Protein AF-A0A1F5C5E4-F1 (afdb_monomer)

Solvent-accessible surface area (backbone atoms only — not comparable to full-atom values): 36199 Å² total; per-residue (Å²): 130,82,83,40,38,30,35,35,43,49,63,100,47,75,67,37,54,55,51,48,54,56,39,49,80,63,29,52,62,45,79,25,88,47,72,68,48,41,42,50,47,37,60,74,56,69,32,29,27,37,38,27,29,48,95,69,48,58,48,83,84,39,69,92,47,62,58,62,53,32,13,37,36,37,29,42,96,51,69,68,64,44,50,58,43,55,72,69,46,64,90,70,46,52,71,48,77,42,63,59,62,86,45,80,80,39,40,58,56,42,44,50,54,50,53,51,36,31,52,51,16,50,55,50,49,55,55,48,54,53,51,53,52,56,48,52,52,49,52,51,51,50,52,50,50,54,52,51,50,55,52,48,52,51,50,50,53,50,50,53,51,49,53,50,50,51,54,52,49,51,53,50,54,53,46,51,51,43,43,72,67,38,80,48,57,68,50,44,56,63,43,52,66,56,52,27,59,73,60,31,34,75,26,35,31,38,29,36,57,44,76,49,89,92,68,40,49,27,33,44,54,61,26,52,69,72,37,78,61,44,78,91,53,43,82,67,59,47,35,42,46,90,46,89,39,71,69,20,44,18,60,74,69,69,41,65,46,76,41,34,66,55,62,89,86,57,87,61,49,62,44,53,70,74,67,44,98,58,81,72,40,17,42,40,34,32,51,17,42,55,93,92,43,70,50,23,35,45,34,37,32,34,21,50,48,106,87,47,78,40,83,70,24,72,50,73,66,46,52,52,52,51,45,57,49,25,49,54,47,30,54,38,39,57,74,60,32,54,80,41,23,35,76,80,48,71,36,24,24,53,67,50,40,48,54,50,51,50,50,51,54,52,54,43,52,76,66,71,46,82,79,60,31,35,30,34,35,26,33,35,50,57,63,49,67,61,52,26,77,73,62,37,50,71,50,43,54,53,48,48,32,54,47,42,52,53,55,60,71,56,51,56,92,83,36,48,58,21,45,63,57,85,62,30,34,36,34,42,42,63,83,28,88,42,70,65,54,43,49,54,54,48,49,52,37,41,49,57,47,50,72,44,91,56,90,78,20,66,78,36,101,76,50,45,50,40,36,21,23,3,30,24,65,52,79,90,42,73,69,56,66,77,66,59,46,66,67,60,53,49,54,49,46,49,44,2,42,58,12,21,40,46,17,54,59,50,85,79,80,94,76,82,72,86,88,70,75,88,73,74,73,68,50,62,32,54,13,33,34,44,85,69,88,62,73,95,84,69,94,68,80,48,72,43,73,64,73,62,87,87,54,74,67,91,60,95,46,72,77,40,82,43,77,40,48,33,37,36,62,55,98,92,40,83,44,80,38,45,30,58,26,39,35,90,52,27,40,30,31,60,34,76,58,78,57,61,60,74,38,77,40,55,33,30,41,43,57,90,96,40,78,43,80,48,51,24,29,27,70,40,48,43,81,66,57,88,75,75,57,31,15,45,30,35,31,34,52,46,98,70,54,73,68,60,48,54,53,52,53,51,47,54,54,53,52,55,54,51,65,76,74,107

Structure (mmCIF, N/CA/C/O backbone):
data_AF-A0A1F5C5E4-F1
#
_entry.id   AF-A0A1F5C5E4-F1
#
loop_
_atom_site.group_PDB
_atom_site.id
_atom_site.type_symbol
_atom_site.label_atom_id
_atom_site.label_alt_id
_atom_site.label_comp_id
_atom_site.label_asym_id
_atom_site.label_entity_id
_atom_site.label_seq_id
_atom_site.pdbx_PDB_ins_code
_atom_site.Cartn_x
_atom_site.Cartn_y
_atom_site.Cartn_z
_atom_site.occupancy
_atom_site.B_iso_or_equiv
_atom_site.auth_seq_id
_atom_site.auth_comp_id
_atom_site.auth_asym_id
_atom_site.auth_atom_id
_atom_site.pdbx_PDB_model_num
ATOM 1 N N . MET A 1 1 ? 44.308 20.467 -83.098 1.00 47.53 1 MET A N 1
ATOM 2 C CA . MET A 1 1 ? 45.095 19.261 -82.760 1.00 47.53 1 MET A CA 1
ATOM 3 C C . MET A 1 1 ? 46.227 19.713 -81.862 1.00 47.53 1 MET A C 1
ATOM 5 O O . MET A 1 1 ? 46.789 20.761 -82.148 1.00 47.53 1 MET A O 1
ATOM 9 N N . GLY A 1 2 ? 46.461 19.023 -80.744 1.00 59.56 2 GLY A N 1
ATOM 10 C CA . GLY A 1 2 ? 47.575 19.361 -79.854 1.00 59.56 2 GLY A CA 1
ATOM 11 C C . GLY A 1 2 ? 48.908 19.193 -80.579 1.00 59.56 2 GLY A C 1
ATOM 12 O O . GLY A 1 2 ? 49.010 18.390 -81.505 1.00 59.56 2 GLY A O 1
ATOM 13 N N . GLU A 1 3 ? 49.900 19.977 -80.185 1.00 78.50 3 GLU A N 1
ATOM 14 C CA . GLU A 1 3 ? 51.246 19.924 -80.746 1.00 78.50 3 GLU A CA 1
ATOM 15 C C . GLU A 1 3 ? 51.889 18.557 -80.436 1.00 78.50 3 GLU A C 1
ATOM 17 O O . GLU A 1 3 ? 51.955 18.141 -79.274 1.00 78.50 3 GLU A O 1
ATOM 22 N N . ILE A 1 4 ? 52.302 17.811 -81.470 1.00 83.19 4 ILE A N 1
ATOM 23 C CA . ILE A 1 4 ? 52.900 16.479 -81.299 1.00 83.19 4 ILE A CA 1
ATOM 24 C C . ILE A 1 4 ? 54.329 16.655 -80.786 1.00 83.19 4 ILE A C 1
ATOM 26 O O . ILE A 1 4 ? 55.224 17.016 -81.538 1.00 83.19 4 ILE A O 1
ATOM 30 N N . LYS A 1 5 ? 54.547 16.379 -79.502 1.00 86.44 5 LYS A N 1
ATOM 31 C CA . LYS A 1 5 ? 55.891 16.356 -78.902 1.00 86.44 5 LYS A CA 1
ATOM 32 C C . LYS A 1 5 ? 56.659 15.115 -79.337 1.00 86.44 5 LYS A C 1
ATOM 34 O O . LYS A 1 5 ? 56.206 13.996 -79.069 1.00 86.44 5 LYS A O 1
ATOM 39 N N . ILE A 1 6 ? 57.806 15.321 -79.969 1.00 88.31 6 ILE A N 1
ATOM 40 C CA . ILE A 1 6 ? 58.656 14.258 -80.502 1.00 88.31 6 ILE A CA 1
ATOM 41 C C . ILE A 1 6 ? 60.017 14.374 -79.825 1.00 88.31 6 ILE A C 1
ATOM 43 O O . ILE A 1 6 ? 60.600 15.451 -79.811 1.00 88.31 6 ILE A O 1
ATOM 47 N N . LEU A 1 7 ? 60.541 13.284 -79.277 1.00 87.69 7 LEU A N 1
ATOM 48 C CA . LEU A 1 7 ? 61.919 13.229 -78.794 1.00 87.69 7 LEU A CA 1
ATOM 49 C C . LEU A 1 7 ? 62.734 12.387 -79.770 1.00 87.69 7 LEU A C 1
ATOM 51 O O . LEU A 1 7 ? 62.340 11.269 -80.087 1.00 87.69 7 LEU A O 1
ATOM 55 N N . ILE A 1 8 ? 63.845 12.919 -80.265 1.00 86.31 8 ILE A N 1
ATOM 56 C CA . ILE A 1 8 ? 64.720 12.240 -81.222 1.00 86.31 8 ILE A CA 1
ATOM 57 C C . ILE A 1 8 ? 66.031 11.895 -80.531 1.00 86.31 8 ILE A C 1
ATOM 59 O O . ILE A 1 8 ? 66.710 12.781 -80.011 1.00 86.31 8 ILE A O 1
ATOM 63 N N . PHE A 1 9 ? 66.410 10.623 -80.589 1.00 85.81 9 PHE A N 1
ATOM 64 C CA . PHE A 1 9 ? 67.696 10.129 -80.125 1.00 85.81 9 PHE A CA 1
ATOM 65 C C . PHE A 1 9 ? 68.470 9.487 -81.285 1.00 85.81 9 PHE A C 1
ATOM 67 O O . PHE A 1 9 ? 68.290 8.313 -81.609 1.00 85.81 9 PHE A O 1
ATOM 74 N N . ALA A 1 10 ? 69.316 10.292 -81.934 1.00 78.38 10 ALA A N 1
ATOM 75 C CA . ALA A 1 10 ? 70.115 9.923 -83.105 1.00 78.38 10 ALA A CA 1
ATOM 76 C C . ALA A 1 10 ? 71.494 10.612 -83.063 1.00 78.38 10 ALA A C 1
ATOM 78 O O . ALA A 1 10 ? 71.641 11.653 -82.423 1.00 78.38 10 ALA A O 1
ATOM 79 N N . ASP A 1 11 ? 72.500 10.039 -83.732 1.00 69.25 11 ASP A N 1
ATOM 80 C CA . ASP A 1 11 ? 73.878 10.564 -83.772 1.00 69.25 11 ASP A CA 1
ATOM 81 C C . ASP A 1 11 ? 73.991 11.949 -84.424 1.00 69.25 11 ASP A C 1
ATOM 83 O O . ASP A 1 11 ? 73.134 12.337 -85.220 1.00 69.25 11 ASP A O 1
ATOM 87 N N . ASP A 1 12 ? 75.069 12.688 -84.116 1.00 61.47 12 ASP A N 1
ATOM 88 C CA . ASP A 1 12 ? 75.359 14.026 -84.666 1.00 61.47 12 ASP A CA 1
ATOM 89 C C . ASP A 1 12 ? 75.918 14.011 -86.100 1.00 61.47 12 ASP A C 1
ATOM 91 O O . ASP A 1 12 ? 76.863 14.711 -86.452 1.00 61.47 12 ASP A O 1
ATOM 95 N N . SER A 1 13 ? 75.329 13.161 -86.938 1.00 68.00 13 SER A N 1
ATOM 96 C CA . SER A 1 13 ? 75.614 13.059 -88.365 1.00 68.00 13 SER A CA 1
ATOM 97 C C . SER A 1 13 ? 74.614 13.879 -89.190 1.00 68.00 13 SER A C 1
ATOM 99 O O . SER A 1 13 ? 73.570 14.314 -88.693 1.00 68.00 13 SER A O 1
ATOM 101 N N . LYS A 1 14 ? 74.913 14.058 -90.485 1.00 67.00 14 LYS A N 1
ATOM 102 C CA . LYS A 1 14 ? 73.990 14.645 -91.475 1.00 67.00 14 LYS A CA 1
ATOM 103 C C . LYS A 1 14 ? 72.603 13.978 -91.424 1.00 67.00 14 LYS A C 1
ATOM 105 O O . LYS A 1 14 ? 71.589 14.665 -91.460 1.00 67.00 14 LYS A O 1
ATOM 110 N N . ASP A 1 15 ? 72.578 12.669 -91.192 1.00 67.50 15 ASP A N 1
ATOM 111 C CA . ASP A 1 15 ? 71.365 11.856 -91.077 1.00 67.50 15 ASP A CA 1
ATOM 112 C C . ASP A 1 15 ? 70.463 12.271 -89.900 1.00 67.50 15 ASP A C 1
ATOM 114 O O . ASP A 1 15 ? 69.236 12.206 -89.988 1.00 67.50 15 ASP A O 1
ATOM 118 N N . GLY A 1 16 ? 71.050 12.719 -88.785 1.00 71.31 16 GLY A N 1
ATOM 119 C CA . GLY A 1 16 ? 70.298 13.214 -87.630 1.00 71.31 16 GLY A CA 1
ATOM 120 C C . GLY A 1 16 ? 69.630 14.569 -87.888 1.00 71.31 16 GLY A C 1
ATOM 121 O O . GLY A 1 16 ? 68.566 14.844 -87.329 1.00 71.31 16 GLY A O 1
ATOM 122 N N . ALA A 1 17 ? 70.216 15.398 -88.760 1.00 72.12 17 ALA A N 1
ATOM 123 C CA . ALA A 1 17 ? 69.620 16.662 -89.191 1.00 72.12 17 ALA A CA 1
ATOM 124 C C . ALA A 1 17 ? 68.429 16.434 -90.137 1.00 72.12 17 ALA A C 1
ATOM 126 O O . ALA A 1 17 ? 67.400 17.092 -89.982 1.00 72.12 17 ALA A O 1
ATOM 127 N N . ASP A 1 18 ? 68.528 15.456 -91.041 1.00 74.88 18 ASP A N 1
ATOM 128 C CA . ASP A 1 18 ? 67.441 15.084 -91.957 1.00 74.88 18 ASP A CA 1
ATOM 129 C C . ASP A 1 18 ? 66.237 14.485 -91.198 1.00 74.88 18 ASP A C 1
ATOM 131 O O . ASP A 1 18 ? 65.081 14.808 -91.483 1.00 74.88 18 ASP A O 1
ATOM 135 N N . LEU A 1 19 ? 66.491 13.679 -90.157 1.00 78.81 19 LEU A N 1
ATOM 136 C CA . LEU A 1 19 ? 65.447 13.175 -89.252 1.00 78.81 19 LEU A CA 1
ATOM 137 C C . LEU A 1 19 ? 64.759 14.295 -88.462 1.00 78.81 19 LEU A C 1
ATOM 139 O O . LEU A 1 19 ? 63.537 14.272 -88.296 1.00 78.81 19 LEU A O 1
ATOM 143 N N . LEU A 1 20 ? 65.527 15.276 -87.977 1.00 82.06 20 LEU A N 1
ATOM 144 C CA . LEU A 1 20 ? 64.985 16.446 -87.285 1.00 82.06 20 LEU A CA 1
ATOM 145 C C . LEU A 1 20 ? 64.049 17.238 -88.209 1.00 82.06 20 LEU A C 1
ATOM 147 O O . LEU A 1 20 ? 62.960 17.620 -87.783 1.00 82.06 20 LEU A O 1
ATOM 151 N N . ASP A 1 21 ? 64.451 17.452 -89.463 1.00 80.81 21 ASP A N 1
ATOM 152 C CA . ASP A 1 21 ? 63.656 18.168 -90.463 1.00 80.81 21 ASP A CA 1
ATOM 153 C C . ASP A 1 21 ? 62.352 17.426 -90.799 1.00 80.81 21 ASP A C 1
ATOM 155 O O . ASP A 1 21 ? 61.270 18.012 -90.745 1.00 80.81 21 ASP A O 1
ATOM 159 N N . ALA A 1 22 ? 62.420 16.109 -91.014 1.00 80.94 22 ALA A N 1
ATOM 160 C CA . ALA A 1 22 ? 61.233 15.284 -91.242 1.00 80.94 22 ALA A CA 1
ATOM 161 C C . ALA A 1 22 ? 60.273 15.274 -90.034 1.00 80.94 22 ALA A C 1
ATOM 163 O O . ALA A 1 22 ? 59.052 15.282 -90.201 1.00 80.94 22 ALA A O 1
ATOM 164 N N . CYS A 1 23 ? 60.795 15.292 -88.803 1.00 84.31 23 CYS A N 1
ATOM 165 C CA . CYS A 1 23 ? 59.963 15.341 -87.598 1.00 84.31 23 CYS A CA 1
ATOM 166 C C . CYS A 1 23 ? 59.309 16.716 -87.375 1.00 84.31 23 CYS A C 1
ATOM 168 O O . CYS A 1 23 ? 58.206 16.765 -86.828 1.00 84.31 23 CYS A O 1
ATOM 170 N N . ARG A 1 24 ? 59.931 17.822 -87.818 1.00 83.94 24 ARG A N 1
ATOM 171 C CA . ARG A 1 24 ? 59.346 19.180 -87.736 1.00 83.94 24 ARG A CA 1
ATOM 172 C C . ARG A 1 24 ? 58.053 19.317 -88.536 1.00 83.94 24 ARG A C 1
ATOM 174 O O . ARG A 1 24 ? 57.176 20.080 -88.149 1.00 83.94 24 ARG A O 1
ATOM 181 N N . GLU A 1 25 ? 57.898 18.558 -89.617 1.00 81.00 25 GLU A N 1
ATOM 182 C CA . GLU A 1 25 ? 56.644 18.524 -90.385 1.00 81.00 25 GLU A CA 1
ATOM 183 C C . GLU A 1 25 ? 55.486 17.851 -89.639 1.00 81.00 25 GLU A C 1
ATOM 185 O O . GLU A 1 25 ? 54.311 18.040 -89.973 1.00 81.00 25 GLU A O 1
ATOM 190 N N . ALA A 1 26 ? 55.804 17.021 -88.648 1.00 79.31 26 ALA A N 1
ATOM 191 C CA . ALA A 1 26 ? 54.822 16.265 -87.892 1.00 79.31 26 ALA A CA 1
ATOM 192 C C . ALA A 1 26 ? 54.553 16.860 -86.504 1.00 79.31 26 ALA A C 1
ATOM 194 O O . ALA A 1 26 ? 53.454 16.671 -85.985 1.00 79.31 26 ALA A O 1
ATOM 195 N N . GLY A 1 27 ? 55.500 17.590 -85.912 1.00 83.25 27 GLY A N 1
ATOM 196 C CA . GLY A 1 27 ? 55.355 18.135 -84.567 1.00 83.25 27 GLY A CA 1
ATOM 197 C C . GLY A 1 27 ? 56.537 18.983 -84.105 1.00 83.25 27 GLY A C 1
ATOM 198 O O . GLY A 1 27 ? 57.271 19.541 -84.915 1.00 83.25 27 GLY A O 1
ATOM 199 N N . THR A 1 28 ? 56.724 19.070 -82.790 1.00 85.44 28 THR A N 1
ATOM 200 C CA . THR A 1 28 ? 57.854 19.748 -82.147 1.00 85.44 28 THR A CA 1
ATOM 201 C C . THR A 1 28 ? 58.917 18.734 -81.736 1.00 85.44 28 THR A C 1
ATOM 203 O O . THR A 1 28 ? 58.795 18.108 -80.678 1.00 85.44 28 THR A O 1
ATOM 206 N N . PRO A 1 29 ? 59.960 18.524 -82.564 1.00 86.56 29 PRO A N 1
ATOM 207 C CA . PRO A 1 29 ? 61.057 17.655 -82.193 1.00 86.56 29 PRO A CA 1
ATOM 208 C C . PRO A 1 29 ? 62.006 18.344 -81.217 1.00 86.56 29 PRO A C 1
ATOM 210 O O . PRO A 1 29 ? 62.511 19.437 -81.476 1.00 86.56 29 PRO A O 1
ATOM 213 N N . LEU A 1 30 ? 62.303 17.645 -80.132 1.00 86.12 30 LEU A N 1
ATOM 214 C CA . LEU A 1 30 ? 63.439 17.887 -79.262 1.00 86.12 30 LEU A CA 1
ATOM 215 C C . LEU A 1 30 ? 64.487 16.816 -79.564 1.00 86.12 30 LEU A C 1
ATOM 217 O O . LEU A 1 30 ? 64.157 15.635 -79.654 1.00 86.12 30 LEU A O 1
ATOM 221 N N . ARG A 1 31 ? 65.742 17.210 -79.760 1.00 83.12 31 ARG A N 1
ATOM 222 C CA . ARG A 1 31 ? 66.837 16.273 -80.030 1.00 83.12 31 ARG A CA 1
ATOM 223 C C . ARG A 1 31 ? 67.666 16.105 -78.769 1.00 83.12 31 ARG A C 1
ATOM 225 O O . ARG A 1 31 ? 68.092 17.105 -78.208 1.00 83.12 31 ARG A O 1
ATOM 232 N N . ALA A 1 32 ? 67.919 14.862 -78.385 1.00 83.56 32 ALA A N 1
ATOM 233 C CA . ALA A 1 32 ? 68.856 14.518 -77.327 1.00 83.56 32 ALA A CA 1
ATOM 234 C C . ALA A 1 32 ? 70.161 13.986 -77.930 1.00 83.56 32 ALA A C 1
ATOM 236 O O . ALA A 1 32 ? 70.139 13.169 -78.855 1.00 83.56 32 ALA A O 1
ATOM 237 N N . GLN A 1 33 ? 71.294 14.448 -77.407 1.00 76.69 33 GLN A N 1
ATOM 238 C CA . GLN A 1 33 ? 72.638 14.077 -77.848 1.00 76.69 33 GLN A CA 1
ATOM 239 C C . GLN A 1 33 ? 73.218 12.915 -77.027 1.00 76.69 33 GLN A C 1
ATOM 241 O O . GLN A 1 33 ? 74.047 12.162 -77.539 1.00 76.69 33 GLN A O 1
ATOM 246 N N . SER A 1 34 ? 72.746 12.707 -75.791 1.00 79.94 34 SER A N 1
ATOM 247 C CA . SER A 1 34 ? 73.115 11.558 -74.950 1.00 79.94 34 SER A CA 1
ATOM 248 C C . SER A 1 34 ? 71.898 10.783 -74.428 1.00 79.94 34 SER A C 1
ATOM 250 O O . SER A 1 34 ? 70.765 11.267 -74.469 1.00 79.94 34 SER A O 1
ATOM 252 N N . VAL A 1 35 ? 72.129 9.556 -73.940 1.00 78.44 35 VAL A N 1
ATOM 253 C CA . VAL A 1 35 ? 71.074 8.733 -73.316 1.00 78.44 35 VAL A CA 1
ATOM 254 C C . VAL A 1 35 ? 70.532 9.438 -72.073 1.00 78.44 35 VAL A C 1
ATOM 256 O O . VAL A 1 35 ? 69.325 9.456 -71.850 1.00 78.44 35 VAL A O 1
ATOM 259 N N . GLU A 1 36 ? 71.414 10.050 -71.279 1.00 80.25 36 GLU A N 1
ATOM 260 C CA . GLU A 1 36 ? 71.053 10.789 -70.069 1.00 80.25 36 GLU A CA 1
ATOM 261 C C . GLU A 1 36 ? 70.162 11.990 -70.395 1.00 80.25 36 GLU A C 1
ATOM 263 O O . GLU A 1 36 ? 69.177 12.220 -69.696 1.00 80.25 36 GLU A O 1
ATOM 268 N N . GLU A 1 37 ? 70.462 12.716 -71.475 1.00 82.19 37 GLU A N 1
ATOM 269 C CA . GLU A 1 37 ? 69.646 13.836 -71.950 1.00 82.19 37 GLU A CA 1
ATOM 270 C C . GLU A 1 37 ? 68.278 13.359 -72.456 1.00 82.19 37 GLU A C 1
ATOM 272 O O . GLU A 1 37 ? 67.250 13.914 -72.069 1.00 82.19 37 GLU A O 1
ATOM 277 N N . ALA A 1 38 ? 68.237 12.273 -73.238 1.00 80.00 38 ALA A N 1
ATOM 278 C CA . ALA A 1 38 ? 66.984 11.688 -73.717 1.00 80.00 38 ALA A CA 1
ATOM 279 C C . ALA A 1 38 ? 66.091 11.237 -72.549 1.00 80.00 38 ALA A C 1
ATOM 281 O O . ALA A 1 38 ? 64.883 11.466 -72.540 1.00 80.00 38 ALA A O 1
ATOM 282 N N . VAL A 1 39 ? 66.692 10.625 -71.530 1.00 81.75 39 VAL A N 1
ATOM 283 C CA . VAL A 1 39 ? 66.008 10.195 -70.308 1.00 81.75 39 VAL A CA 1
ATOM 284 C C . VAL A 1 39 ? 65.505 11.383 -69.489 1.00 81.75 39 VAL A C 1
ATOM 286 O O . VAL A 1 39 ? 64.372 11.350 -68.999 1.00 81.75 39 VAL A O 1
ATOM 289 N N . LEU A 1 40 ? 66.329 12.418 -69.318 1.00 82.38 40 LEU A N 1
ATOM 290 C CA . LEU A 1 40 ? 65.975 13.602 -68.540 1.00 82.38 40 LEU A CA 1
ATOM 291 C C . LEU A 1 40 ? 64.798 14.343 -69.177 1.00 82.38 40 LEU A C 1
ATOM 293 O O . LEU A 1 40 ? 63.823 14.655 -68.489 1.00 82.38 40 LEU A O 1
ATOM 297 N N . GLU A 1 41 ? 64.856 14.563 -70.488 1.00 81.75 41 GLU A N 1
ATOM 298 C CA . GLU A 1 41 ? 63.805 15.262 -71.223 1.00 81.75 41 GLU A CA 1
ATOM 299 C C . GLU A 1 41 ? 62.513 14.437 -71.288 1.00 81.75 41 GLU A C 1
ATOM 301 O O . GLU A 1 41 ? 61.434 14.975 -71.038 1.00 81.75 41 GLU A O 1
ATOM 306 N N . ALA A 1 42 ? 62.604 13.113 -71.470 1.00 79.50 42 ALA A N 1
ATOM 307 C CA . ALA A 1 42 ? 61.433 12.234 -71.422 1.00 79.50 42 ALA A CA 1
ATOM 308 C C . ALA A 1 42 ? 60.717 12.228 -70.058 1.00 79.50 42 ALA A C 1
ATOM 310 O O . ALA A 1 42 ? 59.506 12.012 -69.997 1.00 79.50 42 ALA A O 1
ATOM 311 N N . ARG A 1 43 ? 61.441 12.470 -68.957 1.00 80.38 43 ARG A N 1
ATOM 312 C CA . ARG A 1 43 ? 60.853 12.609 -67.613 1.00 80.38 43 ARG A CA 1
ATOM 313 C C . ARG A 1 43 ? 60.278 13.998 -67.366 1.00 80.38 43 ARG A C 1
ATOM 315 O O . ARG A 1 43 ? 59.259 14.117 -66.689 1.00 80.38 43 ARG A O 1
ATOM 322 N N . ARG A 1 44 ? 60.952 15.037 -67.863 1.00 81.50 44 ARG A N 1
ATOM 323 C CA . ARG A 1 44 ? 60.553 16.434 -67.676 1.00 81.50 44 ARG A CA 1
ATOM 324 C C . ARG A 1 44 ? 59.254 16.742 -68.410 1.00 81.50 44 ARG A C 1
ATOM 326 O O . ARG A 1 44 ? 58.364 17.360 -67.830 1.00 81.50 44 ARG A O 1
ATOM 333 N N . ASP A 1 45 ? 59.158 16.314 -69.663 1.00 78.75 45 ASP A N 1
ATOM 334 C CA . ASP A 1 45 ? 57.980 16.499 -70.499 1.00 78.75 45 ASP A CA 1
ATOM 335 C C . ASP A 1 45 ? 57.789 15.274 -71.412 1.00 78.75 45 ASP A C 1
ATOM 337 O O . ASP A 1 45 ? 58.424 15.183 -72.464 1.00 78.75 45 ASP A O 1
ATOM 341 N N . PRO A 1 46 ? 56.948 14.300 -71.010 1.00 80.75 46 PRO A N 1
ATOM 342 C CA . PRO A 1 46 ? 56.827 13.026 -71.708 1.00 80.75 46 PRO A CA 1
ATOM 343 C C . PRO A 1 46 ? 56.465 13.205 -73.190 1.00 80.75 46 PRO A C 1
ATOM 345 O O . PRO A 1 46 ? 55.393 13.743 -73.497 1.00 80.75 46 PRO A O 1
ATOM 348 N N . PRO A 1 47 ? 57.311 12.740 -74.128 1.00 85.00 47 PRO A N 1
ATOM 349 C CA . PRO A 1 47 ? 57.018 12.852 -75.545 1.00 85.00 47 PRO A CA 1
ATOM 350 C C . PRO A 1 47 ? 55.885 11.898 -75.928 1.00 85.00 47 PRO A C 1
ATOM 352 O O . PRO A 1 47 ? 55.720 10.819 -75.347 1.00 85.00 47 PRO A O 1
ATOM 355 N N . HIS A 1 48 ? 55.127 12.276 -76.957 1.00 87.94 48 HIS A N 1
ATOM 356 C CA . HIS A 1 48 ? 54.136 11.384 -77.560 1.00 87.94 48 HIS A CA 1
ATOM 357 C C . HIS A 1 48 ? 54.840 10.279 -78.349 1.00 87.94 48 HIS A C 1
ATOM 359 O O . HIS A 1 48 ? 54.421 9.122 -78.311 1.00 87.94 48 HIS A O 1
ATOM 365 N N . VAL A 1 49 ? 55.927 10.641 -79.039 1.00 89.12 49 VAL A N 1
ATOM 366 C CA . VAL A 1 49 ? 56.735 9.719 -79.837 1.00 89.12 49 VAL A CA 1
ATOM 367 C C . VAL A 1 49 ? 58.214 9.905 -79.520 1.00 89.12 49 VAL A C 1
ATOM 369 O O . VAL A 1 49 ? 58.724 11.023 -79.565 1.00 89.12 49 VAL A O 1
ATOM 372 N N . LEU A 1 50 ? 58.903 8.807 -79.232 1.00 89.38 50 LEU A N 1
ATOM 373 C CA . LEU A 1 50 ? 60.356 8.729 -79.149 1.00 89.38 50 LEU A CA 1
ATOM 374 C C . LEU A 1 50 ? 60.880 8.089 -80.443 1.00 89.38 50 LEU A C 1
ATOM 376 O O . LEU A 1 50 ? 60.623 6.915 -80.691 1.00 89.38 50 LEU A O 1
ATOM 380 N N . VAL A 1 51 ? 61.609 8.844 -81.259 1.00 88.12 51 VAL A N 1
ATOM 381 C CA . VAL A 1 51 ? 62.290 8.339 -82.458 1.00 88.12 51 VAL A CA 1
ATOM 382 C C . VAL A 1 51 ? 63.730 8.003 -82.081 1.00 88.12 51 VAL A C 1
ATOM 384 O O . VAL A 1 51 ? 64.479 8.895 -81.689 1.00 88.12 51 VAL A O 1
ATOM 387 N N . VAL A 1 52 ? 64.127 6.737 -82.186 1.00 88.19 52 VAL A N 1
ATOM 388 C CA . VAL A 1 52 ? 65.466 6.267 -81.795 1.00 88.19 52 VAL A CA 1
ATOM 389 C C . VAL A 1 52 ? 66.157 5.614 -82.977 1.00 88.19 52 VAL A C 1
ATOM 391 O O . VAL A 1 52 ? 65.559 4.804 -83.684 1.00 88.19 52 VAL A O 1
ATOM 394 N N . ASP A 1 53 ? 67.429 5.938 -83.186 1.00 84.19 53 ASP A N 1
ATOM 395 C CA . ASP A 1 53 ? 68.241 5.203 -84.150 1.00 84.19 53 ASP A CA 1
ATOM 396 C C . ASP A 1 53 ? 68.416 3.739 -83.710 1.00 84.19 53 ASP A C 1
ATOM 398 O O . ASP A 1 53 ? 68.645 3.456 -82.533 1.00 84.19 53 ASP A O 1
ATOM 402 N N . GLN A 1 54 ? 68.331 2.793 -84.647 1.00 83.25 54 GLN A N 1
ATOM 403 C CA . GLN A 1 54 ? 68.422 1.358 -84.365 1.00 83.25 54 GLN A CA 1
ATOM 404 C C . GLN A 1 54 ? 69.683 0.982 -83.565 1.00 83.25 54 GLN A C 1
ATOM 406 O O . GLN A 1 54 ? 69.626 0.087 -82.727 1.00 83.25 54 GLN A O 1
ATOM 411 N N . SER A 1 55 ? 70.802 1.693 -83.752 1.00 80.25 55 SER A N 1
ATOM 412 C CA . SER A 1 55 ? 72.049 1.463 -83.003 1.00 80.25 55 SER A CA 1
ATOM 413 C C . SER A 1 55 ? 71.919 1.711 -81.493 1.00 80.25 55 SER A C 1
ATOM 415 O O . SER A 1 55 ? 72.722 1.205 -80.710 1.00 80.25 55 SER A O 1
ATOM 417 N N . LYS A 1 56 ? 70.891 2.458 -81.076 1.00 79.56 56 LYS A N 1
ATOM 418 C CA . LYS A 1 56 ? 70.624 2.863 -79.690 1.00 79.56 56 LYS A CA 1
ATOM 419 C C . LYS A 1 56 ? 69.245 2.412 -79.189 1.00 79.56 56 LYS A C 1
ATOM 421 O O . LYS A 1 56 ? 68.778 2.886 -78.157 1.00 79.56 56 LYS A O 1
ATOM 426 N N . GLY A 1 57 ? 68.591 1.495 -79.904 1.00 79.12 57 GLY A N 1
ATOM 427 C CA . GLY A 1 57 ? 67.216 1.051 -79.644 1.00 79.12 57 GLY A CA 1
ATOM 428 C C . GLY A 1 57 ? 67.024 0.033 -78.508 1.00 79.12 57 GLY A C 1
ATOM 429 O O . GLY A 1 57 ? 65.926 -0.514 -78.384 1.00 79.12 57 GLY A O 1
ATOM 430 N N . ASP A 1 58 ? 68.049 -0.264 -77.696 1.00 82.94 58 ASP A N 1
ATOM 431 C CA . ASP A 1 58 ? 67.940 -1.224 -76.583 1.00 82.94 58 ASP A CA 1
ATOM 432 C C . ASP A 1 58 ? 67.077 -0.651 -75.443 1.00 82.94 58 ASP A C 1
ATOM 434 O O . ASP A 1 58 ? 67.405 0.370 -74.833 1.00 82.94 58 ASP A O 1
ATOM 438 N N . TYR A 1 59 ? 65.990 -1.355 -75.107 1.00 82.38 59 TYR A N 1
ATOM 439 C CA . TYR A 1 59 ? 65.081 -1.006 -74.014 1.00 82.38 59 TYR A CA 1
ATOM 440 C C . TYR A 1 59 ? 65.793 -0.812 -72.665 1.00 82.38 59 TYR A C 1
ATOM 442 O O . TYR A 1 59 ? 65.350 -0.005 -71.844 1.00 82.38 59 TYR A O 1
ATOM 450 N N . ARG A 1 60 ? 66.907 -1.515 -72.410 1.00 82.19 60 ARG A N 1
ATOM 451 C CA . ARG A 1 60 ? 67.659 -1.405 -71.145 1.00 82.19 60 ARG A CA 1
ATOM 452 C C . ARG A 1 60 ? 68.121 0.020 -70.852 1.00 82.19 60 ARG A C 1
ATOM 454 O O . ARG A 1 60 ? 68.209 0.378 -69.682 1.00 82.19 60 ARG A O 1
ATOM 461 N N . LEU A 1 61 ? 68.346 0.830 -71.887 1.00 80.31 61 LEU A N 1
ATOM 462 C CA . LEU A 1 61 ? 68.721 2.240 -71.763 1.00 80.31 61 LEU A CA 1
ATOM 463 C C . LEU A 1 61 ? 67.567 3.120 -71.244 1.00 80.31 61 LEU A C 1
ATOM 465 O O . LEU A 1 61 ? 67.807 4.184 -70.681 1.00 80.31 61 LEU A O 1
ATOM 469 N N . PHE A 1 62 ? 66.318 2.665 -71.389 1.00 78.56 62 PHE A N 1
ATOM 470 C CA . PHE A 1 62 ? 65.102 3.445 -71.123 1.00 78.56 62 PHE A CA 1
ATOM 471 C C . PHE A 1 62 ? 64.204 2.868 -70.015 1.00 78.56 62 PHE A C 1
ATOM 473 O O . PHE A 1 62 ? 63.208 3.497 -69.645 1.00 78.56 62 PHE A O 1
ATOM 480 N N . LYS A 1 63 ? 64.555 1.694 -69.471 1.00 76.00 63 LYS A N 1
ATOM 481 C CA . LYS A 1 63 ? 63.723 0.853 -68.591 1.00 76.00 63 LYS A CA 1
ATOM 482 C C . LYS A 1 63 ? 63.059 1.583 -67.417 1.00 76.00 63 LYS A C 1
ATOM 484 O O . LYS A 1 63 ? 61.910 1.286 -67.107 1.00 76.00 63 LYS A O 1
ATOM 489 N N . ASP A 1 64 ? 63.757 2.528 -66.790 1.00 71.56 64 ASP A N 1
ATOM 490 C CA . ASP A 1 64 ? 63.278 3.219 -65.583 1.00 71.56 64 ASP A CA 1
ATOM 491 C C . ASP A 1 64 ? 62.771 4.642 -65.857 1.00 71.56 64 ASP A C 1
ATOM 493 O O . ASP A 1 64 ? 62.495 5.400 -64.927 1.00 71.56 64 ASP A O 1
ATOM 497 N N . SER A 1 65 ? 62.684 5.048 -67.125 1.00 73.25 65 SER A N 1
ATOM 498 C CA . SER A 1 65 ? 62.504 6.458 -67.490 1.00 73.25 65 SER A CA 1
ATOM 499 C C . SER A 1 65 ? 61.443 6.704 -68.549 1.00 73.25 65 SER A C 1
ATOM 501 O O . SER A 1 65 ? 60.877 7.794 -68.571 1.00 73.25 65 SER A O 1
ATOM 503 N N . LEU A 1 66 ? 61.141 5.719 -69.398 1.00 78.06 66 LEU A N 1
ATOM 504 C CA . LEU A 1 66 ? 60.124 5.864 -70.431 1.00 78.06 66 LEU A CA 1
ATOM 505 C C . LEU A 1 66 ? 58.771 5.325 -69.958 1.00 78.06 66 LEU A C 1
ATOM 507 O O . LEU A 1 66 ? 58.654 4.196 -69.486 1.00 78.06 66 LEU A O 1
ATOM 511 N N . SER A 1 67 ? 57.727 6.136 -70.111 1.00 78.62 67 SER A N 1
ATOM 512 C CA . SER A 1 67 ? 56.359 5.721 -69.809 1.00 78.62 67 SER A CA 1
ATOM 513 C C . SER A 1 67 ? 55.827 4.789 -70.903 1.00 78.62 67 SER A C 1
ATOM 515 O O . SER A 1 67 ? 55.979 5.113 -72.081 1.00 78.62 67 SER A O 1
ATOM 517 N N . PRO A 1 68 ? 55.082 3.714 -70.569 1.00 76.56 68 PRO A N 1
ATOM 518 C CA . PRO A 1 68 ? 54.346 2.910 -71.551 1.00 76.56 68 PRO A CA 1
ATOM 519 C C . PRO A 1 68 ? 53.318 3.707 -72.371 1.00 76.56 68 PRO A C 1
ATOM 521 O O . PRO A 1 68 ? 52.710 3.162 -73.293 1.00 76.56 68 PRO A O 1
ATOM 524 N N . MET A 1 69 ? 53.060 4.967 -72.006 1.00 77.56 69 MET A N 1
ATOM 525 C CA . MET A 1 69 ? 52.212 5.894 -72.758 1.00 77.56 69 MET A CA 1
ATOM 526 C C . MET A 1 69 ? 52.924 6.527 -73.960 1.00 77.56 69 MET A C 1
ATOM 528 O O . MET A 1 69 ? 52.238 7.005 -74.857 1.00 77.56 69 MET A O 1
ATOM 532 N N . THR A 1 70 ? 54.257 6.512 -74.000 1.00 85.06 70 THR A N 1
ATOM 533 C CA . THR A 1 70 ? 55.048 7.000 -75.133 1.00 85.06 70 THR A CA 1
ATOM 534 C C . THR A 1 70 ? 55.158 5.911 -76.196 1.00 85.06 70 THR A C 1
ATOM 536 O O . THR A 1 70 ? 55.489 4.762 -75.896 1.00 85.06 70 THR A O 1
ATOM 539 N N . SER A 1 71 ? 54.889 6.276 -77.446 1.00 88.62 71 SER A N 1
ATOM 540 C CA . SER A 1 71 ? 55.131 5.413 -78.601 1.00 88.62 71 SER A CA 1
ATOM 541 C C . SER A 1 71 ? 56.595 5.512 -79.036 1.00 88.62 71 SER A C 1
ATOM 543 O O . SER A 1 71 ? 57.177 6.592 -78.990 1.00 88.62 71 SER A O 1
ATOM 545 N N . VAL A 1 72 ? 57.199 4.414 -79.476 1.00 88.69 72 VAL A N 1
ATOM 546 C CA . VAL A 1 72 ? 58.613 4.355 -79.868 1.00 88.69 72 VAL A CA 1
ATOM 547 C C . VAL A 1 72 ? 58.719 4.014 -81.350 1.00 88.69 72 VAL A C 1
ATOM 549 O O . VAL A 1 72 ? 58.068 3.091 -81.825 1.00 88.69 72 VAL A O 1
ATOM 552 N N . LEU A 1 73 ? 59.530 4.756 -82.092 1.00 89.00 73 LEU A N 1
ATOM 553 C CA . LEU A 1 73 ? 59.826 4.481 -83.493 1.00 89.00 73 LEU A CA 1
ATOM 554 C C . LEU A 1 73 ? 61.318 4.248 -83.660 1.00 89.00 73 LEU A C 1
ATOM 556 O O . LEU A 1 73 ? 62.120 5.149 -83.425 1.00 89.00 73 LEU A O 1
ATOM 560 N N . LEU A 1 74 ? 61.684 3.039 -84.074 1.00 87.69 74 LEU A N 1
ATOM 561 C CA . LEU A 1 74 ? 63.057 2.708 -84.428 1.00 87.69 74 LEU A CA 1
ATOM 562 C C . LEU A 1 74 ? 63.312 3.081 -85.887 1.00 87.69 74 LEU A C 1
ATOM 564 O O . LEU A 1 74 ? 62.544 2.695 -86.766 1.00 87.69 74 LEU A O 1
ATOM 568 N N . THR A 1 75 ? 64.401 3.799 -86.146 1.00 84.50 75 THR A N 1
ATOM 569 C CA . THR A 1 75 ? 64.818 4.188 -87.499 1.00 84.50 75 THR A CA 1
ATOM 570 C C . THR A 1 75 ? 66.242 3.746 -87.791 1.00 84.50 75 THR A C 1
ATOM 572 O O . THR A 1 75 ? 67.124 3.860 -86.948 1.00 84.50 75 THR A O 1
ATOM 575 N N . GLY A 1 76 ? 66.500 3.254 -88.998 1.00 82.81 76 GLY A N 1
ATOM 576 C CA . GLY A 1 76 ? 67.835 2.827 -89.410 1.00 82.81 76 GLY A CA 1
ATOM 577 C C . GLY A 1 76 ? 67.816 1.973 -90.677 1.00 82.81 76 GLY A C 1
ATOM 578 O O . GLY A 1 76 ? 66.738 1.703 -91.205 1.00 82.81 76 GLY A O 1
ATOM 579 N N . PRO A 1 77 ? 68.985 1.577 -91.200 1.00 76.94 77 PRO A N 1
ATOM 580 C CA . PRO A 1 77 ? 69.089 0.867 -92.476 1.00 76.94 77 PRO A CA 1
ATOM 581 C C . PRO A 1 77 ? 68.754 -0.636 -92.428 1.00 76.94 77 PRO A C 1
ATOM 583 O O . PRO A 1 77 ? 68.586 -1.232 -93.489 1.00 76.94 77 PRO A O 1
ATOM 586 N N . ASP A 1 78 ? 68.672 -1.270 -91.249 1.00 82.12 78 ASP A N 1
ATOM 587 C CA . ASP A 1 78 ? 68.517 -2.729 -91.120 1.00 82.12 78 ASP A CA 1
ATOM 588 C C . ASP A 1 78 ? 67.204 -3.108 -90.417 1.00 82.12 78 ASP A C 1
ATOM 590 O O . ASP A 1 78 ? 67.103 -3.155 -89.189 1.00 82.12 78 ASP A O 1
ATOM 594 N N . GLU A 1 79 ? 66.192 -3.438 -91.221 1.00 81.62 79 GLU A N 1
ATOM 595 C CA . GLU A 1 79 ? 64.883 -3.881 -90.736 1.00 81.62 79 GLU A CA 1
ATOM 596 C C . GLU A 1 79 ? 64.966 -5.161 -89.887 1.00 81.62 79 GLU A C 1
ATOM 598 O O . GLU A 1 79 ? 64.197 -5.326 -88.936 1.00 81.62 79 GLU A O 1
ATOM 603 N N . LYS A 1 80 ? 65.889 -6.080 -90.199 1.00 82.75 80 LYS A N 1
ATOM 604 C CA . LYS A 1 80 ? 66.002 -7.347 -89.470 1.00 82.75 80 LYS A CA 1
ATOM 605 C C . LYS A 1 80 ? 66.559 -7.104 -88.069 1.00 82.75 80 LYS A C 1
ATOM 607 O O . LYS A 1 80 ? 65.973 -7.586 -87.102 1.00 82.75 80 LYS A O 1
ATOM 612 N N . ALA A 1 81 ? 67.613 -6.295 -87.958 1.00 83.06 81 ALA A N 1
ATOM 613 C CA . ALA A 1 81 ? 68.165 -5.889 -86.667 1.00 83.06 81 ALA A CA 1
ATOM 614 C C . ALA A 1 81 ? 67.153 -5.085 -85.830 1.00 83.06 81 ALA A C 1
ATOM 616 O O . ALA A 1 81 ? 67.036 -5.298 -84.623 1.00 83.06 81 ALA A O 1
ATOM 617 N N . ALA A 1 82 ? 66.369 -4.205 -86.461 1.00 82.44 82 ALA A N 1
ATOM 618 C CA . ALA A 1 82 ? 65.319 -3.461 -85.770 1.00 82.44 82 ALA A CA 1
ATOM 619 C C . ALA A 1 82 ? 64.206 -4.374 -85.223 1.00 82.44 82 ALA A C 1
ATOM 621 O O . ALA A 1 82 ? 63.741 -4.168 -84.103 1.00 82.44 82 ALA A O 1
ATOM 622 N N . ARG A 1 83 ? 63.803 -5.416 -85.965 1.00 83.44 83 ARG A N 1
ATOM 623 C CA . ARG A 1 83 ? 62.814 -6.405 -85.494 1.00 83.44 83 ARG A CA 1
ATOM 624 C C . ARG A 1 83 ? 63.308 -7.209 -84.293 1.00 83.44 83 ARG A C 1
ATOM 626 O O . ARG A 1 83 ? 62.532 -7.436 -83.363 1.00 83.44 83 ARG A O 1
ATOM 633 N N . ASP A 1 84 ? 64.582 -7.594 -84.285 1.00 83.94 84 ASP A N 1
ATOM 634 C CA . ASP A 1 84 ? 65.189 -8.275 -83.138 1.00 83.94 84 ASP A CA 1
ATOM 635 C C . ASP A 1 84 ? 65.180 -7.366 -81.897 1.00 83.94 84 ASP A C 1
ATOM 637 O O . ASP A 1 84 ? 64.793 -7.807 -80.813 1.00 83.94 84 ASP A O 1
ATOM 641 N N . LEU A 1 85 ? 65.490 -6.073 -82.057 1.00 84.19 85 LEU A N 1
ATOM 642 C CA . LEU A 1 85 ? 65.396 -5.089 -80.973 1.00 84.19 85 LEU A CA 1
ATOM 643 C C . LEU A 1 85 ? 63.962 -4.914 -80.464 1.00 84.19 85 LEU A C 1
ATOM 645 O O . LEU A 1 85 ? 63.757 -4.934 -79.252 1.00 84.19 85 LEU A O 1
ATOM 649 N N . ILE A 1 86 ? 62.970 -4.814 -81.357 1.00 85.00 86 ILE A N 1
ATOM 650 C CA . ILE A 1 86 ? 61.542 -4.712 -81.002 1.00 85.00 86 ILE A CA 1
ATOM 651 C C . ILE A 1 86 ? 61.109 -5.869 -80.099 1.00 85.00 86 ILE A C 1
ATOM 653 O O . ILE A 1 86 ? 60.395 -5.646 -79.122 1.00 85.00 86 ILE A O 1
ATOM 657 N N . SER A 1 87 ? 61.573 -7.092 -80.377 1.00 82.62 87 SER A N 1
ATOM 658 C CA . SER A 1 87 ? 61.235 -8.270 -79.566 1.00 82.62 87 SER A CA 1
ATOM 659 C C . SER A 1 87 ? 61.710 -8.173 -78.107 1.00 82.62 87 SER A C 1
ATOM 661 O O . SER A 1 87 ? 61.139 -8.814 -77.225 1.00 82.62 87 SER A O 1
ATOM 663 N N . GLY A 1 88 ? 62.725 -7.342 -77.841 1.00 81.69 88 GLY A N 1
ATOM 664 C CA . GLY A 1 88 ? 63.255 -7.074 -76.505 1.00 81.69 88 GLY A CA 1
ATOM 665 C C . GLY A 1 88 ? 62.452 -6.055 -75.687 1.00 81.69 88 GLY A C 1
ATOM 666 O O . GLY A 1 88 ? 62.718 -5.903 -74.491 1.00 81.69 88 GLY A O 1
ATOM 667 N N . TRP A 1 89 ? 61.480 -5.360 -76.288 1.00 84.62 89 TRP A N 1
ATOM 668 C CA . TRP A 1 89 ? 60.652 -4.367 -75.599 1.00 84.62 89 TRP A CA 1
ATOM 669 C C . TRP A 1 89 ? 59.443 -5.008 -74.893 1.00 84.62 89 TRP A C 1
ATOM 671 O O . TRP A 1 89 ? 58.855 -5.966 -75.397 1.00 84.62 89 TRP A O 1
ATOM 681 N N . PRO A 1 90 ? 59.010 -4.490 -73.725 1.00 81.88 90 PRO A N 1
ATOM 682 C CA . PRO A 1 90 ? 57.833 -5.015 -73.038 1.00 81.88 90 PRO A CA 1
ATOM 683 C C . PRO A 1 90 ? 56.556 -4.842 -73.869 1.00 81.88 90 PRO A C 1
ATOM 685 O O . PRO A 1 90 ? 56.315 -3.772 -74.425 1.00 81.88 90 PRO A O 1
ATOM 688 N N . ALA A 1 91 ? 55.657 -5.832 -73.823 1.00 75.06 91 ALA A N 1
ATOM 689 C CA . ALA A 1 91 ? 54.380 -5.845 -74.558 1.00 75.06 91 ALA A CA 1
ATOM 690 C C . ALA A 1 91 ? 53.442 -4.647 -74.278 1.00 75.06 91 ALA A C 1
ATOM 692 O O . ALA A 1 91 ? 52.436 -4.459 -74.958 1.00 75.06 91 ALA A O 1
ATOM 693 N N . GLY A 1 92 ? 53.737 -3.844 -73.252 1.00 73.44 92 GLY A N 1
ATOM 694 C CA . GLY A 1 92 ? 52.997 -2.634 -72.912 1.00 73.44 92 GLY A CA 1
ATOM 695 C C . GLY A 1 92 ? 53.350 -1.402 -73.750 1.00 73.44 92 GLY A C 1
ATOM 696 O O . GLY A 1 92 ? 52.605 -0.428 -73.659 1.00 73.44 92 GLY A O 1
ATOM 697 N N . PHE A 1 93 ? 54.431 -1.408 -74.535 1.00 80.25 93 PHE A N 1
ATOM 698 C CA . PHE A 1 93 ? 54.839 -0.288 -75.392 1.00 80.25 93 PHE A CA 1
ATOM 699 C C . PHE A 1 93 ? 54.323 -0.463 -76.823 1.00 80.25 93 PHE A C 1
ATOM 701 O O . PHE A 1 93 ? 54.250 -1.576 -77.334 1.00 80.25 93 PHE A O 1
ATOM 708 N N . PHE A 1 94 ? 53.973 0.648 -77.474 1.00 82.38 94 PHE A N 1
ATOM 709 C CA . PHE A 1 94 ? 53.822 0.661 -78.926 1.00 82.38 94 PHE A CA 1
ATOM 710 C C . PHE A 1 94 ? 55.191 0.961 -79.514 1.00 82.38 94 PHE A C 1
ATOM 712 O O . PHE A 1 94 ? 55.718 2.046 -79.275 1.00 82.38 94 PHE A O 1
ATOM 719 N N . ILE A 1 95 ? 55.766 -0.001 -80.227 1.00 86.00 95 ILE A N 1
ATOM 720 C CA . ILE A 1 95 ? 57.047 0.154 -80.902 1.00 86.00 95 ILE A CA 1
ATOM 721 C C . ILE A 1 95 ? 56.920 -0.326 -82.343 1.00 86.00 95 ILE A C 1
ATOM 723 O O . ILE A 1 95 ? 56.330 -1.377 -82.592 1.00 86.00 95 ILE A O 1
ATOM 727 N N . ASP A 1 96 ? 57.447 0.454 -83.278 1.00 85.50 96 ASP A N 1
ATOM 728 C CA . ASP A 1 96 ? 57.440 0.111 -84.699 1.00 85.50 96 ASP A CA 1
ATOM 729 C C . ASP A 1 96 ? 58.765 0.514 -85.355 1.00 85.50 96 ASP A C 1
ATOM 731 O O . ASP A 1 96 ? 59.494 1.364 -84.835 1.00 85.50 96 ASP A O 1
ATOM 735 N N . TYR A 1 97 ? 59.088 -0.108 -86.485 1.00 86.12 97 TYR A N 1
ATOM 736 C CA . TYR A 1 97 ? 60.259 0.235 -87.284 1.00 86.12 97 TYR A CA 1
ATOM 737 C C . TYR A 1 97 ? 59.840 1.031 -88.513 1.00 86.12 97 TYR A C 1
ATOM 739 O O . TYR A 1 97 ? 58.908 0.669 -89.232 1.00 86.12 97 TYR A O 1
ATOM 747 N N . VAL A 1 98 ? 60.576 2.100 -88.789 1.00 84.12 98 VAL A N 1
ATOM 748 C CA . VAL A 1 98 ? 60.402 2.890 -89.997 1.00 84.12 98 VAL A CA 1
ATOM 749 C C . VAL A 1 98 ? 61.764 3.141 -90.640 1.00 84.12 98 VAL A C 1
ATOM 751 O O . VAL A 1 98 ? 62.685 3.595 -89.961 1.00 84.12 98 VAL A O 1
ATOM 754 N N . PRO A 1 99 ? 61.943 2.827 -91.935 1.00 79.19 99 PRO A N 1
ATOM 755 C CA . PRO A 1 99 ? 63.210 3.082 -92.598 1.00 79.19 99 PRO A CA 1
ATOM 756 C C . PRO A 1 99 ? 63.505 4.582 -92.608 1.00 79.19 99 PRO A C 1
ATOM 758 O O . PRO A 1 99 ? 62.599 5.421 -92.659 1.00 79.19 99 PRO A O 1
ATOM 761 N N . ARG A 1 100 ? 64.795 4.908 -92.557 1.00 77.19 100 ARG A N 1
ATOM 762 C CA . ARG A 1 100 ? 65.265 6.291 -92.549 1.00 77.19 100 ARG A CA 1
ATOM 763 C C . ARG A 1 100 ? 64.808 7.004 -93.837 1.00 77.19 100 ARG A C 1
ATOM 765 O O . ARG A 1 100 ? 64.919 6.417 -94.914 1.00 77.19 100 ARG A O 1
ATOM 772 N N . PRO A 1 101 ? 64.297 8.247 -93.766 1.00 75.38 101 PRO A N 1
ATOM 773 C CA . PRO A 1 101 ? 63.791 8.951 -94.941 1.00 75.38 101 PRO A CA 1
ATOM 774 C C . PRO A 1 101 ? 64.944 9.505 -95.799 1.00 75.38 101 PRO A C 1
ATOM 776 O O . PRO A 1 101 ? 65.243 10.692 -95.755 1.00 75.38 101 PRO A O 1
ATOM 779 N N . GLU A 1 102 ? 65.606 8.644 -96.579 1.00 70.00 102 GLU A N 1
ATOM 780 C CA . GLU A 1 102 ? 66.719 9.028 -97.471 1.00 70.00 102 GLU A CA 1
ATOM 781 C C . GLU A 1 102 ? 66.242 9.580 -98.828 1.00 70.00 102 GLU A C 1
ATOM 783 O O . GLU A 1 102 ? 66.969 10.308 -99.506 1.00 70.00 102 GLU A O 1
ATOM 788 N N . LYS A 1 103 ? 65.011 9.246 -99.239 1.00 70.25 103 LYS A N 1
ATOM 789 C CA . LYS A 1 103 ? 64.369 9.720 -100.474 1.00 70.25 103 LYS A CA 1
ATOM 790 C C . LYS A 1 103 ? 63.050 10.415 -100.159 1.00 70.25 103 LYS A C 1
ATOM 792 O O . LYS A 1 103 ? 62.359 10.075 -99.199 1.00 70.25 103 LYS A O 1
ATOM 797 N N . GLU A 1 104 ? 62.641 11.332 -101.031 1.00 65.06 104 GLU A N 1
ATOM 798 C CA . GLU A 1 104 ? 61.375 12.069 -100.900 1.00 65.06 104 GLU A CA 1
ATOM 799 C C . GLU A 1 104 ? 60.146 11.134 -100.881 1.00 65.06 104 GLU A C 1
ATOM 801 O O . GLU A 1 104 ? 59.171 11.398 -100.180 1.00 65.06 104 GLU A O 1
ATOM 806 N N . SER A 1 105 ? 60.233 9.972 -101.544 1.00 64.19 105 SER A N 1
ATOM 807 C CA . SER A 1 105 ? 59.207 8.918 -101.503 1.00 64.19 105 SER A CA 1
ATOM 808 C C . SER A 1 105 ? 59.039 8.261 -100.126 1.00 64.19 105 SER A C 1
ATOM 810 O O . SER A 1 105 ? 57.940 7.822 -99.789 1.00 64.19 105 SER A O 1
ATOM 812 N N . ASP A 1 106 ? 60.104 8.204 -99.321 1.00 69.38 106 ASP A N 1
ATOM 813 C CA . ASP A 1 106 ? 60.127 7.529 -98.016 1.00 69.38 106 ASP A CA 1
ATOM 814 C C . ASP A 1 106 ? 59.758 8.488 -96.872 1.00 69.38 106 ASP A C 1
ATOM 816 O O . ASP A 1 106 ? 59.189 8.072 -95.858 1.00 69.38 106 ASP A O 1
ATOM 820 N N . ARG A 1 107 ? 59.972 9.795 -97.079 1.00 77.94 107 ARG A N 1
ATOM 821 C CA . ARG A 1 107 ? 59.596 10.878 -96.153 1.00 77.94 107 ARG A CA 1
ATOM 822 C C . ARG A 1 107 ? 58.096 10.881 -95.841 1.00 77.94 107 ARG A C 1
ATOM 824 O O . ARG A 1 107 ? 57.707 10.977 -94.678 1.00 77.94 107 ARG A O 1
ATOM 831 N N . GLY A 1 108 ? 57.248 10.675 -96.853 1.00 77.00 108 GLY A N 1
ATOM 832 C CA . GLY A 1 108 ? 55.794 10.594 -96.670 1.00 77.00 108 GLY A CA 1
ATOM 833 C C . GLY A 1 108 ? 55.356 9.410 -95.797 1.00 77.00 108 GLY A C 1
ATOM 834 O O . GLY A 1 108 ? 54.493 9.562 -94.929 1.00 77.00 108 GLY A O 1
ATOM 835 N N . ARG A 1 109 ? 55.989 8.241 -95.974 1.00 79.00 109 ARG A N 1
ATOM 836 C CA . ARG A 1 109 ? 55.731 7.050 -95.148 1.00 79.00 109 ARG A CA 1
ATOM 837 C C . ARG A 1 109 ? 56.205 7.268 -93.709 1.00 79.00 109 ARG A C 1
ATOM 839 O O . ARG A 1 109 ? 55.456 6.955 -92.788 1.00 79.00 109 ARG A O 1
ATOM 846 N N . PHE A 1 110 ? 57.385 7.861 -93.520 1.00 83.25 110 PHE A N 1
ATOM 847 C CA . PHE A 1 110 ? 57.922 8.188 -92.197 1.00 83.25 110 PHE A CA 1
ATOM 848 C C . PHE A 1 110 ? 56.987 9.100 -91.395 1.00 83.25 110 PHE A C 1
ATOM 850 O O . PHE A 1 110 ? 56.600 8.773 -90.272 1.00 83.25 110 PHE A O 1
ATOM 857 N N . ILE A 1 111 ? 56.547 10.204 -92.004 1.00 82.50 111 ILE A N 1
ATOM 858 C CA . ILE A 1 111 ? 55.636 11.164 -91.367 1.00 82.50 111 ILE A CA 1
ATOM 859 C C . ILE A 1 111 ? 54.287 10.515 -91.033 1.00 82.50 111 ILE A C 1
ATOM 861 O O . ILE A 1 111 ? 53.717 10.788 -89.974 1.00 82.50 111 ILE A O 1
ATOM 865 N N . HIS A 1 112 ? 53.767 9.651 -91.909 1.00 82.94 112 HIS A N 1
ATOM 866 C CA . HIS A 1 112 ? 52.515 8.940 -91.656 1.00 82.94 112 HIS A CA 1
ATOM 867 C C . HIS A 1 112 ? 52.618 8.016 -90.434 1.00 82.94 112 HIS A C 1
ATOM 869 O O . HIS A 1 112 ? 51.784 8.106 -89.530 1.00 82.94 112 HIS A O 1
ATOM 875 N N . THR A 1 113 ? 53.663 7.186 -90.362 1.00 83.25 113 THR A N 1
ATOM 876 C CA . THR A 1 113 ? 53.904 6.290 -89.221 1.00 83.25 113 THR A CA 1
ATOM 877 C C . THR A 1 113 ? 54.119 7.075 -87.926 1.00 83.25 113 THR A C 1
ATOM 879 O O . THR A 1 113 ? 53.573 6.710 -86.885 1.00 83.25 113 THR A O 1
ATOM 882 N N . LEU A 1 114 ? 54.822 8.211 -87.988 1.00 84.62 114 LEU A N 1
ATOM 883 C CA . LEU A 1 114 ? 55.009 9.100 -86.842 1.00 84.62 114 LEU A CA 1
ATOM 884 C C . LEU A 1 114 ? 53.686 9.655 -86.311 1.00 84.62 114 LEU A C 1
ATOM 886 O O . LEU A 1 114 ? 53.428 9.597 -85.107 1.00 84.62 114 LEU A O 1
ATOM 890 N N . LYS A 1 115 ? 52.814 10.143 -87.197 1.00 83.44 115 LYS A N 1
ATOM 891 C CA . LYS A 1 115 ? 51.487 10.644 -86.810 1.00 83.44 115 LYS A CA 1
ATOM 892 C C . LYS A 1 115 ? 50.610 9.540 -86.215 1.00 83.44 115 LYS A C 1
ATOM 894 O O . LYS A 1 115 ? 49.925 9.785 -85.226 1.00 83.44 115 LYS A O 1
ATOM 899 N N . MET A 1 116 ? 50.675 8.324 -86.757 1.00 82.50 116 MET A N 1
ATOM 900 C CA . MET A 1 116 ? 49.968 7.163 -86.205 1.00 82.50 116 MET A CA 1
ATOM 901 C C . MET A 1 116 ? 50.459 6.797 -84.799 1.00 82.50 116 MET A C 1
ATOM 903 O O . MET A 1 116 ? 49.648 6.586 -83.895 1.00 82.50 116 MET A O 1
ATOM 907 N N . ALA A 1 117 ? 51.776 6.780 -84.588 1.00 84.19 117 ALA A N 1
ATOM 908 C CA . ALA A 1 117 ? 52.385 6.533 -83.285 1.00 84.19 117 ALA A CA 1
ATOM 909 C C . ALA A 1 117 ? 51.977 7.601 -82.252 1.00 84.19 117 ALA A C 1
ATOM 911 O O . ALA A 1 117 ? 51.658 7.271 -81.106 1.00 84.19 117 ALA A O 1
ATOM 912 N N . ALA A 1 118 ? 51.929 8.870 -82.666 1.00 83.75 118 ALA A N 1
ATOM 913 C CA . ALA A 1 118 ? 51.507 9.985 -81.824 1.00 83.75 118 ALA A CA 1
ATOM 914 C C . ALA A 1 118 ? 50.026 9.904 -81.428 1.00 83.75 118 ALA A C 1
ATOM 916 O O . ALA A 1 118 ? 49.688 10.075 -80.255 1.00 83.75 118 ALA A O 1
ATOM 917 N N . GLU A 1 119 ? 49.140 9.606 -82.382 1.00 81.56 119 GLU A N 1
ATOM 918 C CA . GLU A 1 119 ? 47.711 9.414 -82.110 1.00 81.56 119 GLU A CA 1
ATOM 919 C C . GLU A 1 119 ? 47.473 8.212 -81.184 1.00 81.56 119 GLU A C 1
ATOM 921 O O . GLU A 1 119 ? 46.684 8.302 -80.242 1.00 81.56 119 GLU A O 1
ATOM 926 N N . HIS A 1 120 ? 48.218 7.116 -81.357 1.00 83.62 120 HIS A N 1
ATOM 927 C CA . HIS A 1 120 ? 48.150 5.975 -80.442 1.00 83.62 120 HIS A CA 1
ATOM 928 C C . HIS A 1 120 ? 48.522 6.360 -78.996 1.00 83.62 120 HIS A C 1
ATOM 930 O O . HIS A 1 120 ? 47.787 6.031 -78.059 1.00 83.62 120 HIS A O 1
ATOM 936 N N . ALA A 1 121 ? 49.628 7.089 -78.803 1.00 82.25 121 ALA A N 1
ATOM 937 C CA . ALA A 1 121 ? 50.055 7.574 -77.488 1.00 82.25 121 ALA A CA 1
ATOM 938 C C . ALA A 1 121 ? 48.986 8.468 -76.836 1.00 82.25 121 ALA A C 1
ATOM 940 O O . ALA A 1 121 ? 48.629 8.293 -75.665 1.00 82.25 121 ALA A O 1
ATOM 941 N N . ARG A 1 122 ? 48.399 9.375 -77.623 1.00 80.06 122 ARG A N 1
ATOM 942 C CA . ARG A 1 122 ? 47.349 10.292 -77.175 1.00 80.06 122 ARG A CA 1
ATOM 943 C C . ARG A 1 122 ? 46.075 9.562 -76.740 1.00 80.06 122 ARG A C 1
ATOM 945 O O . ARG A 1 122 ? 45.572 9.813 -75.644 1.00 80.06 122 ARG A O 1
ATOM 952 N N . LEU A 1 123 ? 45.591 8.612 -77.541 1.00 78.62 123 LEU A N 1
ATOM 953 C CA . LEU A 1 123 ? 44.418 7.795 -77.209 1.00 78.62 123 LEU A CA 1
ATOM 954 C C . LEU A 1 123 ? 44.634 6.975 -75.929 1.00 78.62 123 LEU A C 1
ATOM 956 O O . LEU A 1 123 ? 43.723 6.817 -75.110 1.00 78.62 123 LEU A O 1
ATOM 960 N N . LYS A 1 124 ? 45.854 6.472 -75.717 1.00 77.38 124 LYS A N 1
ATOM 961 C CA . LYS A 1 124 ? 46.211 5.722 -74.508 1.00 77.38 124 LYS A CA 1
ATOM 962 C C . LYS A 1 124 ? 46.214 6.613 -73.261 1.00 77.38 124 LYS A C 1
ATOM 964 O O . LYS A 1 124 ? 45.716 6.192 -72.214 1.00 77.38 124 LYS A O 1
ATOM 969 N N . GLN A 1 125 ? 46.689 7.852 -73.387 1.00 73.44 125 GLN A N 1
ATOM 970 C CA . GLN A 1 125 ? 46.663 8.850 -72.317 1.00 73.44 125 GLN A CA 1
ATOM 971 C C . GLN A 1 125 ? 45.229 9.287 -71.962 1.00 73.44 125 GLN A C 1
ATOM 973 O O . GLN A 1 125 ? 44.890 9.374 -70.781 1.00 73.44 125 GLN A O 1
ATOM 978 N N . GLU A 1 126 ? 44.361 9.510 -72.954 1.00 74.69 126 GLU A N 1
ATOM 979 C CA . GLU A 1 126 ? 42.941 9.838 -72.736 1.00 74.69 126 GLU A CA 1
ATOM 980 C C . GLU A 1 126 ? 42.184 8.687 -72.050 1.00 74.69 126 GLU A C 1
ATOM 982 O O . GLU A 1 126 ? 41.410 8.908 -71.114 1.00 74.69 126 GLU A O 1
ATOM 987 N N . ARG A 1 127 ? 42.468 7.436 -72.435 1.00 71.56 127 ARG A N 1
ATOM 988 C CA . ARG A 1 127 ? 41.902 6.242 -71.788 1.00 71.56 127 ARG A CA 1
ATOM 989 C C . ARG A 1 127 ? 42.375 6.068 -70.339 1.00 71.56 127 ARG A C 1
ATOM 991 O O . ARG A 1 127 ? 41.599 5.584 -69.514 1.00 71.56 127 ARG A O 1
ATOM 998 N N . GLY A 1 128 ? 43.617 6.450 -70.030 1.00 68.62 128 GLY A N 1
ATOM 999 C CA . GLY A 1 128 ? 44.137 6.520 -68.660 1.00 68.62 128 GLY A CA 1
ATOM 1000 C C . GLY A 1 128 ? 43.342 7.509 -67.807 1.00 68.62 128 GLY A C 1
ATOM 1001 O O . GLY A 1 128 ? 42.732 7.106 -66.822 1.00 68.62 128 GLY A O 1
ATOM 1002 N N . LYS A 1 129 ? 43.214 8.758 -68.276 1.00 68.88 129 LYS A N 1
ATOM 1003 C CA . LYS A 1 129 ? 42.434 9.809 -67.593 1.00 68.88 129 LYS A CA 1
ATOM 1004 C C . LYS A 1 129 ? 40.980 9.398 -67.335 1.00 68.88 129 LYS A C 1
ATOM 1006 O O . LYS A 1 129 ? 40.448 9.644 -66.259 1.00 68.88 129 LYS A O 1
ATOM 1011 N N . MET A 1 130 ? 40.336 8.731 -68.295 1.00 66.00 130 MET A N 1
ATOM 1012 C CA . MET A 1 130 ? 38.965 8.231 -68.124 1.00 66.00 130 MET A CA 1
ATOM 1013 C C . MET A 1 130 ? 38.861 7.172 -67.013 1.00 66.00 130 MET A C 1
ATOM 1015 O O . MET A 1 130 ? 37.865 7.121 -66.292 1.00 66.00 130 MET A O 1
ATOM 1019 N N . ARG A 1 131 ? 39.877 6.311 -66.855 1.00 68.56 131 ARG A N 1
ATOM 1020 C CA . ARG A 1 131 ? 39.907 5.319 -65.770 1.00 68.56 131 ARG A CA 1
ATOM 1021 C C . ARG A 1 131 ? 40.052 5.976 -64.403 1.00 68.56 131 ARG A C 1
ATOM 1023 O O . ARG A 1 131 ? 39.335 5.554 -63.498 1.00 68.56 131 ARG A O 1
ATOM 1030 N N . ASP A 1 132 ? 40.891 7.001 -64.294 1.00 68.25 132 ASP A N 1
ATOM 1031 C CA . ASP A 1 132 ? 41.119 7.734 -63.044 1.00 68.25 132 ASP A CA 1
ATOM 1032 C C . ASP A 1 132 ? 39.838 8.453 -62.584 1.00 68.25 132 ASP A C 1
ATOM 1034 O O . ASP A 1 132 ? 39.398 8.292 -61.443 1.00 68.25 132 ASP A O 1
ATOM 1038 N N . VAL A 1 133 ? 39.134 9.111 -63.514 1.00 65.56 133 VAL A N 1
ATOM 1039 C CA . VAL A 1 133 ? 37.819 9.726 -63.248 1.00 65.56 133 VAL A CA 1
ATOM 1040 C C . VAL A 1 133 ? 36.789 8.681 -62.794 1.00 65.56 133 VAL A C 1
ATOM 1042 O O . VAL A 1 133 ? 36.019 8.911 -61.863 1.00 65.56 133 VAL A O 1
ATOM 1045 N N . LEU A 1 134 ? 36.770 7.491 -63.405 1.00 62.50 134 LEU A N 1
ATOM 1046 C CA . LEU A 1 134 ? 35.863 6.409 -62.999 1.00 62.50 134 LEU A CA 1
ATOM 1047 C C . LEU A 1 134 ? 36.218 5.780 -61.640 1.00 62.50 134 LEU A C 1
ATOM 1049 O O . LEU A 1 134 ? 35.333 5.186 -61.010 1.00 62.50 134 LEU A O 1
ATOM 1053 N N . SER A 1 135 ? 37.478 5.835 -61.195 1.00 66.19 135 SER A N 1
ATOM 1054 C CA . SER A 1 135 ? 37.842 5.475 -59.816 1.00 66.19 135 SER A CA 1
ATOM 1055 C C . SER A 1 135 ? 37.403 6.545 -58.825 1.00 66.19 135 SER A C 1
ATOM 1057 O O . SER A 1 135 ? 36.738 6.191 -57.854 1.00 66.19 135 SER A O 1
ATOM 1059 N N . GLU A 1 136 ? 37.642 7.827 -59.108 1.00 69.56 136 GLU A N 1
ATOM 1060 C CA . GLU A 1 136 ? 37.205 8.933 -58.244 1.00 69.56 136 GLU A CA 1
ATOM 1061 C C . GLU A 1 136 ? 35.680 8.940 -58.066 1.00 69.56 136 GLU A C 1
ATOM 1063 O O . GLU A 1 136 ? 35.176 9.004 -56.946 1.00 69.56 136 GLU A O 1
ATOM 1068 N N . ILE A 1 137 ? 34.913 8.759 -59.149 1.00 65.12 137 ILE A N 1
ATOM 1069 C CA . ILE A 1 137 ? 33.447 8.644 -59.078 1.00 65.12 137 ILE A CA 1
ATOM 1070 C C . ILE A 1 137 ? 33.024 7.463 -58.191 1.00 65.12 137 ILE A C 1
ATOM 1072 O O . ILE A 1 137 ? 32.043 7.565 -57.450 1.00 65.12 137 ILE A O 1
ATOM 1076 N N . ARG A 1 138 ? 33.739 6.331 -58.247 1.00 62.47 138 ARG A N 1
ATOM 1077 C CA . ARG A 1 138 ? 33.448 5.166 -57.396 1.00 62.47 138 ARG A CA 1
ATOM 1078 C C . ARG A 1 138 ? 33.761 5.434 -55.927 1.00 62.47 138 ARG A C 1
ATOM 1080 O O . ARG A 1 138 ? 32.955 5.041 -55.085 1.00 62.47 138 ARG A O 1
ATOM 1087 N N . GLU A 1 139 ? 34.859 6.114 -55.620 1.00 70.31 139 GLU A N 1
ATOM 1088 C CA . GLU A 1 139 ? 35.214 6.510 -54.252 1.00 70.31 139 GLU A CA 1
ATOM 1089 C C . GLU A 1 139 ? 34.215 7.518 -53.673 1.00 70.31 139 GLU A C 1
ATOM 1091 O O . GLU A 1 139 ? 33.720 7.333 -52.556 1.00 70.31 139 GLU A O 1
ATOM 1096 N N . ILE A 1 140 ? 33.825 8.525 -54.459 1.00 68.38 140 ILE A N 1
ATOM 1097 C CA . ILE A 1 140 ? 32.791 9.500 -54.088 1.00 68.38 140 ILE A CA 1
ATOM 1098 C C . ILE A 1 140 ? 31.458 8.785 -53.846 1.00 68.38 140 ILE A C 1
ATOM 1100 O O . ILE A 1 140 ? 30.828 8.988 -52.809 1.00 68.38 140 ILE A O 1
ATOM 1104 N N . LYS A 1 141 ? 31.040 7.885 -54.747 1.00 62.03 141 LYS A N 1
ATOM 1105 C CA . LYS A 1 141 ? 29.813 7.087 -54.582 1.00 62.03 141 LYS A CA 1
ATOM 1106 C C . LYS A 1 141 ? 29.861 6.211 -53.326 1.00 62.03 141 LYS A C 1
ATOM 1108 O O . LYS A 1 141 ? 28.857 6.111 -52.623 1.00 62.03 141 LYS A O 1
ATOM 1113 N N . GLY A 1 142 ? 31.005 5.592 -53.032 1.00 68.12 142 GLY A N 1
ATOM 1114 C CA . GLY A 1 142 ? 31.216 4.808 -51.813 1.00 68.12 142 GLY A CA 1
ATOM 1115 C C . GLY A 1 142 ? 31.080 5.651 -50.544 1.00 68.12 142 GLY A C 1
ATOM 1116 O O . GLY A 1 142 ? 30.379 5.251 -49.617 1.00 68.12 142 GLY A O 1
ATOM 1117 N N . SER A 1 143 ? 31.677 6.844 -50.546 1.00 68.62 143 SER A N 1
ATOM 1118 C CA . SER A 1 143 ? 31.655 7.792 -49.424 1.00 68.62 143 SER A CA 1
ATOM 1119 C C . SER A 1 143 ? 30.265 8.393 -49.191 1.00 68.62 143 SER A C 1
ATOM 1121 O O . SER A 1 143 ? 29.819 8.527 -48.054 1.00 68.62 143 SER A O 1
ATOM 1123 N N . ILE A 1 144 ? 29.534 8.702 -50.266 1.00 69.81 144 ILE A N 1
ATOM 1124 C CA . ILE A 1 144 ? 28.137 9.148 -50.189 1.00 69.81 144 ILE A CA 1
ATOM 1125 C C . ILE A 1 144 ? 27.256 8.026 -49.636 1.00 69.81 144 ILE A C 1
ATOM 1127 O O . ILE A 1 144 ? 26.463 8.267 -48.731 1.00 69.81 144 ILE A O 1
ATOM 1131 N N . ASN A 1 145 ? 27.405 6.793 -50.131 1.00 71.19 145 ASN A N 1
ATOM 1132 C CA . ASN A 1 145 ? 26.611 5.664 -49.652 1.00 71.19 145 ASN A CA 1
ATOM 1133 C C . ASN A 1 145 ? 26.856 5.373 -48.165 1.00 71.19 145 ASN A C 1
ATOM 1135 O O . ASN A 1 145 ? 25.891 5.178 -47.431 1.00 71.19 145 ASN A O 1
ATOM 1139 N N . SER A 1 146 ? 28.109 5.373 -47.700 1.00 73.44 146 SER A N 1
ATOM 1140 C CA . SER A 1 146 ? 28.411 5.161 -46.278 1.00 73.44 146 SER A CA 1
ATOM 1141 C C . SER A 1 146 ? 27.878 6.300 -45.404 1.00 73.44 146 SER A C 1
ATOM 1143 O O . SER A 1 146 ? 27.280 6.034 -44.361 1.00 73.44 146 SER A O 1
ATOM 1145 N N . GLY A 1 147 ? 27.999 7.551 -45.860 1.00 80.56 147 GLY A N 1
ATOM 1146 C CA . GLY A 1 147 ? 27.419 8.715 -45.189 1.00 80.56 147 GLY A CA 1
ATOM 1147 C C . GLY A 1 147 ? 25.891 8.649 -45.096 1.00 80.56 147 GLY A C 1
ATOM 1148 O O . GLY A 1 147 ? 25.330 8.871 -44.024 1.00 80.56 147 GLY A O 1
ATOM 1149 N N . ILE A 1 148 ? 25.208 8.274 -46.185 1.00 78.56 148 ILE A N 1
ATOM 1150 C CA . ILE A 1 148 ? 23.748 8.091 -46.208 1.00 78.56 148 ILE A CA 1
ATOM 1151 C C . ILE A 1 148 ? 23.326 6.966 -45.259 1.00 78.56 148 ILE A C 1
ATOM 1153 O O . ILE A 1 148 ? 22.357 7.139 -44.524 1.00 78.56 148 ILE A O 1
ATOM 1157 N N . VAL A 1 149 ? 24.038 5.835 -45.237 1.00 74.56 149 VAL A N 1
ATOM 1158 C CA . VAL A 1 149 ? 23.729 4.715 -44.332 1.00 74.56 149 VAL A CA 1
ATOM 1159 C C . VAL A 1 149 ? 23.863 5.141 -42.871 1.00 74.56 149 VAL A C 1
ATOM 1161 O O . VAL A 1 149 ? 22.926 4.933 -42.106 1.00 74.56 149 VAL A O 1
ATOM 1164 N N . GLN A 1 150 ? 24.952 5.814 -42.490 1.00 76.81 150 GLN A N 1
ATOM 1165 C CA . GLN A 1 150 ? 25.127 6.318 -41.122 1.00 76.81 150 GLN A CA 1
ATOM 1166 C C . GLN A 1 150 ? 24.044 7.333 -40.728 1.00 76.81 150 GLN A C 1
ATOM 1168 O O . GLN A 1 150 ? 23.559 7.330 -39.595 1.00 76.81 150 GLN A O 1
ATOM 1173 N N . GLU A 1 151 ? 23.639 8.207 -41.650 1.00 81.88 151 GLU A N 1
ATOM 1174 C CA . GLU A 1 151 ? 22.579 9.185 -41.398 1.00 81.88 151 GLU A CA 1
ATOM 1175 C C . GLU A 1 151 ? 21.200 8.513 -41.273 1.00 81.88 151 GLU A C 1
ATOM 1177 O O . GLU A 1 151 ? 20.404 8.872 -40.400 1.00 81.88 151 GLU A O 1
ATOM 1182 N N . LEU A 1 152 ? 20.925 7.489 -42.087 1.00 79.75 152 LEU A N 1
ATOM 1183 C CA . LEU A 1 152 ? 19.727 6.658 -41.964 1.00 79.75 152 LEU A CA 1
ATOM 1184 C C . LEU A 1 152 ? 19.713 5.889 -40.640 1.00 79.75 152 LEU A C 1
ATOM 1186 O O . LEU A 1 152 ? 18.687 5.895 -39.966 1.00 79.75 152 LEU A O 1
ATOM 1190 N N . GLU A 1 153 ? 20.830 5.295 -40.218 1.00 77.50 153 GLU A N 1
ATOM 1191 C CA . GLU A 1 153 ? 20.956 4.628 -38.916 1.00 77.50 153 GLU A CA 1
ATOM 1192 C C . GLU A 1 153 ? 20.669 5.592 -37.759 1.00 77.50 153 GLU A C 1
ATOM 1194 O O . GLU A 1 153 ? 19.885 5.264 -36.864 1.00 77.50 153 GLU A O 1
ATOM 1199 N N . LYS A 1 154 ? 21.217 6.816 -37.800 1.00 81.94 154 LYS A N 1
ATOM 1200 C CA . LYS A 1 154 ? 20.910 7.867 -36.816 1.00 81.94 154 LYS A CA 1
ATOM 1201 C C . LYS A 1 154 ? 19.426 8.229 -36.817 1.00 81.94 154 LYS A C 1
ATOM 1203 O O . LYS A 1 154 ? 18.821 8.296 -35.747 1.00 81.94 154 LYS A O 1
ATOM 1208 N N . ARG A 1 155 ? 18.816 8.436 -37.991 1.00 86.88 155 ARG A N 1
ATOM 1209 C CA . ARG A 1 155 ? 17.378 8.748 -38.103 1.00 86.88 155 ARG A CA 1
ATOM 1210 C C . ARG A 1 155 ? 16.503 7.612 -37.591 1.00 86.88 155 ARG A C 1
ATOM 1212 O O . ARG A 1 155 ? 15.557 7.875 -36.856 1.00 86.88 155 ARG A O 1
ATOM 1219 N N . VAL A 1 156 ? 16.824 6.363 -37.922 1.00 78.44 156 VAL A N 1
ATOM 1220 C CA . VAL A 1 156 ? 16.108 5.183 -37.418 1.00 78.44 156 VAL A CA 1
ATOM 1221 C C . VAL A 1 156 ? 16.255 5.086 -35.901 1.00 78.44 156 VAL A C 1
ATOM 1223 O O . VAL A 1 156 ? 15.254 4.909 -35.212 1.00 78.44 156 VAL A O 1
ATOM 1226 N N . ALA A 1 157 ? 17.456 5.283 -35.352 1.00 75.00 157 ALA A N 1
ATOM 1227 C CA . ALA A 1 157 ? 17.676 5.286 -33.908 1.00 75.00 157 ALA A CA 1
ATOM 1228 C C . ALA A 1 157 ? 16.876 6.394 -33.196 1.00 75.00 157 ALA A C 1
ATOM 1230 O O . ALA A 1 157 ? 16.274 6.142 -32.148 1.00 75.00 157 ALA A O 1
ATOM 1231 N N . LEU A 1 158 ? 16.815 7.601 -33.774 1.00 78.75 158 LEU A N 1
ATOM 1232 C CA . LEU A 1 158 ? 15.985 8.703 -33.275 1.00 78.75 158 LEU A CA 1
ATOM 1233 C C . LEU A 1 158 ? 14.493 8.367 -33.347 1.00 78.75 158 LEU A C 1
ATOM 1235 O O . LEU A 1 158 ? 13.780 8.582 -32.369 1.00 78.75 158 LEU A O 1
ATOM 1239 N N . GLN A 1 159 ? 14.028 7.791 -34.457 1.00 83.44 159 GLN A N 1
ATOM 1240 C CA . GLN A 1 159 ? 12.628 7.409 -34.639 1.00 83.44 159 GLN A CA 1
ATOM 1241 C C . GLN A 1 159 ? 12.210 6.308 -33.659 1.00 83.44 159 GLN A C 1
ATOM 1243 O O . GLN A 1 159 ? 11.151 6.395 -33.040 1.00 83.44 159 GLN A O 1
ATOM 1248 N N . VAL A 1 160 ? 13.059 5.298 -33.453 1.00 73.94 160 VAL A N 1
ATOM 1249 C CA . VAL A 1 160 ? 12.849 4.250 -32.444 1.00 73.94 160 VAL A CA 1
ATOM 1250 C C . VAL A 1 160 ? 12.792 4.860 -31.044 1.00 73.94 160 VAL A C 1
ATOM 1252 O O . VAL A 1 160 ? 11.887 4.538 -30.273 1.00 73.94 160 VAL A O 1
ATOM 1255 N N . ARG A 1 161 ? 13.708 5.784 -30.719 1.00 74.56 161 ARG A N 1
ATOM 1256 C CA . ARG A 1 161 ? 13.715 6.492 -29.430 1.00 74.56 161 ARG A CA 1
ATOM 1257 C C . ARG A 1 161 ? 12.448 7.333 -29.237 1.00 74.56 161 ARG A C 1
ATOM 1259 O O . ARG A 1 161 ? 11.879 7.316 -28.149 1.00 74.56 161 ARG A O 1
ATOM 1266 N N . TYR A 1 162 ? 11.976 8.008 -30.284 1.00 77.88 162 TYR A N 1
ATOM 1267 C CA . TYR A 1 162 ? 10.738 8.787 -30.265 1.00 77.88 162 TYR A CA 1
ATOM 1268 C C . TYR A 1 162 ? 9.505 7.904 -30.044 1.00 77.88 162 TYR A C 1
ATOM 1270 O O . TYR A 1 162 ? 8.697 8.189 -29.163 1.00 77.88 162 TYR A O 1
ATOM 1278 N N . LEU A 1 163 ? 9.378 6.795 -30.781 1.00 76.62 163 LEU A N 1
ATOM 1279 C CA . LEU A 1 163 ? 8.272 5.847 -30.606 1.00 76.62 163 LEU A CA 1
ATOM 1280 C C . LEU A 1 163 ? 8.268 5.231 -29.203 1.00 76.62 163 LEU A C 1
ATOM 1282 O O . LEU A 1 163 ? 7.209 5.071 -28.597 1.00 76.62 163 LEU A O 1
ATOM 1286 N N . TRP A 1 164 ? 9.447 4.912 -28.665 1.00 74.75 164 TRP A N 1
ATOM 1287 C CA . TRP A 1 164 ? 9.576 4.427 -27.296 1.00 74.75 164 TRP A CA 1
ATOM 1288 C C . TRP A 1 164 ? 9.145 5.485 -26.274 1.00 74.75 164 TRP A C 1
ATOM 1290 O O . TRP A 1 164 ? 8.377 5.172 -25.366 1.00 74.75 164 TRP A O 1
ATOM 1300 N N . PHE A 1 165 ? 9.557 6.743 -26.460 1.00 78.56 165 PHE A N 1
ATOM 1301 C CA . PHE A 1 165 ? 9.122 7.865 -25.628 1.00 78.56 165 PHE A CA 1
ATOM 1302 C C . PHE A 1 165 ? 7.599 8.061 -25.675 1.00 78.56 165 PHE A C 1
ATOM 1304 O O . PHE A 1 165 ? 6.979 8.198 -24.626 1.00 78.56 165 PHE A O 1
ATOM 1311 N N . GLN A 1 166 ? 6.980 7.995 -26.859 1.00 80.19 166 GLN A N 1
ATOM 1312 C CA . GLN A 1 166 ? 5.522 8.089 -27.019 1.00 80.19 166 GLN A CA 1
ATOM 1313 C C . GLN A 1 166 ? 4.788 6.962 -26.287 1.00 80.19 166 GLN A C 1
ATOM 1315 O O . GLN A 1 166 ? 3.866 7.226 -25.521 1.00 80.19 166 GLN A O 1
ATOM 1320 N N . ARG A 1 167 ? 5.229 5.706 -26.447 1.00 82.75 167 ARG A N 1
ATOM 1321 C CA . ARG A 1 167 ? 4.643 4.569 -25.715 1.00 82.75 167 ARG A CA 1
ATOM 1322 C C . ARG A 1 167 ? 4.788 4.732 -24.205 1.00 82.75 167 ARG A C 1
ATOM 1324 O O . ARG A 1 167 ? 3.856 4.437 -23.464 1.00 82.75 167 ARG A O 1
ATOM 1331 N N . ARG A 1 168 ? 5.951 5.205 -23.751 1.00 83.88 168 ARG A N 1
ATOM 1332 C CA . ARG A 1 168 ? 6.221 5.450 -22.331 1.00 83.88 168 ARG A CA 1
ATOM 1333 C C . ARG A 1 168 ? 5.324 6.557 -21.778 1.00 83.88 168 ARG A C 1
ATOM 1335 O O . ARG A 1 168 ? 4.758 6.389 -20.705 1.00 83.88 168 ARG A O 1
ATOM 1342 N N . LYS A 1 169 ? 5.150 7.642 -22.536 1.00 87.38 169 LYS A N 1
ATOM 1343 C CA . LYS A 1 169 ? 4.237 8.740 -22.213 1.00 87.38 169 LYS A CA 1
ATOM 1344 C C . LYS A 1 169 ? 2.788 8.257 -22.118 1.00 87.38 169 LYS A C 1
ATOM 1346 O O . LYS A 1 169 ? 2.144 8.535 -21.115 1.00 87.38 169 LYS A O 1
ATOM 1351 N N . GLN A 1 170 ? 2.313 7.483 -23.095 1.00 88.69 170 GLN A N 1
ATOM 1352 C CA . GLN A 1 170 ? 0.959 6.920 -23.075 1.00 88.69 170 GLN A CA 1
ATOM 1353 C C . GLN A 1 170 ? 0.725 6.063 -21.825 1.00 88.69 170 GLN A C 1
ATOM 1355 O O . GLN A 1 170 ? -0.264 6.253 -21.129 1.00 88.69 170 GLN A O 1
ATOM 1360 N N . LYS A 1 171 ? 1.673 5.178 -21.483 1.00 89.69 171 LYS A N 1
ATOM 1361 C CA . LYS A 1 171 ? 1.581 4.368 -20.259 1.00 89.69 171 LYS A CA 1
ATOM 1362 C C . LYS A 1 171 ? 1.506 5.219 -18.992 1.00 89.69 171 LYS A C 1
ATOM 1364 O O . LYS A 1 171 ? 0.751 4.887 -18.087 1.00 89.69 171 LYS A O 1
ATOM 1369 N N . ILE A 1 172 ? 2.276 6.307 -18.919 1.00 92.00 172 ILE A N 1
ATOM 1370 C CA . ILE A 1 172 ? 2.190 7.251 -17.797 1.00 92.00 172 ILE A CA 1
ATOM 1371 C C . ILE A 1 172 ? 0.785 7.860 -17.736 1.00 92.00 172 ILE A C 1
ATOM 1373 O O . ILE A 1 172 ? 0.174 7.837 -16.675 1.00 92.00 172 ILE A O 1
ATOM 1377 N N . GLU A 1 173 ? 0.247 8.352 -18.852 1.00 90.38 173 GLU A N 1
ATOM 1378 C CA . GLU A 1 173 ? -1.104 8.930 -18.900 1.00 90.38 173 GLU A CA 1
ATOM 1379 C C . GLU A 1 173 ? -2.189 7.926 -18.475 1.00 90.38 173 GLU A C 1
ATOM 1381 O O . GLU A 1 173 ? -3.098 8.285 -17.722 1.00 90.38 173 GLU A O 1
ATOM 1386 N N . ASP A 1 174 ? -2.066 6.661 -18.881 1.00 90.44 174 ASP A N 1
ATOM 1387 C CA . ASP A 1 174 ? -2.989 5.592 -18.493 1.00 90.44 174 ASP A CA 1
ATOM 1388 C C . ASP A 1 174 ? -2.925 5.302 -16.982 1.00 90.44 174 ASP A C 1
ATOM 1390 O O . ASP A 1 174 ? -3.965 5.197 -16.326 1.00 90.44 174 ASP A O 1
ATOM 1394 N N . ILE A 1 175 ? -1.717 5.239 -16.405 1.00 92.38 175 ILE A N 1
ATOM 1395 C CA . ILE A 1 175 ? -1.517 5.081 -14.954 1.00 92.38 175 ILE A CA 1
ATOM 1396 C C . ILE A 1 175 ? -2.130 6.260 -14.205 1.00 92.38 175 ILE A C 1
ATOM 1398 O O . ILE A 1 175 ? -2.889 6.061 -13.257 1.00 92.38 175 ILE A O 1
ATOM 1402 N N . LEU A 1 176 ? -1.851 7.491 -14.641 1.00 90.69 176 LEU A N 1
ATOM 1403 C CA . LEU A 1 176 ? -2.408 8.691 -14.021 1.00 90.69 176 LEU A CA 1
ATOM 1404 C C . LEU A 1 176 ? -3.936 8.660 -14.048 1.00 90.69 176 LEU A C 1
ATOM 1406 O O . LEU A 1 176 ? -4.574 8.906 -13.027 1.00 90.69 176 LEU A O 1
ATOM 1410 N N . ARG A 1 177 ? -4.539 8.286 -15.181 1.00 88.75 177 ARG A N 1
ATOM 1411 C CA . ARG A 1 177 ? -5.993 8.127 -15.289 1.00 88.75 177 ARG A CA 1
ATOM 1412 C C . ARG A 1 177 ? -6.529 7.122 -14.262 1.00 88.75 177 ARG A C 1
ATOM 1414 O O . ARG A 1 177 ? -7.526 7.427 -13.608 1.00 88.75 177 ARG A O 1
ATOM 1421 N N . LYS A 1 178 ? -5.879 5.966 -14.084 1.00 87.12 178 LYS A N 1
ATOM 1422 C CA . LYS A 1 178 ? -6.269 4.973 -13.064 1.00 87.12 178 LYS A CA 1
ATOM 1423 C C . LYS A 1 178 ? -6.176 5.545 -11.646 1.00 87.12 178 LYS A C 1
ATOM 1425 O O . LYS A 1 178 ? -7.132 5.419 -10.885 1.00 87.12 178 LYS A O 1
ATOM 1430 N N . ILE A 1 179 ? -5.089 6.251 -11.327 1.00 87.44 179 ILE A N 1
ATOM 1431 C CA . ILE A 1 179 ? -4.896 6.924 -10.031 1.00 87.44 179 ILE A CA 1
ATOM 1432 C C . ILE A 1 179 ? -6.034 7.924 -9.755 1.00 87.44 179 ILE A C 1
ATOM 1434 O O . ILE A 1 179 ? -6.601 7.929 -8.665 1.00 87.44 179 ILE A O 1
ATOM 1438 N N . TYR A 1 180 ? -6.413 8.750 -10.736 1.00 84.12 180 TYR A N 1
ATOM 1439 C CA . TYR A 1 180 ? -7.467 9.757 -10.558 1.00 84.12 180 TYR A CA 1
ATOM 1440 C C . TYR A 1 180 ? -8.873 9.155 -10.399 1.00 84.12 180 TYR A C 1
ATOM 1442 O O . TYR A 1 180 ? -9.695 9.691 -9.643 1.00 84.12 180 TYR A O 1
ATOM 1450 N N . ILE A 1 181 ? -9.152 8.045 -11.088 1.00 82.50 181 ILE A N 1
ATOM 1451 C CA . ILE A 1 181 ? -10.445 7.345 -11.026 1.00 82.50 181 ILE A CA 1
ATOM 1452 C C . ILE A 1 181 ? -10.584 6.521 -9.738 1.00 82.50 181 ILE A C 1
ATOM 1454 O O . ILE A 1 181 ? -11.709 6.314 -9.287 1.00 82.50 181 ILE A O 1
ATOM 1458 N N . ALA A 1 182 ? -9.478 6.100 -9.116 1.00 76.69 182 ALA A N 1
ATOM 1459 C CA . ALA A 1 182 ? -9.504 5.283 -7.907 1.00 76.69 182 ALA A CA 1
ATOM 1460 C C . ALA A 1 182 ? -10.382 5.906 -6.805 1.00 76.69 182 ALA A C 1
ATOM 1462 O O . ALA A 1 182 ? -10.205 7.067 -6.415 1.00 76.69 182 ALA A O 1
ATOM 1463 N N . ASN A 1 183 ? -11.345 5.117 -6.317 1.00 72.00 183 ASN A N 1
ATOM 1464 C CA . ASN A 1 183 ? -12.280 5.492 -5.248 1.00 72.00 183 ASN A CA 1
ATOM 1465 C C . ASN A 1 183 ? -12.137 4.606 -3.999 1.00 72.00 183 ASN A C 1
ATOM 1467 O O . ASN A 1 183 ? -12.749 4.888 -2.972 1.00 72.00 183 ASN A O 1
ATOM 1471 N N . ASP A 1 184 ? -11.289 3.582 -4.067 1.00 64.94 184 ASP A N 1
ATOM 1472 C CA . ASP A 1 184 ? -10.866 2.754 -2.945 1.00 64.94 184 ASP A CA 1
ATOM 1473 C C . ASP A 1 184 ? -9.384 2.367 -3.097 1.00 64.94 184 ASP A C 1
ATOM 1475 O O . ASP A 1 184 ? -8.736 2.650 -4.110 1.00 64.94 184 ASP A O 1
ATOM 1479 N N . VAL A 1 185 ? -8.833 1.732 -2.062 1.00 71.88 185 VAL A N 1
ATOM 1480 C CA . VAL A 1 185 ? -7.427 1.307 -2.034 1.00 71.88 185 VAL A CA 1
ATOM 1481 C C . VAL A 1 185 ? -7.144 0.232 -3.068 1.00 71.88 185 VAL A C 1
ATOM 1483 O O . VAL A 1 185 ? -6.083 0.265 -3.676 1.00 71.88 185 VAL A O 1
ATOM 1486 N N . SER A 1 186 ? -8.075 -0.695 -3.295 1.00 68.19 186 SER A N 1
ATOM 1487 C CA . SER A 1 186 ? -7.877 -1.772 -4.269 1.00 68.19 186 SER A CA 1
ATOM 1488 C C . SER A 1 186 ? -7.634 -1.192 -5.662 1.00 68.19 186 SER A C 1
ATOM 1490 O O . SER A 1 186 ? -6.649 -1.533 -6.306 1.00 68.19 186 SER A O 1
ATOM 1492 N N . SER A 1 187 ? -8.455 -0.216 -6.052 1.00 73.56 187 SER A N 1
ATOM 1493 C CA . SER A 1 187 ? -8.368 0.508 -7.321 1.00 73.56 187 SER A CA 1
ATOM 1494 C C . SER A 1 187 ? -7.055 1.281 -7.467 1.00 73.56 187 SER A C 1
ATOM 1496 O O . SER A 1 187 ? -6.517 1.403 -8.565 1.00 73.56 187 SER A O 1
ATOM 1498 N N . LEU A 1 188 ? -6.523 1.830 -6.367 1.00 80.44 188 LEU A N 1
ATOM 1499 C CA . LEU A 1 188 ? -5.209 2.477 -6.376 1.00 80.44 188 LEU A CA 1
ATOM 1500 C C . LEU A 1 188 ? -4.096 1.441 -6.556 1.00 80.44 188 LEU A C 1
ATOM 1502 O O . LEU A 1 188 ? -3.145 1.677 -7.297 1.00 80.44 188 LEU A O 1
ATOM 1506 N N . LEU A 1 189 ? -4.209 0.291 -5.897 1.00 78.12 189 LEU A N 1
ATOM 1507 C CA . LEU A 1 189 ? -3.204 -0.763 -5.958 1.00 78.12 189 LEU A CA 1
ATOM 1508 C C . LEU A 1 189 ? -3.197 -1.511 -7.302 1.00 78.12 189 LEU A C 1
ATOM 1510 O O . LEU A 1 189 ? -2.152 -2.033 -7.679 1.00 78.12 189 LEU A O 1
ATOM 1514 N N . ASP A 1 190 ? -4.274 -1.460 -8.090 1.00 80.50 190 ASP A N 1
ATOM 1515 C CA . ASP A 1 190 ? -4.284 -1.951 -9.480 1.00 80.50 190 ASP A CA 1
ATOM 1516 C C . ASP A 1 190 ? -3.226 -1.260 -10.363 1.00 80.50 190 ASP A C 1
ATOM 1518 O O . ASP A 1 190 ? -2.770 -1.817 -11.364 1.00 80.50 190 ASP A O 1
ATOM 1522 N N . THR A 1 191 ? -2.776 -0.061 -9.975 1.00 88.19 191 THR A N 1
ATOM 1523 C CA . THR A 1 191 ? -1.717 0.677 -10.682 1.00 88.19 191 THR A CA 1
ATOM 1524 C C . THR A 1 191 ? -0.330 0.065 -10.492 1.00 88.19 191 THR A C 1
ATOM 1526 O O . THR A 1 191 ? 0.565 0.317 -11.299 1.00 88.19 191 THR A O 1
ATOM 1529 N N . VAL A 1 192 ? -0.132 -0.777 -9.470 1.00 87.56 192 VAL A N 1
ATOM 1530 C CA . VAL A 1 192 ? 1.179 -1.351 -9.127 1.00 87.56 192 VAL A CA 1
ATOM 1531 C C . VAL A 1 192 ? 1.777 -2.126 -10.298 1.00 87.56 192 VAL A C 1
ATOM 1533 O O . VAL A 1 192 ? 2.949 -1.931 -10.629 1.00 87.56 192 VAL A O 1
ATOM 1536 N N . SER A 1 193 ? 0.974 -2.964 -10.961 1.00 86.38 193 SER A N 1
ATOM 1537 C CA . SER A 1 193 ? 1.450 -3.767 -12.093 1.00 86.38 193 SER A CA 1
ATOM 1538 C C . SER A 1 193 ? 1.915 -2.889 -13.256 1.00 86.38 193 SER A C 1
ATOM 1540 O O . SER A 1 193 ? 2.956 -3.159 -13.858 1.00 86.38 193 SER A O 1
ATOM 1542 N N . ASP A 1 194 ? 1.185 -1.811 -13.543 1.00 90.62 194 ASP A N 1
ATOM 1543 C CA . ASP A 1 194 ? 1.522 -0.892 -14.629 1.00 90.62 194 ASP A CA 1
ATOM 1544 C C . ASP A 1 194 ? 2.790 -0.089 -14.317 1.00 90.62 194 ASP A C 1
ATOM 1546 O O . ASP A 1 194 ? 3.648 0.074 -15.186 1.00 90.62 194 ASP A O 1
ATOM 1550 N N . ILE A 1 195 ? 2.940 0.389 -13.073 1.00 92.94 195 ILE A N 1
ATOM 1551 C CA . ILE A 1 195 ? 4.134 1.125 -12.633 1.00 92.94 195 ILE A CA 1
ATOM 1552 C C . ILE A 1 195 ? 5.360 0.220 -12.742 1.00 92.94 195 ILE A C 1
ATOM 1554 O O . ILE A 1 195 ? 6.369 0.623 -13.325 1.00 92.94 195 ILE A O 1
ATOM 1558 N N . LYS A 1 196 ? 5.260 -1.020 -12.249 1.00 92.00 196 LYS A N 1
ATOM 1559 C CA . LYS A 1 196 ? 6.322 -2.024 -12.358 1.00 92.00 196 LYS A CA 1
ATOM 1560 C C . LYS A 1 196 ? 6.739 -2.253 -13.808 1.00 92.00 196 LYS A C 1
ATOM 1562 O O . LYS A 1 196 ? 7.933 -2.258 -14.107 1.00 92.00 196 LYS A O 1
ATOM 1567 N N . GLU A 1 197 ? 5.777 -2.408 -14.717 1.00 90.56 197 GLU A N 1
ATOM 1568 C CA . GLU A 1 197 ? 6.058 -2.609 -16.140 1.00 90.56 197 GLU A CA 1
ATOM 1569 C C . GLU A 1 197 ? 6.683 -1.357 -16.785 1.00 90.56 197 GLU A C 1
ATOM 1571 O O . GLU A 1 197 ? 7.617 -1.460 -17.583 1.00 90.56 197 GLU A O 1
ATOM 1576 N N . LEU A 1 198 ? 6.215 -0.162 -16.410 1.00 92.06 198 LEU A N 1
ATOM 1577 C CA . LEU A 1 198 ? 6.706 1.123 -16.909 1.00 92.06 198 LEU A CA 1
ATOM 1578 C C . LEU A 1 198 ? 8.173 1.382 -16.541 1.00 92.06 198 LEU A C 1
ATOM 1580 O O . LEU A 1 198 ? 8.936 1.884 -17.374 1.00 92.06 198 LEU A O 1
ATOM 1584 N N . VAL A 1 199 ? 8.571 1.070 -15.304 1.00 92.56 199 VAL A N 1
ATOM 1585 C CA . VAL A 1 199 ? 9.971 1.184 -14.860 1.00 92.56 199 VAL A CA 1
ATOM 1586 C C . VAL A 1 199 ? 10.768 -0.098 -15.084 1.00 92.56 199 VAL A C 1
ATOM 1588 O O . VAL A 1 199 ? 11.962 -0.117 -14.795 1.00 92.56 199 VAL A O 1
ATOM 1591 N N . GLN A 1 200 ? 10.154 -1.142 -15.648 1.00 92.44 200 GLN A N 1
ATOM 1592 C CA . GLN A 1 200 ? 10.766 -2.451 -15.893 1.00 92.44 200 GLN A CA 1
ATOM 1593 C C . GLN A 1 200 ? 11.428 -3.024 -14.629 1.00 92.44 200 GLN A C 1
ATOM 1595 O O . GLN A 1 200 ? 12.599 -3.391 -14.653 1.00 92.44 200 GLN A O 1
ATOM 1600 N N . ALA A 1 201 ? 10.711 -3.040 -13.510 1.00 93.75 201 ALA A N 1
ATOM 1601 C CA . ALA A 1 201 ? 11.172 -3.622 -12.250 1.00 93.75 201 ALA A CA 1
ATOM 1602 C C . ALA A 1 201 ? 10.717 -5.085 -12.117 1.00 93.75 201 ALA A C 1
ATOM 1604 O O . ALA A 1 201 ? 9.718 -5.480 -12.719 1.00 93.75 201 ALA A O 1
ATOM 1605 N N . SER A 1 202 ? 11.424 -5.893 -11.321 1.00 91.00 202 SER A N 1
ATOM 1606 C CA . SER A 1 202 ? 10.962 -7.252 -11.004 1.00 91.00 202 SER A CA 1
ATOM 1607 C C . SER A 1 202 ? 9.849 -7.261 -9.961 1.00 91.00 202 SER A C 1
ATOM 1609 O O . SER A 1 202 ? 9.069 -8.206 -9.938 1.00 91.00 202 SER A O 1
ATOM 1611 N N . GLY A 1 203 ? 9.806 -6.237 -9.108 1.00 91.31 203 GLY A N 1
ATOM 1612 C CA . GLY A 1 203 ? 8.837 -6.109 -8.031 1.00 91.31 203 GLY A CA 1
ATOM 1613 C C . GLY A 1 203 ? 8.715 -4.672 -7.545 1.00 91.31 203 GLY A C 1
ATOM 1614 O O . GLY A 1 203 ? 9.612 -3.846 -7.763 1.00 91.31 203 GLY A O 1
ATOM 1615 N N . LEU A 1 204 ? 7.593 -4.382 -6.899 1.00 93.75 204 LEU A N 1
ATOM 1616 C CA . LEU A 1 204 ? 7.260 -3.075 -6.351 1.00 93.75 204 LEU A CA 1
ATOM 1617 C C . LEU A 1 204 ? 6.610 -3.226 -4.974 1.00 93.75 204 LEU A C 1
ATOM 1619 O O . LEU A 1 204 ? 5.806 -4.131 -4.740 1.00 93.75 204 LEU A O 1
ATOM 1623 N N . THR A 1 205 ? 6.946 -2.307 -4.076 1.00 91.94 205 THR A N 1
ATOM 1624 C CA . THR A 1 205 ? 6.377 -2.221 -2.734 1.00 91.94 205 THR A CA 1
ATOM 1625 C C . THR A 1 205 ? 5.900 -0.809 -2.460 1.00 91.94 205 THR A C 1
ATOM 1627 O O . THR A 1 205 ? 6.573 0.184 -2.752 1.00 91.94 205 THR A O 1
ATOM 1630 N N . PHE A 1 206 ? 4.707 -0.737 -1.883 1.00 89.88 206 PHE A N 1
ATOM 1631 C CA . PHE A 1 206 ? 4.060 0.507 -1.515 1.00 89.88 206 PHE A CA 1
ATOM 1632 C C . PHE A 1 206 ? 3.963 0.591 -0.002 1.00 89.88 206 PHE A C 1
ATOM 1634 O O . PHE A 1 206 ? 3.308 -0.252 0.611 1.00 89.88 206 PHE A O 1
ATOM 1641 N N . TYR A 1 207 ? 4.569 1.605 0.604 1.00 90.62 207 TYR A N 1
ATOM 1642 C CA . TYR A 1 207 ? 4.533 1.802 2.046 1.00 90.62 207 TYR A CA 1
ATOM 1643 C C . TYR A 1 207 ? 3.714 3.020 2.433 1.00 90.62 207 TYR A C 1
ATOM 1645 O O . TYR A 1 207 ? 3.814 4.076 1.810 1.00 90.62 207 TYR A O 1
ATOM 1653 N N . VAL A 1 208 ? 3.002 2.890 3.546 1.00 89.06 208 VAL A N 1
ATOM 1654 C CA . VAL A 1 208 ? 2.405 4.004 4.279 1.00 89.06 208 VAL A CA 1
ATOM 1655 C C . VAL A 1 208 ? 3.172 4.176 5.579 1.00 89.06 208 VAL A C 1
ATOM 1657 O O . VAL A 1 208 ? 3.456 3.194 6.266 1.00 89.06 208 VAL A O 1
ATOM 1660 N N . LEU A 1 209 ? 3.524 5.415 5.906 1.00 89.12 209 LEU A N 1
ATOM 1661 C CA . LEU A 1 209 ? 4.087 5.740 7.206 1.00 89.12 209 LEU A CA 1
ATOM 1662 C C . LEU A 1 209 ? 2.990 5.608 8.267 1.00 89.12 209 LEU A C 1
ATOM 1664 O O . LEU A 1 209 ? 1.889 6.153 8.130 1.00 89.12 209 LEU A O 1
ATOM 1668 N N . ASP A 1 210 ? 3.302 4.850 9.305 1.00 85.06 210 ASP A N 1
ATOM 1669 C CA . ASP A 1 210 ? 2.424 4.557 10.426 1.00 85.06 210 ASP A CA 1
ATOM 1670 C C . ASP A 1 210 ? 3.220 4.683 11.733 1.00 85.06 210 ASP A C 1
ATOM 1672 O O . ASP A 1 210 ? 4.457 4.701 11.734 1.00 85.06 210 ASP A O 1
ATOM 1676 N N . GLU A 1 211 ? 2.524 4.806 12.854 1.00 79.62 211 GLU A N 1
ATOM 1677 C CA . GLU A 1 211 ? 3.148 4.982 14.163 1.00 79.62 211 GLU A CA 1
ATOM 1678 C C . GLU A 1 211 ? 2.393 4.187 15.226 1.00 79.62 211 GLU A C 1
ATOM 1680 O O . GLU A 1 211 ? 1.168 4.231 15.325 1.00 79.62 211 GLU A O 1
ATOM 1685 N N . ASN A 1 212 ? 3.131 3.440 16.047 1.00 70.38 212 ASN A N 1
ATOM 1686 C CA . ASN A 1 212 ? 2.587 2.817 17.248 1.00 70.38 212 ASN A CA 1
ATOM 1687 C C . ASN A 1 212 ? 3.604 2.877 18.398 1.00 70.38 212 ASN A C 1
ATOM 1689 O O . ASN A 1 212 ? 4.761 3.237 18.208 1.00 70.38 212 ASN A O 1
ATOM 1693 N N . GLU A 1 213 ? 3.179 2.564 19.621 1.00 51.69 213 GLU A N 1
ATOM 1694 C CA . GLU A 1 213 ? 4.055 2.699 20.797 1.00 51.69 213 GLU A CA 1
ATOM 1695 C C . GLU A 1 213 ? 5.134 1.616 20.886 1.00 51.69 213 GLU A C 1
ATOM 1697 O O . GLU A 1 213 ? 6.207 1.861 21.428 1.00 51.69 213 GLU A O 1
ATOM 1702 N N . THR A 1 214 ? 4.863 0.418 20.365 1.00 66.31 214 THR A N 1
ATOM 1703 C CA . THR A 1 214 ? 5.768 -0.733 20.493 1.00 66.31 214 THR A CA 1
ATOM 1704 C C . THR A 1 214 ? 6.940 -0.655 19.518 1.00 66.31 214 THR A C 1
ATOM 1706 O O . THR A 1 214 ? 8.046 -1.078 19.837 1.00 66.31 214 THR A O 1
ATOM 1709 N N . LEU A 1 215 ? 6.684 -0.145 18.315 1.00 72.56 215 LEU A N 1
ATOM 1710 C CA . LEU A 1 215 ? 7.623 -0.104 17.196 1.00 72.56 215 LEU A CA 1
ATOM 1711 C C . LEU A 1 215 ? 8.075 1.324 16.864 1.00 72.56 215 LEU A C 1
ATOM 1713 O O . LEU A 1 215 ? 8.991 1.491 16.061 1.00 72.56 215 LEU A O 1
ATOM 1717 N N . GLY A 1 216 ? 7.448 2.344 17.458 1.00 81.00 216 GLY A N 1
ATOM 1718 C CA . GLY A 1 216 ? 7.649 3.741 17.085 1.00 81.00 216 GLY A CA 1
ATOM 1719 C C . GLY A 1 216 ? 7.059 4.038 15.707 1.00 81.00 216 GLY A C 1
ATOM 1720 O O . GLY A 1 216 ? 6.032 3.477 15.319 1.00 81.00 216 GLY A O 1
ATOM 1721 N N . LYS A 1 217 ? 7.716 4.917 14.945 1.00 85.62 217 LYS A N 1
ATOM 1722 C CA . LYS A 1 217 ? 7.378 5.154 13.535 1.00 85.62 217 LYS A CA 1
ATOM 1723 C C . LYS A 1 217 ? 7.899 4.012 12.672 1.00 85.62 217 LYS A C 1
ATOM 1725 O O . LYS A 1 217 ? 9.064 3.622 12.766 1.00 85.62 217 LYS A O 1
ATOM 1730 N N . TYR A 1 218 ? 7.054 3.504 11.788 1.00 89.69 218 TYR A N 1
ATOM 1731 C CA . TYR A 1 218 ? 7.403 2.420 10.883 1.00 89.69 218 TYR A CA 1
ATOM 1732 C C . TYR A 1 218 ? 6.686 2.560 9.542 1.00 89.69 218 TYR A C 1
ATOM 1734 O O . TYR A 1 218 ? 5.654 3.210 9.406 1.00 89.69 218 TYR A O 1
ATOM 1742 N N . LEU A 1 219 ? 7.253 1.937 8.520 1.00 90.50 219 LEU A N 1
ATOM 1743 C CA . LEU A 1 219 ? 6.654 1.822 7.204 1.00 90.50 219 LEU A CA 1
ATOM 1744 C C . LEU A 1 219 ? 5.858 0.526 7.129 1.00 90.50 219 LEU A C 1
ATOM 1746 O O . LEU A 1 219 ? 6.420 -0.571 7.201 1.00 90.50 219 LEU A O 1
ATOM 1750 N N . LYS A 1 220 ? 4.544 0.669 6.967 1.00 87.25 220 LYS A N 1
ATOM 1751 C CA . LYS A 1 220 ? 3.600 -0.426 6.772 1.00 87.25 220 LYS A CA 1
ATOM 1752 C C . LYS A 1 220 ? 3.417 -0.683 5.271 1.00 87.25 220 LYS A C 1
ATOM 1754 O O . LYS A 1 220 ? 2.905 0.197 4.575 1.00 87.25 220 LYS A O 1
ATOM 1759 N N . PRO A 1 221 ? 3.816 -1.853 4.748 1.00 88.00 221 PRO A N 1
ATOM 1760 C CA . PRO A 1 221 ? 3.598 -2.179 3.343 1.00 88.00 221 PRO A CA 1
ATOM 1761 C C . PRO A 1 221 ? 2.112 -2.464 3.072 1.00 88.00 221 PRO A C 1
ATOM 1763 O O . PRO A 1 221 ? 1.504 -3.290 3.752 1.00 88.00 221 PRO A O 1
ATOM 1766 N N . LEU A 1 222 ? 1.529 -1.795 2.075 1.00 80.12 222 LEU A N 1
ATOM 1767 C CA . LEU A 1 222 ? 0.223 -2.151 1.496 1.00 80.12 222 LEU A CA 1
ATOM 1768 C C . LEU A 1 222 ? 0.362 -3.264 0.452 1.00 80.12 222 LEU A C 1
ATOM 1770 O O . LEU A 1 222 ? -0.503 -4.126 0.334 1.00 80.12 222 LEU A O 1
ATOM 1774 N N . VAL A 1 223 ? 1.467 -3.237 -0.290 1.00 82.56 223 VAL A N 1
ATOM 1775 C CA . VAL A 1 223 ? 1.860 -4.246 -1.279 1.00 82.56 223 VAL A CA 1
ATOM 1776 C C . VAL A 1 223 ? 3.324 -4.541 -1.049 1.00 82.56 223 VAL A C 1
ATOM 1778 O O . VAL A 1 223 ? 4.075 -3.589 -0.869 1.00 82.56 223 VAL A O 1
ATOM 1781 N N . TRP A 1 224 ? 3.709 -5.814 -1.066 1.00 84.31 224 TRP A N 1
ATOM 1782 C CA . TRP A 1 224 ? 5.089 -6.274 -0.948 1.00 84.31 224 TRP A CA 1
ATOM 1783 C C . TRP A 1 224 ? 5.450 -7.175 -2.120 1.00 84.31 224 TRP A C 1
ATOM 1785 O O . TRP A 1 224 ? 4.842 -8.232 -2.284 1.00 84.31 224 TRP A O 1
ATOM 1795 N N . ASP A 1 225 ? 6.450 -6.777 -2.907 1.00 80.56 225 ASP A N 1
ATOM 1796 C CA . ASP A 1 225 ? 6.944 -7.560 -4.050 1.00 80.56 225 ASP A CA 1
ATOM 1797 C C . ASP A 1 225 ? 5.798 -8.044 -4.964 1.00 80.56 225 ASP A C 1
ATOM 1799 O O . ASP A 1 225 ? 5.651 -9.227 -5.286 1.00 80.56 225 ASP A O 1
ATOM 1803 N N . ASP A 1 226 ? 4.921 -7.096 -5.311 1.00 76.56 226 ASP A N 1
ATOM 1804 C CA . ASP A 1 226 ? 3.690 -7.273 -6.096 1.00 76.56 226 ASP A CA 1
ATOM 1805 C C . ASP A 1 226 ? 2.576 -8.108 -5.441 1.00 76.56 226 ASP A C 1
ATOM 1807 O O . ASP A 1 226 ? 1.526 -8.311 -6.053 1.00 76.56 226 ASP A O 1
ATOM 1811 N N . ALA A 1 227 ? 2.776 -8.614 -4.224 1.00 72.31 227 ALA A N 1
ATOM 1812 C CA . ALA A 1 227 ? 1.765 -9.350 -3.477 1.00 72.31 227 ALA A CA 1
ATOM 1813 C C . ALA A 1 227 ? 1.014 -8.437 -2.501 1.00 72.31 227 ALA A C 1
ATOM 1815 O O . ALA A 1 227 ? 1.609 -7.662 -1.748 1.00 72.31 227 ALA A O 1
ATOM 1816 N N . PHE A 1 228 ? -0.311 -8.572 -2.475 1.00 67.94 228 PHE A N 1
ATOM 1817 C CA . PHE A 1 228 ? -1.139 -7.961 -1.442 1.00 67.94 228 PHE A CA 1
ATOM 1818 C C . PHE A 1 228 ? -0.882 -8.656 -0.110 1.00 67.94 228 PHE A C 1
ATOM 1820 O O . PHE A 1 228 ? -1.002 -9.878 -0.006 1.00 67.94 228 PHE A O 1
ATOM 1827 N N . LEU A 1 229 ? -0.526 -7.876 0.908 1.00 62.12 229 LEU A N 1
ATOM 1828 C CA . LEU A 1 229 ? -0.290 -8.417 2.236 1.00 62.12 229 LEU A CA 1
ATOM 1829 C C . LEU A 1 229 ? -1.576 -8.425 3.052 1.00 62.12 229 LEU A C 1
ATOM 1831 O O . LEU A 1 229 ? -2.250 -7.410 3.230 1.00 62.12 229 LEU A O 1
ATOM 1835 N N . SER A 1 230 ? -1.870 -9.581 3.623 1.00 51.09 230 SER A N 1
ATOM 1836 C CA . SER A 1 230 ? -2.864 -9.734 4.670 1.00 51.09 230 SER A CA 1
ATOM 1837 C C . SER A 1 230 ? -2.304 -9.503 6.075 1.00 51.09 230 SER A C 1
ATOM 1839 O O . SER A 1 230 ? -1.107 -9.631 6.331 1.00 51.09 230 SER A O 1
ATOM 1841 N N . HIS A 1 231 ? -3.205 -9.204 7.014 1.00 53.41 231 HIS A N 1
ATOM 1842 C CA . HIS A 1 231 ? -2.883 -8.688 8.349 1.00 53.41 231 HIS A CA 1
ATOM 1843 C C . HIS A 1 231 ? -1.946 -9.546 9.240 1.00 53.41 231 HIS A C 1
ATOM 1845 O O . HIS A 1 231 ? -1.174 -8.965 9.992 1.00 53.41 231 HIS A O 1
ATOM 1851 N N . PRO A 1 232 ? -1.880 -10.888 9.161 1.00 48.97 232 PRO A N 1
ATOM 1852 C CA . PRO A 1 232 ? -0.974 -11.628 10.054 1.00 48.97 232 PRO A CA 1
ATOM 1853 C C . PRO A 1 232 ? 0.511 -11.572 9.666 1.00 48.97 232 PRO A C 1
ATOM 1855 O O . PRO A 1 232 ? 1.363 -11.893 10.493 1.00 48.97 232 PRO A O 1
ATOM 1858 N N . GLU A 1 233 ? 0.847 -11.171 8.433 1.00 55.00 233 GLU A N 1
ATOM 1859 C CA . GLU A 1 233 ? 2.223 -11.269 7.928 1.00 55.00 233 GLU A CA 1
ATOM 1860 C C . GLU A 1 233 ? 2.944 -9.931 7.757 1.00 55.00 233 GLU A C 1
ATOM 1862 O O . GLU A 1 233 ? 4.169 -9.933 7.651 1.00 55.00 233 GLU A O 1
ATOM 1867 N N . PHE A 1 234 ? 2.251 -8.781 7.785 1.00 70.06 234 PHE A N 1
ATOM 1868 C CA . PHE A 1 234 ? 2.909 -7.487 7.525 1.00 70.06 234 PHE A CA 1
ATOM 1869 C C . PHE A 1 234 ? 4.042 -7.181 8.518 1.00 70.06 234 PHE A C 1
ATOM 1871 O O . PHE A 1 234 ? 5.002 -6.518 8.139 1.00 70.06 234 PHE A O 1
ATOM 1878 N N . SER A 1 235 ? 3.992 -7.712 9.748 1.00 70.50 235 SER A N 1
ATOM 1879 C CA . SER A 1 235 ? 5.058 -7.587 10.758 1.00 70.50 235 SER A CA 1
ATOM 1880 C C . SER A 1 235 ? 6.408 -8.163 10.307 1.00 70.50 235 SER A C 1
ATOM 1882 O O . SER A 1 235 ? 7.449 -7.717 10.780 1.00 70.50 235 SER A O 1
ATOM 1884 N N . LYS A 1 236 ? 6.418 -9.104 9.352 1.00 76.50 236 LYS A N 1
ATOM 1885 C CA . LYS A 1 236 ? 7.640 -9.629 8.716 1.00 76.50 236 LYS A CA 1
ATOM 1886 C C . LYS A 1 236 ? 8.241 -8.659 7.690 1.00 76.50 236 LYS A C 1
ATOM 1888 O O . LYS A 1 236 ? 9.400 -8.813 7.305 1.00 76.50 236 LYS A O 1
ATOM 1893 N N . TYR A 1 237 ? 7.445 -7.697 7.230 1.00 84.56 237 TYR A N 1
ATOM 1894 C CA . TYR A 1 237 ? 7.732 -6.824 6.092 1.00 84.56 237 TYR A CA 1
ATOM 1895 C C . TYR A 1 237 ? 7.798 -5.339 6.462 1.00 84.56 237 TYR A C 1
ATOM 1897 O O . TYR A 1 237 ? 8.189 -4.527 5.621 1.00 84.56 237 TYR A O 1
ATOM 1905 N N . ILE A 1 238 ? 7.444 -4.964 7.696 1.00 87.12 238 ILE A N 1
ATOM 1906 C CA . ILE A 1 238 ? 7.571 -3.585 8.173 1.00 87.12 238 ILE A CA 1
ATOM 1907 C C . ILE A 1 238 ? 9.023 -3.106 8.119 1.00 87.12 238 ILE A C 1
ATOM 1909 O O . ILE A 1 238 ? 9.962 -3.870 8.350 1.00 87.12 238 ILE A O 1
ATOM 1913 N N . ALA A 1 239 ? 9.196 -1.813 7.862 1.00 89.94 239 ALA A N 1
ATOM 1914 C CA . ALA A 1 239 ? 10.480 -1.142 8.012 1.00 89.94 239 ALA A CA 1
ATOM 1915 C C . ALA A 1 239 ? 10.414 -0.216 9.228 1.00 89.94 239 ALA A C 1
ATOM 1917 O O . ALA A 1 239 ? 9.674 0.765 9.216 1.00 89.94 239 ALA A O 1
ATOM 1918 N N . LEU A 1 240 ? 11.165 -0.509 10.289 1.00 90.12 240 LEU A N 1
ATOM 1919 C CA . LEU A 1 240 ? 11.254 0.405 11.433 1.00 90.12 240 LEU A CA 1
ATOM 1920 C C . LEU A 1 240 ? 12.038 1.647 11.021 1.00 90.12 240 LEU A C 1
ATOM 1922 O O . LEU A 1 240 ? 13.092 1.513 10.388 1.00 90.12 240 LEU A O 1
ATOM 1926 N N . LEU A 1 241 ? 11.567 2.842 11.378 1.00 89.56 241 LEU A N 1
ATOM 1927 C CA . LEU A 1 241 ? 12.191 4.082 10.910 1.00 89.56 241 LEU A CA 1
ATOM 1928 C C . LEU A 1 241 ? 13.640 4.229 11.407 1.00 89.56 241 LEU A C 1
ATOM 1930 O O . LEU A 1 241 ? 14.503 4.714 10.674 1.00 89.56 241 LEU A O 1
ATOM 1934 N N . ASP A 1 242 ? 13.932 3.708 12.598 1.00 85.00 242 ASP A N 1
ATOM 1935 C CA . ASP A 1 242 ? 15.269 3.749 13.199 1.00 85.00 242 ASP A CA 1
ATOM 1936 C C . ASP A 1 242 ? 16.208 2.642 12.687 1.00 85.00 242 ASP A C 1
ATOM 1938 O O . ASP A 1 242 ? 17.417 2.682 12.926 1.00 85.00 242 ASP A O 1
ATOM 1942 N N . SER A 1 243 ? 15.697 1.672 11.921 1.00 86.56 243 SER A N 1
ATOM 1943 C CA . SER A 1 243 ? 16.501 0.557 11.402 1.00 86.56 243 SER A CA 1
ATOM 1944 C C . SER A 1 243 ? 17.394 0.944 10.213 1.00 86.56 243 SER A C 1
ATOM 1946 O O . SER A 1 243 ? 17.201 1.966 9.549 1.00 86.56 243 SER A O 1
ATOM 1948 N N . GLN A 1 244 ? 18.415 0.126 9.930 1.00 86.06 244 GLN A N 1
ATOM 1949 C CA . GLN A 1 244 ? 19.248 0.255 8.726 1.00 86.06 244 GLN A CA 1
ATOM 1950 C C . GLN A 1 244 ? 18.538 -0.344 7.509 1.00 86.06 244 GLN A C 1
ATOM 1952 O O . GLN A 1 244 ? 18.912 -1.398 7.001 1.00 86.06 244 GLN A O 1
ATOM 1957 N N . ASP A 1 245 ? 17.493 0.340 7.066 1.00 92.06 245 ASP A N 1
ATOM 1958 C CA . ASP A 1 245 ? 16.636 -0.080 5.967 1.00 92.06 245 ASP A CA 1
ATOM 1959 C C . ASP A 1 245 ? 16.544 1.008 4.885 1.00 92.06 245 ASP A C 1
ATOM 1961 O O . ASP A 1 245 ? 16.564 2.200 5.203 1.00 92.06 245 ASP A O 1
ATOM 1965 N N . PHE A 1 246 ? 16.472 0.606 3.609 1.00 93.44 246 PHE A N 1
ATOM 1966 C CA . PHE A 1 246 ? 16.427 1.534 2.476 1.00 93.44 246 PHE A CA 1
ATOM 1967 C C . PHE A 1 246 ? 15.166 2.398 2.483 1.00 93.44 246 PHE A C 1
ATOM 1969 O O . PHE A 1 246 ? 15.273 3.618 2.377 1.00 93.44 246 PHE A O 1
ATOM 1976 N N . ALA A 1 247 ? 13.990 1.806 2.689 1.00 93.69 247 ALA A N 1
ATOM 1977 C CA . ALA A 1 247 ? 12.740 2.553 2.745 1.00 93.69 247 ALA A CA 1
ATOM 1978 C C . ALA A 1 247 ? 12.738 3.519 3.944 1.00 93.69 247 ALA A C 1
ATOM 1980 O O . ALA A 1 247 ? 12.373 4.688 3.813 1.00 93.69 247 ALA A O 1
ATOM 1981 N N . SER A 1 248 ? 13.243 3.081 5.102 1.00 93.19 248 SER A N 1
ATOM 1982 C CA . SER A 1 248 ? 13.406 3.956 6.273 1.00 93.19 248 SER A CA 1
ATOM 1983 C C . SER A 1 248 ? 14.399 5.093 6.024 1.00 93.19 248 SER A C 1
ATOM 1985 O O . SER A 1 248 ? 14.207 6.210 6.505 1.00 93.19 248 SER A O 1
ATOM 1987 N N . GLN A 1 249 ? 15.467 4.842 5.263 1.00 93.69 249 GLN A N 1
ATOM 1988 C CA . GLN A 1 249 ? 16.428 5.871 4.877 1.00 93.69 249 GLN A CA 1
ATOM 1989 C C . GLN A 1 249 ? 15.780 6.933 3.973 1.00 93.69 249 GLN A C 1
ATOM 1991 O O . GLN A 1 249 ? 16.023 8.115 4.214 1.00 93.69 249 GLN A O 1
ATOM 1996 N N . VAL A 1 250 ? 14.903 6.547 3.035 1.00 95.44 250 VAL A N 1
ATOM 1997 C CA . VAL A 1 250 ? 14.131 7.497 2.206 1.00 95.44 250 VAL A CA 1
ATOM 1998 C C . VAL A 1 250 ? 13.311 8.451 3.078 1.00 95.44 250 VAL A C 1
ATOM 2000 O O . VAL A 1 250 ? 13.308 9.657 2.848 1.00 95.44 250 VAL A O 1
ATOM 2003 N N . VAL A 1 251 ? 12.650 7.940 4.121 1.00 94.25 251 VAL A N 1
ATOM 2004 C CA . VAL A 1 251 ? 11.865 8.781 5.041 1.00 94.25 251 VAL A CA 1
ATOM 2005 C C . VAL A 1 251 ? 12.766 9.686 5.883 1.00 94.25 251 VAL A C 1
ATOM 2007 O O . VAL A 1 251 ? 12.502 10.882 5.980 1.00 94.25 251 VAL A O 1
ATOM 2010 N N . ARG A 1 252 ? 13.839 9.144 6.479 1.00 92.81 252 ARG A N 1
ATOM 2011 C CA . ARG A 1 252 ? 14.738 9.907 7.367 1.00 92.81 252 ARG A CA 1
ATOM 2012 C C . ARG A 1 252 ? 15.490 11.018 6.645 1.00 92.81 252 ARG A C 1
ATOM 2014 O O . ARG A 1 252 ? 15.634 12.104 7.193 1.00 92.81 252 ARG A O 1
ATOM 2021 N N . GLN A 1 253 ? 15.987 10.737 5.443 1.00 92.94 253 GLN A N 1
ATOM 2022 C CA . GLN A 1 253 ? 16.714 11.717 4.631 1.00 92.94 253 GLN A CA 1
ATOM 2023 C C . GLN A 1 253 ? 15.763 12.622 3.847 1.00 92.94 253 GLN A C 1
ATOM 2025 O O . GLN A 1 253 ? 16.174 13.669 3.367 1.00 92.94 253 GLN A O 1
ATOM 2030 N N . GLN A 1 254 ? 14.494 12.221 3.722 1.00 91.56 254 GLN A N 1
ATOM 2031 C CA . GLN A 1 254 ? 13.513 12.816 2.819 1.00 91.56 254 GLN A CA 1
ATOM 2032 C C . GLN A 1 254 ? 13.973 12.833 1.353 1.00 91.56 254 GLN A C 1
ATOM 2034 O O . GLN A 1 254 ? 13.394 13.536 0.532 1.00 91.56 254 GLN A O 1
ATOM 2039 N N . GLU A 1 255 ? 14.974 12.045 0.985 1.00 92.50 255 GLU A N 1
ATOM 2040 C CA . GLU A 1 255 ? 15.525 11.985 -0.363 1.00 92.50 255 GLU A CA 1
ATOM 2041 C C . GLU A 1 255 ? 15.305 10.598 -0.952 1.00 92.50 255 GLU A C 1
ATOM 2043 O O . GLU A 1 255 ? 15.201 9.594 -0.248 1.00 92.50 255 GLU A O 1
ATOM 2048 N N . GLU A 1 256 ? 15.207 10.543 -2.271 1.00 94.19 256 GLU A N 1
ATOM 2049 C CA . GLU A 1 256 ? 15.167 9.276 -2.984 1.00 94.19 256 GLU A CA 1
ATOM 2050 C C . GLU A 1 256 ? 16.518 8.563 -2.966 1.00 94.19 256 GLU A C 1
ATOM 2052 O O . GLU A 1 256 ? 17.588 9.173 -2.968 1.00 94.19 256 GLU A O 1
ATOM 2057 N N . ILE A 1 257 ? 16.456 7.240 -3.011 1.00 95.06 257 ILE A N 1
ATOM 2058 C CA . ILE A 1 257 ? 17.624 6.370 -3.038 1.00 95.06 257 ILE A CA 1
ATOM 2059 C C . ILE A 1 257 ? 17.611 5.611 -4.350 1.00 95.06 257 ILE A C 1
ATOM 2061 O O . ILE A 1 257 ? 16.612 4.985 -4.684 1.00 95.06 257 ILE A O 1
ATOM 2065 N N . ASN A 1 258 ? 18.735 5.614 -5.061 1.00 95.25 258 ASN A N 1
ATOM 2066 C CA . ASN A 1 258 ? 18.933 4.800 -6.254 1.00 95.25 258 ASN A CA 1
ATOM 2067 C C . ASN A 1 258 ? 20.254 4.033 -6.134 1.00 95.25 258 ASN A C 1
ATOM 2069 O O . ASN A 1 258 ? 21.337 4.610 -6.240 1.00 95.25 258 ASN A O 1
ATOM 2073 N N . ILE A 1 259 ? 20.163 2.729 -5.878 1.00 93.31 259 ILE A N 1
ATOM 2074 C CA . ILE A 1 259 ? 21.315 1.835 -5.771 1.00 93.31 259 ILE A CA 1
ATOM 2075 C C . ILE A 1 259 ? 21.321 0.937 -7.000 1.00 93.31 259 ILE A C 1
ATOM 2077 O O . ILE A 1 259 ? 20.523 0.004 -7.121 1.00 93.31 259 ILE A O 1
ATOM 2081 N N . ALA A 1 260 ? 22.264 1.216 -7.898 1.00 88.12 260 ALA A N 1
ATOM 2082 C CA . ALA A 1 260 ? 22.411 0.493 -9.153 1.00 88.12 260 ALA A CA 1
ATOM 2083 C C . ALA A 1 260 ? 22.855 -0.968 -8.963 1.00 88.12 260 ALA A C 1
ATOM 2085 O O . ALA A 1 260 ? 22.412 -1.842 -9.704 1.00 88.12 260 ALA A O 1
ATOM 2086 N N . ALA A 1 261 ? 23.705 -1.225 -7.964 1.00 87.75 261 ALA A N 1
ATOM 2087 C CA . ALA A 1 261 ? 24.208 -2.553 -7.631 1.00 87.75 261 ALA A CA 1
ATOM 2088 C C . ALA A 1 261 ? 24.384 -2.698 -6.112 1.00 87.75 261 ALA A C 1
ATOM 2090 O O . ALA A 1 261 ? 25.186 -1.995 -5.495 1.00 87.75 261 ALA A O 1
ATOM 2091 N N . VAL A 1 262 ? 23.633 -3.613 -5.504 1.00 85.25 262 VAL A N 1
ATOM 2092 C CA . VAL A 1 262 ? 23.760 -3.974 -4.090 1.00 85.25 262 VAL A CA 1
ATOM 2093 C C . VAL A 1 262 ? 24.968 -4.908 -3.927 1.00 85.25 262 VAL A C 1
ATOM 2095 O O . VAL A 1 262 ? 25.003 -5.959 -4.575 1.00 85.25 262 VAL A O 1
ATOM 2098 N N . PRO A 1 263 ? 25.966 -4.556 -3.091 1.00 79.88 263 PRO A N 1
ATOM 2099 C CA . PRO A 1 263 ? 27.129 -5.409 -2.865 1.00 79.88 263 PRO A CA 1
ATOM 2100 C C . PRO A 1 263 ? 26.733 -6.759 -2.241 1.00 79.88 263 PRO A C 1
ATOM 2102 O O . PRO A 1 263 ? 25.889 -6.757 -1.342 1.00 79.88 263 PRO A O 1
ATOM 2105 N N . PRO A 1 264 ? 27.359 -7.885 -2.638 1.00 73.19 264 PRO A N 1
ATOM 2106 C CA . PRO A 1 264 ? 27.058 -9.209 -2.082 1.00 73.19 264 PRO A CA 1
ATOM 2107 C C . PRO A 1 264 ? 27.253 -9.293 -0.562 1.00 73.19 264 PRO A C 1
ATOM 2109 O O . PRO A 1 264 ? 26.478 -9.949 0.123 1.00 73.19 264 PRO A O 1
ATOM 2112 N N . ASP A 1 265 ? 28.253 -8.580 -0.037 1.00 73.38 265 ASP A N 1
ATOM 2113 C CA . ASP A 1 265 ? 28.634 -8.617 1.382 1.00 73.38 265 ASP A CA 1
ATOM 2114 C C . ASP A 1 265 ? 27.821 -7.643 2.248 1.00 73.38 265 ASP A C 1
ATOM 2116 O O . ASP A 1 265 ? 28.007 -7.553 3.466 1.00 73.38 265 ASP A O 1
ATOM 2120 N N . LYS A 1 266 ? 26.922 -6.863 1.633 1.00 79.00 266 LYS A N 1
ATOM 2121 C CA . LYS A 1 266 ? 26.099 -5.908 2.367 1.00 79.00 266 LYS A CA 1
ATOM 2122 C C . LYS A 1 266 ? 25.104 -6.680 3.227 1.00 79.00 266 LYS A C 1
ATOM 2124 O O . LYS A 1 266 ? 24.250 -7.394 2.713 1.00 79.00 266 LYS A O 1
ATOM 2129 N N . LYS A 1 267 ? 25.171 -6.483 4.545 1.00 83.56 267 LYS A N 1
ATOM 2130 C CA . LYS A 1 267 ? 24.146 -6.985 5.466 1.00 83.56 267 LYS A CA 1
ATOM 2131 C C . LYS A 1 267 ? 22.820 -6.299 5.152 1.00 83.56 267 LYS A C 1
ATOM 2133 O O . LYS A 1 267 ? 22.634 -5.124 5.462 1.00 83.56 267 LYS A O 1
ATOM 2138 N N . LEU A 1 268 ? 21.928 -7.032 4.497 1.00 86.62 268 LEU A N 1
ATOM 2139 C CA . LEU A 1 268 ? 20.581 -6.577 4.190 1.00 86.62 268 LEU A CA 1
ATOM 2140 C C . LEU A 1 268 ? 19.635 -6.886 5.359 1.00 86.62 268 LEU A C 1
ATOM 2142 O O . LEU A 1 268 ? 19.783 -7.926 6.006 1.00 86.62 268 LEU A O 1
ATOM 2146 N N . PRO A 1 269 ? 18.637 -6.024 5.617 1.00 87.50 269 PRO A N 1
ATOM 2147 C CA . PRO A 1 269 ? 17.487 -6.378 6.439 1.00 87.50 269 PRO A CA 1
ATOM 2148 C C . PRO A 1 269 ? 16.887 -7.725 6.022 1.00 87.50 269 PRO A C 1
ATOM 2150 O O . PRO A 1 269 ? 16.752 -7.998 4.826 1.00 87.50 269 PRO A O 1
ATOM 2153 N N . LYS A 1 270 ? 16.469 -8.539 7.005 1.00 85.50 270 LYS A N 1
ATOM 2154 C CA . LYS A 1 270 ? 15.915 -9.888 6.773 1.00 85.50 270 LYS A CA 1
ATOM 2155 C C . LYS A 1 270 ? 14.821 -9.909 5.711 1.00 85.50 270 LYS A C 1
ATOM 2157 O O . LYS A 1 270 ? 14.819 -10.786 4.863 1.00 85.50 270 LYS A O 1
ATOM 2162 N N . ARG A 1 271 ? 13.945 -8.900 5.695 1.00 86.62 271 ARG A N 1
ATOM 2163 C CA . ARG A 1 271 ? 12.867 -8.795 4.705 1.00 86.62 271 ARG A CA 1
ATOM 2164 C C . ARG A 1 271 ? 13.368 -8.777 3.255 1.00 86.62 271 ARG A C 1
ATOM 2166 O O . ARG A 1 271 ? 12.780 -9.446 2.416 1.00 86.62 271 ARG A O 1
ATOM 2173 N N . TYR A 1 272 ? 14.481 -8.100 2.967 1.00 88.88 272 TYR A N 1
ATOM 2174 C CA . TYR A 1 272 ? 15.075 -8.108 1.626 1.00 88.88 272 TYR A CA 1
ATOM 2175 C C . TYR A 1 272 ? 15.866 -9.387 1.338 1.00 88.88 272 TYR A C 1
ATOM 2177 O O . TYR A 1 272 ? 15.900 -9.839 0.198 1.00 88.88 272 TYR A O 1
ATOM 2185 N N . ALA A 1 273 ? 16.525 -9.950 2.352 1.00 85.88 273 ALA A N 1
ATOM 2186 C CA . ALA A 1 273 ? 17.381 -11.122 2.187 1.00 85.88 273 ALA A CA 1
ATOM 2187 C C . ALA A 1 273 ? 16.592 -12.438 2.067 1.00 85.88 273 ALA A C 1
ATOM 2189 O O . ALA A 1 273 ? 16.959 -13.298 1.274 1.00 85.88 273 ALA A O 1
ATOM 2190 N N . GLU A 1 274 ? 15.528 -12.591 2.856 1.00 83.75 274 GLU A N 1
ATOM 2191 C CA . GLU A 1 274 ? 14.796 -13.850 3.036 1.00 83.75 274 GLU A CA 1
ATOM 2192 C C . GLU A 1 274 ? 13.409 -13.831 2.379 1.00 83.75 274 GLU A C 1
ATOM 2194 O O . GLU A 1 274 ? 12.901 -14.892 2.027 1.00 83.75 274 GLU A O 1
ATOM 2199 N N . HIS A 1 275 ? 12.778 -12.658 2.211 1.00 83.88 275 HIS A N 1
ATOM 2200 C CA . HIS A 1 275 ? 11.365 -12.580 1.810 1.00 83.88 275 HIS A CA 1
ATOM 2201 C C . HIS A 1 275 ? 11.083 -11.902 0.457 1.00 83.88 275 HIS A C 1
ATOM 2203 O O . HIS A 1 275 ? 9.914 -11.735 0.099 1.00 83.88 275 HIS A O 1
ATOM 2209 N N . LEU A 1 276 ? 12.106 -11.498 -0.301 1.00 84.50 276 LEU A N 1
ATOM 2210 C CA . LEU A 1 276 ? 11.925 -11.123 -1.709 1.00 84.50 276 LEU A CA 1
ATOM 2211 C C . LEU A 1 276 ? 11.892 -12.379 -2.584 1.00 84.50 276 LEU A C 1
ATOM 2213 O O . LEU A 1 276 ? 12.677 -13.303 -2.372 1.00 84.50 276 LEU A O 1
ATOM 2217 N N . ARG A 1 277 ? 11.044 -12.396 -3.621 1.00 82.31 277 ARG A N 1
ATOM 2218 C CA . ARG A 1 277 ? 10.978 -13.512 -4.587 1.00 82.31 277 ARG A CA 1
ATOM 2219 C C . ARG A 1 277 ? 12.298 -13.729 -5.313 1.00 82.31 277 ARG A C 1
ATOM 2221 O O . ARG A 1 277 ? 12.613 -14.847 -5.708 1.00 82.31 277 ARG A O 1
ATOM 2228 N N . THR A 1 278 ? 13.052 -12.653 -5.525 1.00 83.44 278 THR A N 1
ATOM 2229 C CA . THR A 1 278 ? 14.374 -12.700 -6.148 1.00 83.44 278 THR A CA 1
ATOM 2230 C C . THR A 1 278 ? 15.388 -11.939 -5.299 1.00 83.44 278 THR A C 1
ATOM 2232 O O . THR A 1 278 ? 15.044 -10.894 -4.743 1.00 83.44 278 THR A O 1
ATOM 2235 N N . PRO A 1 279 ? 16.646 -12.414 -5.205 1.00 87.38 279 PRO A N 1
ATOM 2236 C CA . PRO A 1 279 ? 17.686 -11.708 -4.465 1.00 87.38 279 PRO A CA 1
ATOM 2237 C C . PRO A 1 279 ? 17.841 -10.257 -4.933 1.00 87.38 279 PRO A C 1
ATOM 2239 O O . PRO A 1 279 ? 17.876 -9.981 -6.137 1.00 87.38 279 PRO A O 1
ATOM 2242 N N . LEU A 1 280 ? 17.964 -9.331 -3.983 1.00 90.94 280 LEU A N 1
ATOM 2243 C CA . LEU A 1 280 ? 18.083 -7.906 -4.275 1.00 90.94 280 LEU A CA 1
ATOM 2244 C C . LEU A 1 280 ? 19.414 -7.582 -4.980 1.00 90.94 280 LEU A C 1
ATOM 2246 O O . LEU A 1 280 ? 20.496 -7.860 -4.466 1.00 90.94 280 LEU A O 1
ATOM 2250 N N . ARG A 1 281 ? 19.332 -6.955 -6.153 1.00 90.81 281 ARG A N 1
ATOM 2251 C CA . ARG A 1 281 ? 20.461 -6.511 -6.988 1.00 90.81 281 ARG A CA 1
ATOM 2252 C C . ARG A 1 281 ? 20.472 -5.010 -7.206 1.00 90.81 281 ARG A C 1
ATOM 2254 O O . ARG A 1 281 ? 21.542 -4.420 -7.157 1.00 90.81 281 ARG A O 1
ATOM 2261 N N . SER A 1 282 ? 19.317 -4.397 -7.427 1.00 93.81 282 SER A N 1
ATOM 2262 C CA . SER A 1 282 ? 19.187 -2.945 -7.558 1.00 93.81 282 SER A CA 1
ATOM 2263 C C . SER A 1 282 ? 17.911 -2.481 -6.874 1.00 93.81 282 SER A C 1
ATOM 2265 O O . SER A 1 282 ? 16.942 -3.235 -6.803 1.00 93.81 282 SER A O 1
ATOM 2267 N N . ILE A 1 283 ? 17.883 -1.243 -6.397 1.00 95.31 283 ILE A N 1
ATOM 2268 C CA . ILE A 1 283 ? 16.712 -0.692 -5.711 1.00 95.31 283 ILE A CA 1
ATOM 2269 C C . ILE A 1 283 ? 16.588 0.800 -5.985 1.00 95.31 283 ILE A C 1
ATOM 2271 O O . ILE A 1 283 ? 17.587 1.520 -5.985 1.00 95.31 283 ILE A O 1
ATOM 2275 N N . LEU A 1 284 ? 15.361 1.244 -6.228 1.00 97.12 284 LEU A N 1
ATOM 2276 C CA . LEU A 1 284 ? 15.003 2.650 -6.335 1.00 97.12 284 LEU A CA 1
ATOM 2277 C C . LEU A 1 284 ? 13.820 2.908 -5.399 1.00 97.12 284 LEU A C 1
ATOM 2279 O O . LEU A 1 284 ? 12.767 2.297 -5.551 1.00 97.12 284 LEU A O 1
ATOM 2283 N N . GLY A 1 285 ? 14.006 3.796 -4.428 1.00 97.00 285 GLY A N 1
ATOM 2284 C CA . GLY A 1 285 ? 12.974 4.209 -3.482 1.00 97.00 285 GLY A CA 1
ATOM 2285 C C . GLY A 1 285 ? 12.750 5.710 -3.568 1.00 97.00 285 GLY A C 1
ATOM 2286 O O . GLY A 1 285 ? 13.710 6.473 -3.483 1.00 97.00 285 GLY A O 1
ATOM 2287 N N . VAL A 1 286 ? 11.499 6.141 -3.727 1.00 97.25 286 VAL A N 1
ATOM 2288 C CA . VAL A 1 286 ? 11.113 7.559 -3.754 1.00 97.25 286 VAL A CA 1
ATOM 2289 C C . VAL A 1 286 ? 10.113 7.865 -2.635 1.00 97.25 286 VAL A C 1
ATOM 2291 O O . VAL A 1 286 ? 9.250 7.032 -2.333 1.00 97.25 286 VAL A O 1
ATOM 2294 N N . PRO A 1 287 ? 10.196 9.047 -2.000 1.00 96.62 287 PRO A N 1
ATOM 2295 C CA . PRO A 1 287 ? 9.239 9.430 -0.975 1.00 96.62 287 PRO A CA 1
ATOM 2296 C C . PRO A 1 287 ? 7.878 9.756 -1.602 1.00 96.62 287 PRO A C 1
ATOM 2298 O O . PRO A 1 287 ? 7.787 10.372 -2.667 1.00 96.62 287 PRO A O 1
ATOM 2301 N N . ILE A 1 288 ? 6.810 9.387 -0.900 1.00 94.62 288 ILE A N 1
ATOM 2302 C CA . ILE A 1 288 ? 5.448 9.846 -1.175 1.00 94.62 288 ILE A CA 1
ATOM 2303 C C . ILE A 1 288 ? 5.182 10.991 -0.207 1.00 94.62 288 ILE A C 1
ATOM 2305 O O . ILE A 1 288 ? 5.176 10.793 1.010 1.00 94.62 288 ILE A O 1
ATOM 2309 N N . ARG A 1 289 ? 5.020 12.201 -0.741 1.00 91.31 289 ARG A N 1
ATOM 2310 C CA . ARG A 1 289 ? 4.940 13.426 0.060 1.00 91.31 289 ARG A CA 1
ATOM 2311 C C . ARG A 1 289 ? 3.559 14.039 0.004 1.00 91.31 289 ARG A C 1
ATOM 2313 O O . ARG A 1 289 ? 3.033 14.249 -1.085 1.00 91.31 289 ARG A O 1
ATOM 2320 N N . HIS A 1 290 ? 3.015 14.391 1.159 1.00 85.31 290 HIS A N 1
ATOM 2321 C CA . HIS A 1 290 ? 1.852 15.259 1.258 1.00 85.31 290 HIS A CA 1
ATOM 2322 C C . HIS A 1 290 ? 2.291 16.579 1.884 1.00 85.31 290 HIS A C 1
ATOM 2324 O O . HIS A 1 290 ? 2.830 16.600 2.989 1.00 85.31 290 HIS A O 1
ATOM 2330 N N . GLU A 1 291 ? 2.111 17.674 1.147 1.00 81.81 291 GLU A N 1
ATOM 2331 C CA . GLU A 1 291 ? 2.669 18.986 1.488 1.00 81.81 291 GLU A CA 1
ATOM 2332 C C . GLU A 1 291 ? 4.196 18.928 1.695 1.00 81.81 291 GLU A C 1
ATOM 2334 O O . GLU A 1 291 ? 4.949 18.826 0.725 1.00 81.81 291 GLU A O 1
ATOM 2339 N N . LYS A 1 292 ? 4.666 18.992 2.947 1.00 81.69 292 LYS A N 1
ATOM 2340 C CA . LYS A 1 292 ? 6.090 18.930 3.315 1.00 81.69 292 LYS A CA 1
ATOM 2341 C C . LYS A 1 292 ? 6.476 17.645 4.044 1.00 81.69 292 LYS A C 1
ATOM 2343 O O . LYS A 1 292 ? 7.651 17.465 4.350 1.00 81.69 292 LYS A O 1
ATOM 2348 N N . GLU A 1 293 ? 5.523 16.758 4.311 1.00 87.44 293 GLU A N 1
ATOM 2349 C CA . GLU A 1 293 ? 5.757 15.546 5.090 1.00 87.44 293 GLU A CA 1
ATOM 2350 C C . GLU A 1 293 ? 5.776 14.300 4.207 1.00 87.44 293 GLU A C 1
ATOM 2352 O O . GLU A 1 293 ? 5.008 14.165 3.252 1.00 87.44 293 GLU A O 1
ATOM 2357 N N . VAL A 1 294 ? 6.671 13.367 4.532 1.00 91.50 294 VAL A N 1
ATOM 2358 C CA . VAL A 1 294 ? 6.713 12.050 3.895 1.00 91.50 294 VAL A CA 1
ATOM 2359 C C . VAL A 1 294 ? 5.657 11.173 4.560 1.00 91.50 294 VAL A C 1
ATOM 2361 O O . VAL A 1 294 ? 5.787 10.823 5.728 1.00 91.50 294 VAL A O 1
ATOM 2364 N N . ILE A 1 295 ? 4.620 10.808 3.810 1.00 90.31 295 ILE A N 1
ATOM 2365 C CA . ILE A 1 295 ? 3.507 9.971 4.283 1.00 90.31 295 ILE A CA 1
ATOM 2366 C C . ILE A 1 295 ? 3.655 8.500 3.874 1.00 90.31 295 ILE A C 1
ATOM 2368 O O . ILE A 1 295 ? 2.853 7.655 4.271 1.00 90.31 295 ILE A O 1
ATOM 2372 N N . GLY A 1 296 ? 4.668 8.179 3.071 1.00 92.62 296 GLY A N 1
ATOM 2373 C CA . GLY A 1 296 ? 4.905 6.838 2.557 1.00 92.62 296 GLY A CA 1
ATOM 2374 C C . GLY A 1 296 ? 6.140 6.759 1.670 1.00 92.62 296 GLY A C 1
ATOM 2375 O O . GLY A 1 296 ? 6.836 7.752 1.450 1.00 92.62 296 GLY A O 1
ATOM 2376 N N . VAL A 1 297 ? 6.407 5.568 1.145 1.00 95.81 297 VAL A N 1
ATOM 2377 C CA . VAL A 1 297 ? 7.532 5.303 0.238 1.00 95.81 297 VAL A CA 1
ATOM 2378 C C . VAL A 1 297 ? 7.052 4.406 -0.891 1.00 95.81 297 VAL A C 1
ATOM 2380 O O . VAL A 1 297 ? 6.344 3.429 -0.652 1.00 95.81 297 VAL A O 1
ATOM 2383 N N . LEU A 1 298 ? 7.456 4.729 -2.115 1.00 95.56 298 LEU A N 1
ATOM 2384 C CA . LEU A 1 298 ? 7.293 3.863 -3.274 1.00 95.56 298 LEU A CA 1
ATOM 2385 C C . LEU A 1 298 ? 8.654 3.272 -3.626 1.00 95.56 298 LEU A C 1
ATOM 2387 O O . LEU A 1 298 ? 9.600 4.008 -3.902 1.00 95.56 298 LEU A O 1
ATOM 2391 N N . GLU A 1 299 ? 8.753 1.951 -3.600 1.00 95.81 299 GLU A N 1
ATOM 2392 C CA . GLU A 1 299 ? 10.009 1.230 -3.764 1.00 95.81 299 GLU A CA 1
ATOM 2393 C C . GLU A 1 299 ? 9.896 0.215 -4.898 1.00 95.81 299 GLU A C 1
ATOM 2395 O O . GLU A 1 299 ? 8.921 -0.527 -4.979 1.00 95.81 299 GLU A O 1
ATOM 2400 N N . VAL A 1 300 ? 10.891 0.180 -5.779 1.00 95.75 300 VAL A N 1
ATOM 2401 C CA . VAL A 1 300 ? 10.978 -0.779 -6.882 1.00 95.75 300 VAL A CA 1
ATOM 2402 C C . VAL A 1 300 ? 12.309 -1.516 -6.841 1.00 95.75 300 VAL A C 1
ATOM 2404 O O . VAL A 1 300 ? 13.364 -0.937 -6.560 1.00 95.75 300 VAL A O 1
ATOM 2407 N N . TYR A 1 301 ? 12.257 -2.810 -7.139 1.00 93.94 301 TYR A N 1
ATOM 2408 C CA . TYR A 1 301 ? 13.397 -3.716 -7.044 1.00 93.94 301 TYR A CA 1
ATOM 2409 C C . TYR A 1 301 ? 13.831 -4.193 -8.417 1.00 93.94 301 TYR A C 1
ATOM 2411 O O . TYR A 1 301 ? 13.003 -4.397 -9.303 1.00 93.94 301 TYR A O 1
ATOM 2419 N N . ASN A 1 302 ? 15.132 -4.452 -8.549 1.00 93.31 302 ASN A N 1
ATOM 2420 C CA . ASN A 1 302 ? 15.703 -5.290 -9.596 1.00 93.31 302 ASN A CA 1
ATOM 2421 C C . ASN A 1 302 ? 15.275 -4.863 -11.007 1.00 93.31 302 ASN A C 1
ATOM 2423 O O . ASN A 1 302 ? 14.349 -5.414 -11.601 1.00 93.31 302 ASN A O 1
ATOM 2427 N N . LYS A 1 303 ? 15.985 -3.879 -11.565 1.00 94.62 303 LYS A N 1
ATOM 2428 C CA . LYS A 1 303 ? 15.745 -3.414 -12.931 1.00 94.62 303 LYS A CA 1
ATOM 2429 C C . LYS A 1 303 ? 15.931 -4.573 -13.911 1.00 94.62 303 LYS A C 1
ATOM 2431 O O . LYS A 1 303 ? 16.937 -5.276 -13.862 1.00 94.62 303 LYS A O 1
ATOM 2436 N N . LEU A 1 304 ? 14.999 -4.721 -14.841 1.00 90.81 304 LEU A N 1
ATOM 2437 C CA . LEU A 1 304 ? 15.013 -5.702 -15.918 1.00 90.81 304 LEU A CA 1
ATOM 2438 C C . LEU A 1 304 ? 15.514 -5.075 -17.227 1.00 90.81 304 LEU A C 1
ATOM 2440 O O . LEU A 1 304 ? 15.282 -3.897 -17.505 1.00 90.81 304 LEU A O 1
ATOM 2444 N N . HIS A 1 305 ? 16.184 -5.877 -18.054 1.00 86.06 305 HIS A N 1
ATOM 2445 C CA . HIS A 1 305 ? 16.600 -5.517 -19.408 1.00 86.06 305 HIS A CA 1
ATOM 2446 C C . HIS A 1 305 ? 16.595 -6.749 -20.322 1.00 86.06 305 HIS A C 1
ATOM 2448 O O . HIS A 1 305 ? 17.389 -7.649 -20.077 1.00 86.06 305 HIS A O 1
ATOM 2454 N N . LYS A 1 306 ? 15.757 -6.728 -21.377 1.00 70.81 306 LYS A N 1
ATOM 2455 C CA . LYS A 1 306 ? 15.556 -7.691 -22.497 1.00 70.81 306 LYS A CA 1
ATOM 2456 C C . LYS A 1 306 ? 15.591 -9.206 -22.188 1.00 70.81 306 LYS A C 1
ATOM 2458 O O . LYS A 1 306 ? 14.636 -9.867 -22.562 1.00 70.81 306 LYS A O 1
ATOM 2463 N N . ASP A 1 307 ? 16.591 -9.718 -21.469 1.00 61.28 307 ASP A N 1
ATOM 2464 C CA . ASP A 1 307 ? 16.835 -11.139 -21.173 1.00 61.28 307 ASP A CA 1
ATOM 2465 C C . ASP A 1 307 ? 17.200 -11.419 -19.694 1.00 61.28 307 ASP A C 1
ATOM 2467 O O . ASP A 1 307 ? 17.695 -12.494 -19.357 1.00 61.28 307 ASP A O 1
ATOM 2471 N N . GLY A 1 308 ? 16.997 -10.462 -18.779 1.00 77.25 308 GLY A N 1
ATOM 2472 C CA . GLY A 1 308 ? 17.252 -10.679 -17.351 1.00 77.25 308 GLY A CA 1
ATOM 2473 C C . GLY A 1 308 ? 17.432 -9.400 -16.539 1.00 77.25 308 GLY A C 1
ATOM 2474 O O . GLY A 1 308 ? 16.881 -8.350 -16.867 1.00 77.25 308 GLY A O 1
ATOM 2475 N N . LEU A 1 309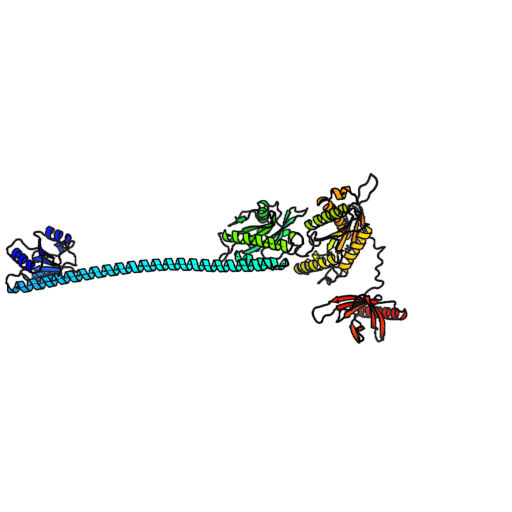 ? 18.206 -9.492 -15.456 1.00 81.56 309 LEU A N 1
ATOM 2476 C CA . LEU A 1 309 ? 18.510 -8.367 -14.568 1.00 81.56 309 LEU A CA 1
ATOM 2477 C C . LEU A 1 309 ? 19.522 -7.404 -15.212 1.00 81.56 309 LEU A C 1
ATOM 2479 O O . LEU A 1 309 ? 20.564 -7.813 -15.724 1.00 81.56 309 LEU A O 1
ATOM 2483 N N . SER A 1 310 ? 19.227 -6.108 -15.148 1.00 85.25 310 SER A N 1
ATOM 2484 C CA . SER A 1 310 ? 20.104 -5.024 -15.591 1.00 85.25 310 SER A CA 1
ATOM 2485 C C . SER A 1 310 ? 21.308 -4.883 -14.662 1.00 85.25 310 SER A C 1
ATOM 2487 O O . SER A 1 310 ? 21.166 -4.835 -13.442 1.00 85.25 310 SER A O 1
ATOM 2489 N N . ARG A 1 311 ? 22.505 -4.733 -15.242 1.00 82.12 311 ARG A N 1
ATOM 2490 C CA . ARG A 1 311 ? 23.742 -4.439 -14.492 1.00 82.12 311 ARG A CA 1
ATOM 2491 C C . ARG A 1 311 ? 23.879 -2.970 -14.088 1.00 82.12 311 ARG A C 1
ATOM 2493 O O . ARG A 1 311 ? 24.647 -2.664 -13.187 1.00 82.12 311 ARG A O 1
ATOM 2500 N N . LEU A 1 312 ? 23.176 -2.074 -14.782 1.00 85.06 312 LEU A N 1
ATOM 2501 C CA . LEU A 1 312 ? 23.251 -0.625 -14.569 1.00 85.06 312 LEU A CA 1
ATOM 2502 C C . LEU A 1 312 ? 22.207 -0.125 -13.556 1.00 85.06 312 LEU A C 1
ATOM 2504 O O . LEU A 1 312 ? 22.241 1.043 -13.184 1.00 85.06 312 LEU A O 1
ATOM 2508 N N . GLY A 1 313 ? 21.287 -0.992 -13.117 1.00 91.00 313 GLY A N 1
ATOM 2509 C CA . GLY A 1 313 ? 20.175 -0.613 -12.248 1.00 91.00 313 GLY A CA 1
ATOM 2510 C C . GLY A 1 313 ? 19.205 0.370 -12.908 1.00 91.00 313 GLY A C 1
ATOM 2511 O O . GLY A 1 313 ? 19.044 0.363 -14.130 1.00 91.00 313 GLY A O 1
ATOM 2512 N N . PHE A 1 314 ? 18.532 1.182 -12.090 1.00 94.75 314 PHE A N 1
ATOM 2513 C CA . PHE A 1 314 ? 17.523 2.150 -12.531 1.00 94.75 314 PHE A CA 1
ATOM 2514 C C . PHE A 1 314 ? 18.163 3.444 -13.048 1.00 94.75 314 PHE A C 1
ATOM 2516 O O . PHE A 1 314 ? 19.061 4.004 -12.414 1.00 94.75 314 PHE A O 1
ATOM 2523 N N . SER A 1 315 ? 17.688 3.944 -14.191 1.00 92.75 315 SER A N 1
ATOM 2524 C CA . SER A 1 315 ? 18.221 5.166 -14.802 1.00 92.75 315 SER A CA 1
ATOM 2525 C C . SER A 1 315 ? 17.696 6.438 -14.120 1.00 92.75 315 SER A C 1
ATOM 2527 O O . SER A 1 315 ? 16.746 6.403 -13.335 1.00 92.75 315 SER A O 1
ATOM 2529 N N . ARG A 1 316 ? 18.282 7.600 -14.445 1.00 91.38 316 ARG A N 1
ATOM 2530 C CA . ARG A 1 316 ? 17.763 8.895 -13.966 1.00 91.38 316 ARG A CA 1
ATOM 2531 C C . ARG A 1 316 ? 16.352 9.174 -14.480 1.00 91.38 316 ARG A C 1
ATOM 2533 O O . ARG A 1 316 ? 15.557 9.785 -13.776 1.00 91.38 316 ARG A O 1
ATOM 2540 N N . GLU A 1 317 ? 16.030 8.711 -15.682 1.00 89.12 317 GLU A N 1
ATOM 2541 C CA . GLU A 1 317 ? 14.683 8.815 -16.238 1.00 89.12 317 GLU A CA 1
ATOM 2542 C C . GLU A 1 317 ? 13.694 7.941 -15.457 1.00 89.12 317 GLU A C 1
ATOM 2544 O O . GLU A 1 317 ? 12.583 8.387 -15.191 1.00 89.12 317 GLU A O 1
ATOM 2549 N N . ASP A 1 318 ? 14.087 6.727 -15.043 1.00 93.00 318 ASP A N 1
ATOM 2550 C CA . ASP A 1 318 ? 13.248 5.879 -14.179 1.00 93.00 318 ASP A CA 1
ATOM 2551 C C . ASP A 1 318 ? 12.951 6.575 -12.843 1.00 93.00 318 ASP A C 1
ATOM 2553 O O . ASP A 1 318 ? 11.809 6.596 -12.391 1.00 93.00 318 ASP A O 1
ATOM 2557 N N . GLN A 1 319 ? 13.973 7.197 -12.253 1.00 94.50 319 GLN A N 1
ATOM 2558 C CA . GLN A 1 319 ? 13.882 7.968 -11.013 1.00 94.50 319 GLN A CA 1
ATOM 2559 C C . GLN A 1 319 ? 12.949 9.181 -11.150 1.00 94.50 319 GLN A C 1
ATOM 2561 O O . GLN A 1 319 ? 12.082 9.378 -10.302 1.00 94.50 319 GLN A O 1
ATOM 2566 N N . GLN A 1 320 ? 13.051 9.947 -12.242 1.00 93.12 320 GLN A N 1
ATOM 2567 C CA . GLN A 1 320 ? 12.144 11.068 -12.525 1.00 93.12 320 GLN A CA 1
ATOM 2568 C C . GLN A 1 320 ? 10.694 10.614 -12.723 1.00 93.12 320 GLN A C 1
ATOM 2570 O O . GLN A 1 320 ? 9.778 11.239 -12.194 1.00 93.12 320 GLN A O 1
ATOM 2575 N N . VAL A 1 321 ? 10.484 9.521 -13.460 1.00 92.81 321 VAL A N 1
ATOM 2576 C CA . VAL A 1 321 ? 9.149 8.953 -13.686 1.00 92.81 321 VAL A CA 1
ATOM 2577 C C . VAL A 1 321 ? 8.531 8.488 -12.369 1.00 92.81 321 VAL A C 1
ATOM 2579 O O . VAL A 1 321 ? 7.387 8.832 -12.080 1.00 92.81 321 VAL A O 1
ATOM 2582 N N . LEU A 1 322 ? 9.282 7.744 -11.552 1.00 95.12 322 LEU A N 1
ATOM 2583 C CA . LEU A 1 322 ? 8.778 7.227 -10.282 1.00 95.12 322 LEU A CA 1
ATOM 2584 C C . LEU A 1 322 ? 8.481 8.357 -9.288 1.00 95.12 322 LEU A C 1
ATOM 2586 O O . LEU A 1 322 ? 7.463 8.300 -8.602 1.00 95.12 322 LEU A O 1
ATOM 2590 N N . ARG A 1 323 ? 9.315 9.407 -9.259 1.00 94.19 323 ARG A N 1
ATOM 2591 C CA . ARG A 1 323 ? 9.071 10.616 -8.460 1.00 94.19 323 ARG A CA 1
ATOM 2592 C C . ARG A 1 323 ? 7.792 11.337 -8.899 1.00 94.19 323 ARG A C 1
ATOM 2594 O O . ARG A 1 323 ? 6.963 11.658 -8.060 1.00 94.19 323 ARG A O 1
ATOM 2601 N N . GLY A 1 324 ? 7.591 11.544 -10.202 1.00 92.50 324 GLY A N 1
ATOM 2602 C CA . GLY A 1 324 ? 6.355 12.159 -10.698 1.00 92.50 324 GLY A CA 1
ATOM 2603 C C . GLY A 1 324 ? 5.117 11.339 -10.322 1.00 92.50 324 GLY A C 1
ATOM 2604 O O . GLY A 1 324 ? 4.123 11.877 -9.845 1.00 92.50 324 GLY A O 1
ATOM 2605 N N . LEU A 1 325 ? 5.188 10.012 -10.453 1.00 93.88 325 LEU A N 1
ATOM 2606 C CA . LEU A 1 325 ? 4.098 9.129 -10.035 1.00 93.88 325 LEU A CA 1
ATOM 2607 C C . LEU A 1 325 ? 3.852 9.166 -8.520 1.00 93.88 325 LEU A C 1
ATOM 2609 O O . LEU A 1 325 ? 2.693 9.127 -8.113 1.00 93.88 325 LEU A O 1
ATOM 2613 N N . SER A 1 326 ? 4.891 9.276 -7.683 1.00 93.50 326 SER A N 1
ATOM 2614 C CA . SER A 1 326 ? 4.720 9.332 -6.225 1.00 93.50 326 SER A CA 1
ATOM 2615 C C . SER A 1 326 ? 3.954 10.579 -5.770 1.00 93.50 326 SER A C 1
ATOM 2617 O O . SER A 1 326 ? 3.153 10.491 -4.838 1.00 93.50 326 SER A O 1
ATOM 2619 N N . GLU A 1 327 ? 4.110 11.710 -6.465 1.00 91.00 327 GLU A N 1
ATOM 2620 C CA . GLU A 1 327 ? 3.320 12.927 -6.234 1.00 91.00 327 GLU A CA 1
ATOM 2621 C C . GLU A 1 327 ? 1.829 12.700 -6.533 1.00 91.00 327 GLU A C 1
ATOM 2623 O O . GLU A 1 327 ? 0.965 13.038 -5.722 1.00 91.00 327 GLU A O 1
ATOM 2628 N N . HIS A 1 328 ? 1.505 12.054 -7.655 1.00 91.06 328 HIS A N 1
ATOM 2629 C CA . HIS A 1 328 ? 0.115 11.741 -8.002 1.00 91.06 328 HIS A CA 1
ATOM 2630 C C . HIS A 1 328 ? -0.503 10.686 -7.082 1.00 91.06 328 HIS A C 1
ATOM 2632 O O . HIS A 1 328 ? -1.680 10.788 -6.728 1.00 91.06 328 HIS A O 1
ATOM 2638 N N . ILE A 1 329 ? 0.280 9.696 -6.648 1.00 90.38 329 ILE A N 1
ATOM 2639 C CA . ILE A 1 329 ? -0.198 8.711 -5.679 1.00 90.38 329 ILE A CA 1
ATOM 2640 C C . ILE A 1 329 ? -0.481 9.378 -4.332 1.00 90.38 329 ILE A C 1
ATOM 2642 O O . ILE A 1 329 ? -1.493 9.060 -3.713 1.00 90.38 329 ILE A O 1
ATOM 2646 N N . SER A 1 330 ? 0.331 10.349 -3.906 1.00 89.12 330 SER A N 1
ATOM 2647 C CA . SER A 1 330 ? 0.041 11.138 -2.703 1.00 89.12 330 SER A CA 1
ATOM 2648 C C . SER A 1 330 ? -1.339 11.801 -2.770 1.00 89.12 330 SER A C 1
ATOM 2650 O O . SER A 1 330 ? -2.140 11.663 -1.845 1.00 89.12 330 SER A O 1
ATOM 2652 N N . LEU A 1 331 ? -1.680 12.425 -3.905 1.00 84.88 331 LEU A N 1
ATOM 2653 C CA . LEU A 1 331 ? -3.006 13.019 -4.113 1.00 84.88 331 LEU A CA 1
ATOM 2654 C C . LEU A 1 331 ? -4.130 11.982 -3.999 1.00 84.88 331 LEU A C 1
ATOM 2656 O O . LEU A 1 331 ? -5.156 12.254 -3.373 1.00 84.88 331 LEU A O 1
ATOM 2660 N N . ALA A 1 332 ? -3.944 10.788 -4.568 1.00 84.69 332 ALA A N 1
ATOM 2661 C CA . ALA A 1 332 ? -4.920 9.709 -4.441 1.00 84.69 332 ALA A CA 1
ATOM 2662 C C . ALA A 1 332 ? -5.028 9.188 -3.004 1.00 84.69 332 ALA A C 1
ATOM 2664 O O . ALA A 1 332 ? -6.139 8.983 -2.524 1.00 84.69 332 ALA A O 1
ATOM 2665 N N . MET A 1 333 ? -3.919 9.038 -2.277 1.00 82.19 333 MET A N 1
ATOM 2666 C CA . MET A 1 333 ? -3.943 8.654 -0.862 1.00 82.19 333 MET A CA 1
ATOM 2667 C C . MET A 1 333 ? -4.719 9.661 -0.010 1.00 82.19 333 MET A C 1
ATOM 2669 O O . MET A 1 333 ? -5.495 9.257 0.859 1.00 82.19 333 MET A O 1
ATOM 2673 N N . THR A 1 334 ? -4.547 10.957 -0.280 1.00 80.62 334 THR A N 1
ATOM 2674 C CA . THR A 1 334 ? -5.314 12.022 0.372 1.00 80.62 334 THR A CA 1
ATOM 2675 C C . THR A 1 334 ? -6.787 11.960 -0.016 1.00 80.62 334 THR A C 1
ATOM 2677 O O . THR A 1 334 ? -7.639 11.967 0.869 1.00 80.62 334 THR A O 1
ATOM 2680 N N . LYS A 1 335 ? -7.111 11.818 -1.310 1.00 80.12 335 LYS A N 1
ATOM 2681 C CA . LYS A 1 335 ? -8.496 11.665 -1.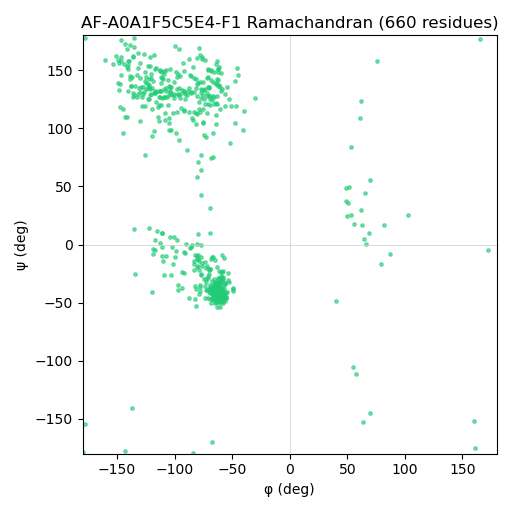803 1.00 80.12 335 LYS A CA 1
ATOM 2682 C C . LYS A 1 335 ? -9.207 10.484 -1.136 1.00 80.12 335 LYS A C 1
ATOM 2684 O O . LYS A 1 335 ? -10.353 10.605 -0.713 1.00 80.12 335 LYS A O 1
ATOM 2689 N N . LEU A 1 336 ? -8.518 9.352 -1.024 1.00 72.00 336 LEU A N 1
ATOM 2690 C CA . LEU A 1 336 ? -9.010 8.128 -0.393 1.00 72.00 336 LEU A CA 1
ATOM 2691 C C . LEU A 1 336 ? -8.979 8.190 1.142 1.00 72.00 336 LEU A C 1
ATOM 2693 O O . LEU A 1 336 ? -9.366 7.231 1.806 1.00 72.00 336 LEU A O 1
ATOM 2697 N N . ASN A 1 337 ? -8.522 9.308 1.714 1.00 73.38 337 ASN A N 1
ATOM 2698 C CA . ASN A 1 337 ? -8.341 9.518 3.142 1.00 73.38 337 ASN A CA 1
ATOM 2699 C C . ASN A 1 337 ? -7.573 8.376 3.830 1.00 73.38 337 ASN A C 1
ATOM 2701 O O . ASN A 1 337 ? -7.854 8.060 4.984 1.00 73.38 337 ASN A O 1
ATOM 2705 N N . LEU A 1 338 ? -6.567 7.788 3.172 1.00 69.75 338 LEU A N 1
ATOM 2706 C CA . LEU A 1 338 ? -5.736 6.715 3.755 1.00 69.75 338 LEU A CA 1
ATOM 2707 C C . LEU A 1 338 ? -4.855 7.210 4.901 1.00 69.75 338 LEU A C 1
ATOM 2709 O O . LEU A 1 338 ? -4.299 6.424 5.661 1.00 69.75 338 LEU A O 1
ATOM 2713 N N . ILE A 1 339 ? -4.767 8.533 5.044 1.00 71.94 339 ILE A N 1
ATOM 2714 C CA . ILE A 1 339 ? -4.199 9.193 6.212 1.00 71.94 339 ILE A CA 1
ATOM 2715 C C . ILE A 1 339 ? -5.159 9.089 7.411 1.00 71.94 339 ILE A C 1
ATOM 2717 O O . ILE A 1 339 ? -4.724 8.922 8.548 1.00 71.94 339 ILE A O 1
ATOM 2721 N N . GLN A 1 340 ? -6.472 9.154 7.189 1.00 73.88 340 GLN A N 1
ATOM 2722 C CA . GLN A 1 340 ? -7.460 9.153 8.270 1.00 73.88 340 GLN A CA 1
ATOM 2723 C C . GLN A 1 340 ? -8.061 7.776 8.557 1.00 73.88 340 GLN A C 1
ATOM 2725 O O . GLN A 1 340 ? -8.350 7.477 9.715 1.00 73.88 340 GLN A O 1
ATOM 2730 N N . TYR A 1 341 ? -8.246 6.946 7.533 1.00 81.50 341 TYR A N 1
ATOM 2731 C CA . TYR A 1 341 ? -8.974 5.683 7.612 1.00 81.50 341 TYR A CA 1
ATOM 2732 C C . TYR A 1 341 ? -8.093 4.494 7.220 1.00 81.50 341 TYR A C 1
ATOM 2734 O O . TYR A 1 341 ? -7.197 4.599 6.384 1.00 81.50 341 TYR A O 1
ATOM 2742 N N . ASP A 1 342 ? -8.341 3.354 7.856 1.00 83.19 342 ASP A N 1
ATOM 2743 C CA . ASP A 1 342 ? -7.706 2.083 7.551 1.00 83.19 342 ASP A CA 1
ATOM 2744 C C . ASP A 1 342 ? -8.140 1.597 6.167 1.00 83.19 342 ASP A C 1
ATOM 2746 O O . ASP A 1 342 ? -9.328 1.473 5.866 1.00 83.19 342 ASP A O 1
ATOM 2750 N N . ALA A 1 343 ? -7.144 1.277 5.347 1.00 67.31 343 ALA A N 1
ATOM 2751 C CA . ALA A 1 343 ? -7.294 0.891 3.952 1.00 67.31 343 ALA A CA 1
ATOM 2752 C C . ALA A 1 343 ? -8.220 -0.313 3.724 1.00 67.31 343 ALA A C 1
ATOM 2754 O O . ALA A 1 343 ? -8.897 -0.391 2.700 1.00 67.31 343 ALA A O 1
ATOM 2755 N N . LEU A 1 344 ? -8.235 -1.263 4.664 1.00 75.75 344 LEU A N 1
ATOM 2756 C CA . LEU A 1 344 ? -9.040 -2.472 4.542 1.00 75.75 344 LEU A CA 1
ATOM 2757 C C . LEU A 1 344 ? -10.481 -2.218 4.976 1.00 75.75 344 LEU A C 1
ATOM 2759 O O . LEU A 1 344 ? -11.400 -2.657 4.299 1.00 75.75 344 LEU A O 1
ATOM 2763 N N . THR A 1 345 ? -10.673 -1.566 6.121 1.00 80.75 345 THR A N 1
ATOM 2764 C CA . THR A 1 345 ? -11.967 -1.522 6.818 1.00 80.75 345 THR A CA 1
ATOM 2765 C C . THR A 1 345 ? -12.745 -0.219 6.626 1.00 80.75 345 THR A C 1
ATOM 2767 O O . THR A 1 345 ? -13.943 -0.184 6.900 1.00 80.75 345 THR A O 1
ATOM 2770 N N . GLY A 1 346 ? -12.097 0.856 6.164 1.00 80.44 346 GLY A N 1
ATOM 2771 C CA . GLY A 1 346 ? -12.724 2.165 5.952 1.00 80.44 346 GLY A CA 1
ATOM 2772 C C . GLY A 1 346 ? -13.138 2.898 7.239 1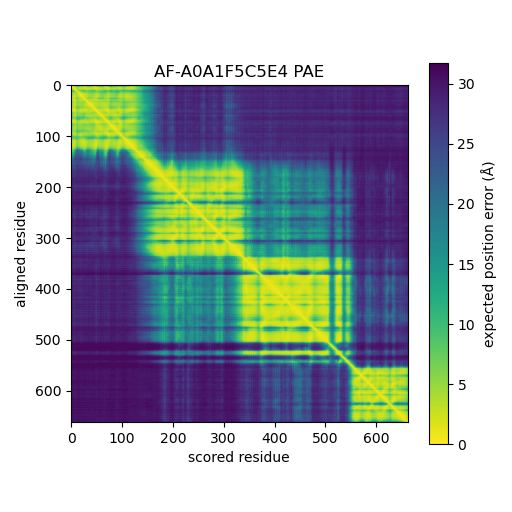.00 80.44 346 GLY A C 1
ATOM 2773 O O . GLY A 1 346 ? -13.853 3.899 7.171 1.00 80.44 346 GLY A O 1
ATOM 2774 N N . ILE A 1 347 ? -12.720 2.412 8.412 1.00 86.94 347 ILE A N 1
ATOM 2775 C CA . ILE A 1 347 ? -12.876 3.085 9.717 1.00 86.94 347 ILE A CA 1
ATOM 2776 C C . ILE A 1 347 ? -11.572 3.784 10.112 1.00 86.94 347 ILE A C 1
ATOM 2778 O O . ILE A 1 347 ? -10.576 3.638 9.417 1.00 86.94 347 ILE A O 1
ATOM 2782 N N . LEU A 1 348 ? -11.566 4.605 11.166 1.00 87.19 348 LEU A N 1
ATOM 2783 C CA . LEU A 1 348 ? -10.410 5.461 11.469 1.00 87.19 348 LEU A CA 1
ATOM 2784 C C . LEU A 1 348 ? -9.138 4.647 11.760 1.00 87.19 348 LEU A C 1
ATOM 2786 O O . LEU A 1 348 ? -9.209 3.527 12.268 1.00 87.19 348 LEU A O 1
ATOM 2790 N N . ARG A 1 349 ? -7.974 5.245 11.487 1.00 86.25 349 ARG A N 1
ATOM 2791 C CA . ARG A 1 349 ? -6.680 4.801 12.032 1.00 86.25 349 ARG A CA 1
ATOM 2792 C C . ARG A 1 349 ? -6.499 5.320 13.473 1.00 86.25 349 ARG A C 1
ATOM 2794 O O . ARG A 1 349 ? -7.172 6.291 13.839 1.00 86.25 349 ARG A O 1
ATOM 2801 N N . PRO A 1 350 ? -5.598 4.730 14.284 1.00 86.38 350 PRO A N 1
ATOM 2802 C CA . PRO A 1 350 ? -5.433 5.101 15.693 1.00 86.38 350 PRO A CA 1
ATOM 2803 C C . PRO A 1 350 ? -5.100 6.583 15.909 1.00 86.38 350 PRO A C 1
ATOM 2805 O O . PRO A 1 350 ? -5.741 7.251 16.716 1.00 86.38 350 PRO A O 1
ATOM 2808 N N . ASP A 1 351 ? -4.147 7.126 15.152 1.00 83.56 351 ASP A N 1
ATOM 2809 C CA . ASP A 1 351 ? -3.705 8.516 15.313 1.00 83.56 351 ASP A CA 1
ATOM 2810 C C . ASP A 1 351 ? -4.819 9.546 15.019 1.00 83.56 351 ASP A C 1
ATOM 2812 O O . ASP A 1 351 ? -5.156 10.328 15.916 1.00 83.56 351 ASP A O 1
ATOM 2816 N N . PRO A 1 352 ? -5.484 9.511 13.843 1.00 84.62 352 PRO A N 1
ATOM 2817 C CA . PRO A 1 352 ? -6.654 10.345 13.557 1.00 84.62 352 PRO A CA 1
ATOM 2818 C C . PRO A 1 352 ? -7.793 10.177 14.566 1.00 84.62 352 PRO A C 1
ATOM 2820 O O . PRO A 1 352 ? -8.534 11.123 14.834 1.00 84.62 352 PRO A O 1
ATOM 2823 N N . PHE A 1 353 ? -7.967 8.976 15.120 1.00 91.62 353 PHE A N 1
ATOM 2824 C CA . PHE A 1 353 ? -8.966 8.728 16.153 1.00 91.62 353 PHE A CA 1
ATOM 2825 C C . PHE A 1 353 ? -8.659 9.511 17.429 1.00 91.62 353 PHE A C 1
ATOM 2827 O O . PHE A 1 353 ? -9.529 10.239 17.902 1.00 91.62 353 PHE A O 1
ATOM 2834 N N . PHE A 1 354 ? -7.432 9.434 17.953 1.00 91.06 354 PHE A N 1
ATOM 2835 C CA . PHE A 1 354 ? -7.059 10.175 19.159 1.00 91.06 354 PHE A CA 1
ATOM 2836 C C . PHE A 1 354 ? -7.164 11.690 18.961 1.00 91.06 354 PHE A C 1
ATOM 2838 O O . PHE A 1 354 ? -7.656 12.392 19.842 1.00 91.06 354 PHE A O 1
ATOM 2845 N N . GLU A 1 355 ? -6.778 12.198 17.791 1.00 86.69 355 GLU A N 1
ATOM 2846 C CA . GLU A 1 355 ? -6.943 13.616 17.453 1.00 86.69 355 GLU A CA 1
ATOM 2847 C C . GLU A 1 355 ? -8.415 14.037 17.446 1.00 86.69 355 GLU A C 1
ATOM 2849 O O . GLU A 1 355 ? -8.770 15.049 18.055 1.00 86.69 355 GLU A O 1
ATOM 2854 N N . LYS A 1 356 ? -9.293 13.233 16.832 1.00 88.31 356 LYS A N 1
ATOM 2855 C CA . LYS A 1 356 ? -10.740 13.488 16.833 1.00 88.31 356 LYS A CA 1
ATOM 2856 C C . LYS A 1 356 ? -11.340 13.425 18.235 1.00 88.31 356 LYS A C 1
ATOM 2858 O O . LYS A 1 356 ? -12.203 14.244 18.545 1.00 88.31 356 LYS A O 1
ATOM 2863 N N . VAL A 1 357 ? -10.875 12.518 19.096 1.00 91.56 357 VAL A N 1
ATOM 2864 C CA . VAL A 1 357 ? -11.290 12.458 20.508 1.00 91.56 357 VAL A CA 1
ATOM 2865 C C . VAL A 1 357 ? -10.927 13.758 21.232 1.00 91.56 357 VAL A C 1
ATOM 2867 O O . VAL A 1 357 ? -11.801 14.380 21.838 1.00 91.56 357 VAL A O 1
ATOM 2870 N N . ILE A 1 358 ? -9.674 14.218 21.121 1.00 90.00 358 ILE A N 1
ATOM 2871 C CA . ILE A 1 358 ? -9.209 15.469 21.749 1.00 90.00 358 ILE A CA 1
ATOM 2872 C C . ILE A 1 358 ? -10.029 16.662 21.247 1.00 90.00 358 ILE A C 1
ATOM 2874 O O . ILE A 1 358 ? -10.519 17.465 22.045 1.00 90.00 358 ILE A O 1
ATOM 2878 N N . GLN A 1 359 ? -10.225 16.766 19.929 1.00 86.88 359 GLN A N 1
ATOM 2879 C CA . GLN A 1 359 ? -11.030 17.829 19.324 1.00 86.88 359 GLN A CA 1
ATOM 2880 C C . GLN A 1 359 ? -12.470 17.808 19.843 1.00 86.88 359 GLN A C 1
ATOM 2882 O O . GLN A 1 359 ? -13.005 18.857 20.206 1.00 86.88 359 GLN A O 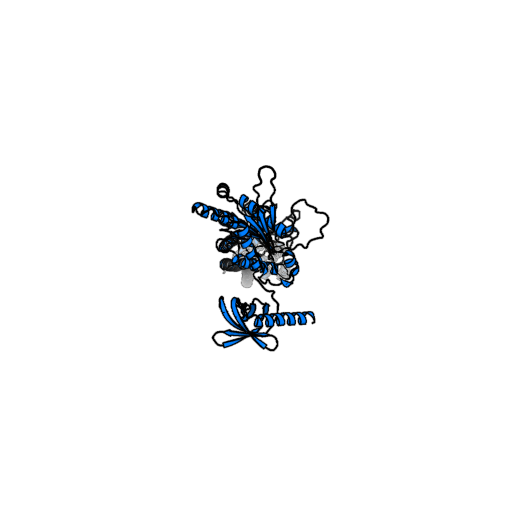1
ATOM 2887 N N . LYS A 1 360 ? -13.093 16.627 19.919 1.00 86.25 360 LYS A N 1
ATOM 2888 C CA . LYS A 1 360 ? -14.482 16.476 20.361 1.00 86.25 360 LYS A CA 1
ATOM 2889 C C . LYS A 1 360 ? -14.665 16.887 21.820 1.00 86.25 360 LYS A C 1
ATOM 2891 O O . LYS A 1 360 ? -15.557 17.680 22.117 1.00 86.25 360 LYS A O 1
ATOM 2896 N N . ILE A 1 361 ? -13.767 16.439 22.695 1.00 86.44 361 ILE A N 1
ATOM 2897 C CA . ILE A 1 361 ? -13.754 16.819 24.113 1.00 86.44 361 ILE A CA 1
ATOM 2898 C C . ILE A 1 361 ? -13.534 18.331 24.268 1.00 86.44 361 ILE A C 1
ATOM 2900 O O . ILE A 1 361 ? -14.262 18.990 25.013 1.00 86.44 361 ILE A O 1
ATOM 2904 N N . SER A 1 362 ? -12.580 18.908 23.527 1.00 82.56 362 SER A N 1
ATOM 2905 C CA . SER A 1 362 ? -12.299 20.350 23.560 1.00 82.56 362 SER A CA 1
ATOM 2906 C C . SER A 1 362 ? -13.503 21.187 23.107 1.00 82.56 362 SER A C 1
ATOM 2908 O O . SER A 1 362 ? -13.838 22.196 23.731 1.00 82.56 362 SER A O 1
ATOM 2910 N N . LEU A 1 363 ? -14.195 20.761 22.046 1.00 79.62 363 LEU A N 1
ATOM 2911 C CA . LEU A 1 363 ? -15.392 21.434 21.538 1.00 79.62 363 LEU A CA 1
ATOM 2912 C C . LEU A 1 363 ? -16.561 21.375 22.528 1.00 79.62 363 LEU A C 1
ATOM 2914 O O . LEU A 1 363 ? -17.255 22.378 22.695 1.00 79.62 363 LEU A O 1
ATOM 2918 N N . GLN A 1 364 ? -16.776 20.236 23.189 1.00 75.19 364 GLN A N 1
ATOM 2919 C CA . GLN A 1 364 ? -17.844 20.085 24.184 1.00 75.19 364 GLN A CA 1
ATOM 2920 C C . GLN A 1 364 ? -17.559 20.896 25.456 1.00 75.19 364 GLN A C 1
ATOM 2922 O O . GLN A 1 364 ? -18.452 21.591 25.940 1.00 75.19 364 GLN A O 1
ATOM 2927 N N . SER A 1 365 ? -16.301 20.932 25.911 1.00 70.56 365 SER A N 1
ATOM 2928 C CA . SER A 1 365 ? -15.854 21.796 27.016 1.00 70.56 365 SER A CA 1
ATOM 2929 C C . SER A 1 365 ? -16.107 23.287 26.727 1.00 70.56 365 SER A C 1
ATOM 2931 O O . SER A 1 365 ? -16.725 23.989 27.530 1.00 70.56 365 SER A O 1
ATOM 2933 N N . LYS A 1 366 ? -15.750 23.776 25.526 1.00 66.81 366 LYS A N 1
ATOM 2934 C CA . LYS A 1 366 ? -15.993 25.177 25.117 1.00 66.81 366 LYS A CA 1
ATOM 2935 C C . LYS A 1 366 ? -17.473 25.569 25.095 1.00 66.81 366 LYS A C 1
ATOM 2937 O O . LYS A 1 366 ? -17.793 26.739 25.290 1.00 66.81 366 LYS A O 1
ATOM 2942 N N . ARG A 1 367 ? -18.377 24.614 24.856 1.00 66.62 367 ARG A N 1
ATOM 2943 C CA . ARG A 1 367 ? -19.830 24.851 24.809 1.00 66.62 367 ARG A CA 1
ATOM 2944 C C . ARG A 1 367 ? -20.483 24.921 26.194 1.00 66.62 367 ARG A C 1
ATOM 2946 O O . ARG A 1 367 ? -21.692 25.120 26.248 1.00 66.62 367 ARG A O 1
ATOM 2953 N N . ARG A 1 368 ? -19.717 24.769 27.289 1.00 56.78 368 ARG A N 1
ATOM 2954 C CA . ARG A 1 368 ? -20.222 24.681 28.678 1.00 56.78 368 ARG A CA 1
ATOM 2955 C C . ARG A 1 368 ? -21.359 23.665 28.847 1.00 56.78 368 ARG A C 1
ATOM 2957 O O . ARG A 1 368 ? -22.185 23.799 29.745 1.00 56.78 368 ARG A O 1
ATOM 2964 N N . GLN A 1 369 ? -21.423 22.669 27.967 1.00 58.00 369 GLN A N 1
ATOM 2965 C CA . GLN A 1 369 ? -22.236 21.492 28.230 1.00 58.00 369 GLN A CA 1
ATOM 2966 C C . GLN A 1 369 ? -21.575 20.750 29.390 1.00 58.00 369 GLN A C 1
ATOM 2968 O O . GLN A 1 369 ? -20.353 20.841 29.538 1.00 58.00 369 GLN A O 1
ATOM 2973 N N . GLU A 1 370 ? -22.360 20.049 30.213 1.00 55.19 370 GLU A N 1
ATOM 2974 C CA . GLU A 1 370 ? -21.782 19.121 31.186 1.00 55.19 370 GLU A CA 1
ATOM 2975 C C . GLU A 1 370 ? -20.737 18.281 30.447 1.00 55.19 370 GLU A C 1
ATOM 2977 O O . GLU A 1 370 ? -21.055 17.628 29.449 1.00 55.19 370 GLU A O 1
ATOM 2982 N N . THR A 1 371 ? -19.477 18.351 30.880 1.00 55.97 371 THR A N 1
ATOM 2983 C CA . THR A 1 371 ? -18.402 17.463 30.434 1.00 55.97 371 THR A CA 1
ATOM 2984 C C . THR A 1 371 ? -18.743 16.068 30.957 1.00 55.97 371 THR A C 1
ATOM 2986 O O . THR A 1 371 ? -18.257 15.600 31.983 1.00 55.97 371 THR A O 1
ATOM 2989 N N . GLY A 1 372 ? -19.714 15.455 30.281 1.00 59.19 372 GLY A N 1
ATOM 2990 C CA . GLY A 1 372 ? -20.321 14.184 30.619 1.00 59.19 372 GLY A CA 1
ATOM 2991 C C . GLY A 1 372 ? -19.395 13.031 30.260 1.00 59.19 372 GLY A C 1
ATOM 2992 O O . GLY A 1 372 ? -18.456 13.201 29.479 1.00 59.19 372 GLY A O 1
ATOM 2993 N N . PRO A 1 373 ? -19.596 11.853 30.863 1.00 70.94 373 PRO A N 1
ATOM 2994 C CA . PRO A 1 373 ? -18.539 10.869 30.904 1.00 70.94 373 PRO A CA 1
ATOM 2995 C C . PRO A 1 373 ? -18.436 10.174 29.556 1.00 70.94 373 PRO A C 1
ATOM 2997 O O . PRO A 1 373 ? -19.416 9.798 28.912 1.00 70.94 373 PRO A O 1
ATOM 3000 N N . TYR A 1 374 ? -17.197 10.064 29.117 1.00 89.44 374 TYR A N 1
ATOM 3001 C CA . TYR A 1 374 ? -16.838 9.324 27.932 1.00 89.44 374 TYR A CA 1
ATOM 3002 C C . TYR A 1 374 ? -16.377 7.941 28.361 1.00 89.44 374 TYR A C 1
ATOM 3004 O O . TYR A 1 374 ? -15.741 7.792 29.412 1.00 89.44 374 TYR A O 1
ATOM 3012 N N . ALA A 1 375 ? -16.652 6.943 27.534 1.00 92.75 375 ALA A N 1
ATOM 3013 C CA . ALA A 1 375 ? -16.091 5.616 27.714 1.00 92.75 375 ALA A CA 1
ATOM 3014 C C . ALA A 1 375 ? -15.108 5.306 26.589 1.00 92.75 375 ALA A C 1
ATOM 3016 O O . ALA A 1 375 ? -15.322 5.684 25.437 1.00 92.75 375 ALA A O 1
ATOM 3017 N N . MET A 1 376 ? -14.043 4.597 26.941 1.00 95.88 376 MET A N 1
ATOM 3018 C CA . MET A 1 376 ? -13.145 3.969 25.986 1.00 95.88 376 MET A CA 1
ATOM 3019 C C . MET A 1 376 ? -13.389 2.464 26.034 1.00 95.88 376 MET A C 1
ATOM 3021 O O . MET A 1 376 ? -13.452 1.883 27.120 1.00 95.88 376 MET A O 1
ATOM 3025 N N . VAL A 1 377 ? -13.540 1.840 24.869 1.00 97.44 377 VAL A N 1
ATOM 3026 C CA . VAL A 1 377 ? -13.802 0.401 24.758 1.00 97.44 377 VAL A CA 1
ATOM 3027 C C . VAL A 1 377 ? -12.802 -0.219 23.802 1.00 97.44 377 VAL A C 1
ATOM 3029 O O . VAL A 1 377 ? -12.695 0.235 22.668 1.00 97.44 377 VAL A O 1
ATOM 3032 N N . MET A 1 378 ? -12.104 -1.263 24.236 1.00 97.44 378 MET A N 1
ATOM 3033 C CA . MET A 1 378 ? -11.260 -2.090 23.378 1.00 97.44 378 MET A CA 1
ATOM 3034 C C . MET A 1 378 ? -12.007 -3.381 23.054 1.00 97.44 378 MET A C 1
ATOM 3036 O O . MET A 1 378 ? -12.506 -4.043 23.960 1.00 97.44 378 MET A O 1
ATOM 3040 N N . GLY A 1 379 ? -12.105 -3.735 21.780 1.00 96.31 379 GLY A N 1
ATOM 3041 C CA . GLY A 1 379 ? -12.739 -4.962 21.310 1.00 96.31 379 GLY A CA 1
ATOM 3042 C C . GLY A 1 379 ? -11.804 -5.769 20.425 1.00 96.31 379 GLY A C 1
ATOM 3043 O O . GLY A 1 379 ? -11.001 -5.195 19.699 1.00 96.31 379 GLY A O 1
ATOM 3044 N N . ASP A 1 380 ? -11.935 -7.091 20.446 1.00 95.69 380 ASP A N 1
ATOM 3045 C CA . ASP A 1 380 ? -11.116 -7.985 19.627 1.00 95.69 380 ASP A CA 1
ATOM 3046 C C . ASP A 1 380 ? -11.888 -9.226 19.172 1.00 95.69 380 ASP A C 1
ATOM 3048 O O . ASP A 1 380 ? -12.767 -9.720 19.884 1.00 95.69 380 ASP A O 1
ATOM 3052 N N . VAL A 1 381 ? -11.573 -9.695 17.960 1.00 93.62 381 VAL A N 1
ATOM 3053 C CA . VAL A 1 381 ? -12.203 -10.862 17.331 1.00 93.62 381 VAL A CA 1
ATOM 3054 C C . VAL A 1 381 ? -11.703 -12.166 17.938 1.00 93.62 381 VAL A C 1
ATOM 3056 O O . VAL A 1 381 ? -10.555 -12.583 17.771 1.00 93.62 381 VAL A O 1
ATOM 3059 N N . ASP A 1 382 ? -12.621 -12.893 18.566 1.00 90.19 382 ASP A N 1
ATOM 3060 C CA . ASP A 1 382 ? -12.298 -14.158 19.197 1.00 90.19 382 ASP A CA 1
ATOM 3061 C C . ASP A 1 382 ? -11.883 -15.194 18.146 1.00 90.19 382 ASP A C 1
ATOM 3063 O O . ASP A 1 382 ? -12.606 -15.479 17.192 1.00 90.19 382 ASP A O 1
ATOM 3067 N N . TRP A 1 383 ? -10.715 -15.806 18.358 1.00 87.75 383 TRP A N 1
ATOM 3068 C CA . TRP A 1 383 ? -10.198 -16.888 17.508 1.00 87.75 383 TRP A CA 1
ATOM 3069 C C . TRP A 1 383 ? -9.945 -16.469 16.048 1.00 87.75 383 TRP A C 1
ATOM 3071 O O . TRP A 1 383 ? -9.990 -17.307 15.147 1.00 87.75 383 TRP A O 1
ATOM 3081 N N . PHE A 1 384 ? -9.619 -15.200 15.786 1.00 90.81 384 PHE A N 1
ATOM 3082 C CA . PHE A 1 384 ? -9.357 -14.733 14.420 1.00 90.81 384 PHE A CA 1
ATOM 3083 C C . PHE A 1 384 ? -8.186 -15.452 13.737 1.00 90.81 384 PHE A C 1
ATOM 3085 O O . PHE A 1 384 ? -8.266 -15.792 12.556 1.00 90.81 384 PHE A O 1
ATOM 3092 N N . LYS A 1 385 ? -7.125 -15.775 14.488 1.00 84.19 385 LYS A N 1
ATOM 3093 C CA . LYS A 1 385 ? -6.024 -16.602 13.974 1.00 84.19 385 LYS A CA 1
ATOM 3094 C C . LYS A 1 385 ? -6.517 -17.953 13.437 1.00 84.19 385 LYS A C 1
ATOM 3096 O O . LYS A 1 385 ? -6.167 -18.319 12.324 1.00 84.19 385 LYS A O 1
ATOM 3101 N N . HIS A 1 386 ? -7.384 -18.643 14.181 1.00 85.00 386 HIS A N 1
ATOM 3102 C CA . HIS A 1 386 ? -7.959 -19.925 13.759 1.00 85.00 386 HIS A CA 1
ATOM 3103 C C . HIS A 1 386 ? -8.774 -19.789 12.462 1.00 85.00 386 HIS A C 1
ATOM 3105 O O . HIS A 1 386 ? -8.650 -20.617 11.561 1.00 85.00 386 HIS A O 1
ATOM 3111 N N . TYR A 1 387 ? -9.552 -18.709 12.329 1.00 85.38 387 TYR A N 1
ATOM 3112 C CA . TYR A 1 387 ? -10.276 -18.407 11.093 1.00 85.38 387 TYR A CA 1
ATOM 3113 C C . TYR A 1 387 ? -9.334 -18.261 9.892 1.00 85.38 387 TYR A C 1
ATOM 3115 O O . TYR A 1 387 ? -9.579 -18.848 8.838 1.00 85.38 387 TYR A O 1
ATOM 3123 N N . ASN A 1 388 ? -8.260 -17.482 10.048 1.00 81.94 388 ASN A N 1
ATOM 3124 C CA . ASN A 1 388 ? -7.290 -17.234 8.982 1.00 81.94 388 ASN A CA 1
ATOM 3125 C C . ASN A 1 388 ? -6.518 -18.490 8.592 1.00 81.94 388 ASN A C 1
ATOM 3127 O O . ASN A 1 388 ? -6.382 -18.763 7.402 1.00 81.94 388 ASN A O 1
ATOM 3131 N N . ASP A 1 389 ? -6.043 -19.246 9.582 1.00 83.19 389 ASP A N 1
ATOM 3132 C CA . ASP A 1 389 ? -5.265 -20.468 9.365 1.00 83.19 389 ASP A CA 1
ATOM 3133 C C . ASP A 1 389 ? -6.076 -21.500 8.561 1.00 83.19 389 ASP A C 1
ATOM 3135 O O . ASP A 1 389 ? -5.517 -22.255 7.768 1.00 83.19 389 ASP A O 1
ATOM 3139 N N . ARG A 1 390 ? -7.407 -21.504 8.720 1.00 83.88 390 ARG A N 1
ATOM 3140 C CA . ARG A 1 390 ? -8.311 -22.418 8.012 1.00 83.88 390 ARG A CA 1
ATOM 3141 C C . ARG A 1 390 ? -8.773 -21.907 6.647 1.00 83.88 390 ARG A C 1
ATOM 3143 O O . ARG A 1 390 ? -8.807 -22.676 5.693 1.00 83.88 390 ARG A O 1
ATOM 3150 N N . ASN A 1 391 ? -9.181 -20.643 6.562 1.00 78.00 391 ASN A N 1
ATOM 3151 C CA . ASN A 1 391 ? -9.891 -20.106 5.393 1.00 78.00 391 ASN A CA 1
ATOM 3152 C C . ASN A 1 391 ? -8.993 -19.272 4.467 1.00 78.00 391 ASN A C 1
ATOM 3154 O O . ASN A 1 391 ? -9.442 -18.773 3.433 1.00 78.00 391 ASN A O 1
ATOM 3158 N N . GLY A 1 392 ? -7.724 -19.105 4.838 1.00 75.31 392 GLY A N 1
ATOM 3159 C CA . GLY A 1 392 ? -6.798 -18.220 4.159 1.00 75.31 392 GLY A CA 1
ATOM 3160 C C . GLY A 1 392 ? -7.063 -16.754 4.485 1.00 75.31 392 GLY A C 1
ATOM 3161 O O . GLY A 1 392 ? -8.149 -16.325 4.884 1.00 75.31 392 GLY A O 1
ATOM 3162 N N . HIS A 1 393 ? -6.035 -15.940 4.297 1.00 72.31 393 HIS A N 1
ATOM 3163 C CA . HIS A 1 393 ? -6.092 -14.566 4.757 1.00 72.31 393 HIS A CA 1
ATOM 3164 C C . HIS A 1 393 ? -7.032 -13.652 3.962 1.00 72.31 393 HIS A C 1
ATOM 3166 O O . HIS A 1 393 ? -7.567 -12.693 4.516 1.00 72.31 393 HIS A O 1
ATOM 3172 N N . GLU A 1 394 ? -7.273 -13.946 2.685 1.00 71.25 394 GLU A N 1
ATOM 3173 C CA . GLU A 1 394 ? -8.256 -13.207 1.888 1.00 71.25 394 GLU A CA 1
ATOM 3174 C C . GLU A 1 394 ? -9.673 -13.341 2.463 1.00 71.25 394 GLU A C 1
ATOM 3176 O O . GLU A 1 394 ? -10.435 -12.369 2.484 1.00 71.25 394 GLU A O 1
ATOM 3181 N N . ALA A 1 395 ? -10.022 -14.512 3.009 1.00 73.19 395 ALA A N 1
ATOM 3182 C CA . ALA A 1 395 ? -11.276 -14.689 3.734 1.00 73.19 395 ALA A CA 1
ATOM 3183 C C . ALA A 1 395 ? -11.299 -13.829 5.008 1.00 73.19 395 ALA A C 1
ATOM 3185 O O . ALA A 1 395 ? -12.286 -13.143 5.268 1.00 73.19 395 ALA A O 1
ATOM 3186 N N . GLY A 1 396 ? -10.191 -13.782 5.756 1.00 78.69 396 GLY A N 1
ATOM 3187 C CA . GLY A 1 396 ? -10.046 -12.904 6.922 1.00 78.69 396 GLY A CA 1
ATOM 3188 C C . GLY A 1 396 ? -10.216 -11.423 6.589 1.00 78.69 396 GLY A C 1
ATOM 3189 O O . GLY A 1 396 ? -10.931 -10.699 7.281 1.00 78.69 396 GLY A O 1
ATOM 3190 N N . ASN A 1 397 ? -9.624 -10.969 5.484 1.00 76.06 397 ASN A N 1
ATOM 3191 C CA . ASN A 1 397 ? -9.764 -9.599 4.997 1.00 76.06 397 ASN A CA 1
ATOM 3192 C C . ASN A 1 397 ? -11.230 -9.261 4.664 1.00 76.06 397 ASN A C 1
ATOM 3194 O O . ASN A 1 397 ? -11.722 -8.185 5.018 1.00 76.06 397 ASN A O 1
ATOM 3198 N N . LYS A 1 398 ? -11.957 -10.186 4.018 1.00 74.69 398 LYS A N 1
ATOM 3199 C CA . LYS A 1 398 ? -13.402 -10.049 3.751 1.00 74.69 398 LYS A CA 1
ATOM 3200 C C . LYS A 1 398 ? -14.220 -9.988 5.042 1.00 74.69 398 LYS A C 1
ATOM 3202 O O . LYS A 1 398 ? -15.087 -9.121 5.160 1.00 74.69 398 LYS A O 1
ATOM 3207 N N . LEU A 1 399 ? -13.914 -10.849 6.011 1.00 87.25 399 LEU A N 1
ATOM 3208 C CA . LEU A 1 399 ? -14.564 -10.863 7.319 1.00 87.25 399 LEU A CA 1
ATOM 3209 C C . LEU A 1 399 ? -14.384 -9.525 8.040 1.00 87.25 399 LEU A C 1
ATOM 3211 O O . LEU A 1 399 ? -15.370 -8.940 8.480 1.00 87.25 399 LEU A O 1
ATOM 3215 N N . LEU A 1 400 ? -13.161 -8.994 8.103 1.00 88.00 400 LEU A N 1
ATOM 3216 C CA . LEU A 1 400 ? -12.881 -7.729 8.787 1.00 88.00 400 LEU A CA 1
ATOM 3217 C C . LEU A 1 400 ? -13.596 -6.535 8.142 1.00 88.00 400 LEU A C 1
ATOM 3219 O O . LEU A 1 400 ? -14.079 -5.657 8.858 1.00 88.00 400 LEU A O 1
ATOM 3223 N N . ARG A 1 401 ? -13.736 -6.518 6.808 1.00 83.81 401 ARG A N 1
ATOM 3224 C CA . ARG A 1 401 ? -14.568 -5.527 6.099 1.00 83.81 401 ARG A CA 1
ATOM 3225 C C . ARG A 1 401 ? -16.025 -5.582 6.545 1.00 83.81 401 ARG A C 1
ATOM 3227 O O . ARG A 1 401 ? -16.614 -4.555 6.879 1.00 83.81 401 ARG A O 1
ATOM 3234 N N . LYS A 1 402 ? -16.598 -6.788 6.578 1.00 81.38 402 LYS A N 1
ATOM 3235 C CA . LYS A 1 402 ? -17.983 -7.023 7.011 1.00 81.38 402 LYS A CA 1
ATOM 3236 C C . LYS A 1 402 ? -18.171 -6.616 8.474 1.00 81.38 402 LYS A C 1
ATOM 3238 O O . LYS A 1 402 ? -19.127 -5.914 8.799 1.00 81.38 402 LYS A O 1
ATOM 3243 N N . LEU A 1 403 ? -17.221 -6.987 9.331 1.00 90.75 403 LEU A N 1
ATOM 3244 C CA . LEU A 1 403 ? -17.231 -6.689 10.759 1.00 90.75 403 LEU A CA 1
ATOM 3245 C C . LEU A 1 403 ? -17.187 -5.185 11.027 1.00 90.75 403 LEU A C 1
ATOM 3247 O O . LEU A 1 403 ? -18.007 -4.683 11.789 1.00 90.75 403 LEU A O 1
ATOM 3251 N N . ALA A 1 404 ? -16.298 -4.447 10.361 1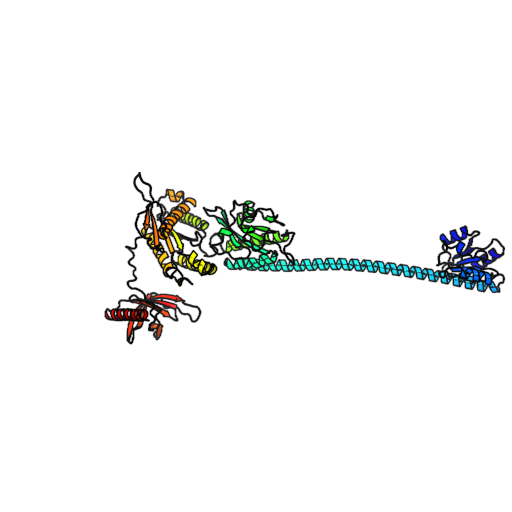.00 89.06 404 ALA A N 1
ATOM 3252 C CA . ALA A 1 404 ? -16.224 -2.995 10.502 1.00 89.06 404 ALA A CA 1
ATOM 3253 C C . ALA A 1 404 ? -17.564 -2.312 10.171 1.00 89.06 404 ALA A C 1
ATOM 3255 O O . ALA A 1 404 ? -17.975 -1.384 10.869 1.00 89.06 404 ALA A O 1
ATOM 3256 N N . GLY A 1 405 ? -18.289 -2.818 9.165 1.00 83.06 405 GLY A N 1
ATOM 3257 C CA . GLY A 1 405 ? -19.651 -2.379 8.856 1.00 83.06 405 GLY A CA 1
ATOM 3258 C C . GLY A 1 405 ? -20.640 -2.630 10.000 1.00 83.06 405 GLY A C 1
ATOM 3259 O O . GLY A 1 405 ? -21.396 -1.729 10.364 1.00 83.06 405 GLY A O 1
ATOM 3260 N N . VAL A 1 406 ? -20.608 -3.819 10.610 1.00 87.81 406 VAL A N 1
ATOM 3261 C CA . VAL A 1 406 ? -21.455 -4.170 11.769 1.00 87.81 406 VAL A CA 1
ATOM 3262 C C . VAL A 1 406 ? -21.153 -3.273 12.968 1.00 87.81 406 VAL A C 1
ATOM 3264 O O . VAL A 1 406 ? -22.077 -2.744 13.590 1.00 87.81 406 VAL A O 1
ATOM 3267 N N . LEU A 1 407 ? -19.873 -3.059 13.275 1.00 92.19 407 LEU A N 1
ATOM 3268 C CA . LEU A 1 407 ? -19.438 -2.218 14.389 1.00 92.19 407 LEU A CA 1
ATOM 3269 C C . LEU A 1 407 ? -19.864 -0.761 14.185 1.00 92.19 407 LEU A C 1
ATOM 3271 O O . LEU A 1 407 ? -20.431 -0.158 15.094 1.00 92.19 407 LEU A O 1
ATOM 3275 N N . LYS A 1 408 ? -19.693 -0.224 12.971 1.00 88.44 408 LYS A N 1
ATOM 3276 C CA . LYS A 1 408 ? -20.116 1.139 12.618 1.00 88.44 408 LYS A CA 1
ATOM 3277 C C . LYS A 1 408 ? -21.631 1.334 12.730 1.00 88.44 408 LYS A C 1
ATOM 3279 O O . LYS A 1 408 ? -22.074 2.381 13.181 1.00 88.44 408 LYS A O 1
ATOM 3284 N N . LEU A 1 409 ? -22.428 0.328 12.362 1.00 86.25 409 LEU A N 1
ATOM 3285 C CA . LEU A 1 409 ? -23.890 0.350 12.528 1.00 86.25 409 LEU A CA 1
ATOM 3286 C C . LEU A 1 409 ? -24.342 0.160 13.986 1.00 86.25 409 LEU A C 1
ATOM 3288 O O . LEU A 1 409 ? -25.507 0.400 14.300 1.00 86.25 409 LEU A O 1
ATOM 3292 N N . SER A 1 410 ? -23.450 -0.297 14.868 1.00 87.38 410 SER A N 1
ATOM 3293 C CA . SER A 1 410 ? -23.758 -0.587 16.273 1.00 87.38 410 SER A CA 1
ATOM 3294 C C . SER A 1 410 ? -23.516 0.596 17.215 1.00 87.38 410 SER A C 1
ATOM 3296 O O . SER A 1 410 ? -23.873 0.512 18.396 1.00 87.38 410 SER A O 1
ATOM 3298 N N . ILE A 1 411 ? -22.949 1.693 16.710 1.00 89.62 411 ILE A N 1
ATOM 3299 C CA . ILE A 1 411 ? -22.628 2.911 17.464 1.00 89.62 411 ILE A CA 1
ATOM 3300 C C . ILE A 1 411 ? -23.402 4.124 16.936 1.00 89.62 411 ILE A C 1
ATOM 3302 O O . ILE A 1 411 ? -23.979 4.076 15.849 1.00 89.62 411 ILE A O 1
ATOM 3306 N N . ARG A 1 412 ? -23.471 5.199 17.728 1.00 86.56 412 ARG A N 1
ATOM 3307 C CA . ARG A 1 412 ? -24.139 6.447 17.325 1.00 86.56 412 ARG A CA 1
ATOM 3308 C C . ARG A 1 412 ? -23.237 7.245 16.382 1.00 86.56 412 ARG A C 1
ATOM 3310 O O . ARG A 1 412 ? -22.029 7.043 16.354 1.00 86.56 412 ARG A O 1
ATOM 3317 N N . GLU A 1 413 ? -23.816 8.201 15.657 1.00 78.88 413 GLU A N 1
ATOM 3318 C CA . GLU A 1 413 ? -23.057 9.126 14.796 1.00 78.88 413 GLU A CA 1
ATOM 3319 C C . GLU A 1 413 ? -22.014 9.937 15.584 1.00 78.88 413 GLU A C 1
ATOM 3321 O O . GLU A 1 413 ? -20.945 10.262 15.070 1.00 78.88 413 GLU A O 1
ATOM 3326 N N . ASP A 1 414 ? -22.306 10.214 16.856 1.00 85.12 414 ASP A N 1
ATOM 3327 C CA . ASP A 1 414 ? -21.395 10.915 17.750 1.00 85.12 414 ASP A CA 1
ATOM 3328 C C . ASP A 1 414 ? -20.284 10.035 18.351 1.00 85.12 414 ASP A C 1
ATOM 3330 O O . ASP A 1 414 ? -19.309 10.563 18.892 1.00 85.12 414 ASP A O 1
ATOM 3334 N N . ASP A 1 415 ? -20.372 8.717 18.244 1.00 90.69 415 ASP A N 1
ATOM 3335 C CA . ASP A 1 415 ? -19.321 7.836 18.740 1.00 90.69 415 ASP A CA 1
ATOM 3336 C C . ASP A 1 415 ? -18.210 7.700 17.689 1.00 90.69 415 ASP A C 1
ATOM 3338 O O . ASP A 1 415 ? -18.435 7.829 16.483 1.00 90.69 415 ASP A O 1
ATOM 3342 N N . LEU A 1 416 ? -16.982 7.435 18.133 1.00 93.12 416 LEU A N 1
ATOM 3343 C CA . LEU A 1 416 ? -15.857 7.191 17.229 1.00 93.12 416 LEU A CA 1
ATOM 3344 C C . LEU A 1 416 ? -15.451 5.723 17.283 1.00 93.12 416 LEU A C 1
ATOM 3346 O O . LEU A 1 416 ? -15.491 5.091 18.337 1.00 93.12 416 LEU A O 1
ATOM 3350 N N . LEU A 1 417 ? -15.004 5.210 16.140 1.00 95.25 417 LEU A N 1
ATOM 3351 C CA . LEU A 1 417 ? -14.498 3.854 15.974 1.00 95.25 417 LEU A CA 1
ATOM 3352 C C . LEU A 1 417 ? -13.229 3.891 15.131 1.00 95.25 417 LEU A C 1
ATOM 3354 O O . LEU A 1 417 ? -13.217 4.479 14.043 1.00 95.25 417 LEU A O 1
ATOM 3358 N N . CYS A 1 418 ? -12.183 3.233 15.614 1.00 93.75 418 CYS A N 1
ATOM 3359 C CA . CYS A 1 418 ? -10.966 3.006 14.857 1.00 93.75 418 CYS A CA 1
ATOM 3360 C C . CYS A 1 418 ? -10.548 1.542 14.894 1.00 93.75 418 CYS A C 1
ATOM 3362 O O . CYS A 1 418 ? -10.901 0.785 15.802 1.00 93.75 418 CYS A O 1
ATOM 3364 N N . ARG A 1 419 ? -9.789 1.146 13.877 1.00 91.75 419 ARG A N 1
ATOM 3365 C CA . ARG A 1 419 ? -9.075 -0.121 13.888 1.00 91.75 419 ARG A CA 1
ATOM 3366 C C . ARG A 1 419 ? -7.760 0.108 14.621 1.00 91.75 419 ARG A C 1
ATOM 3368 O O . ARG A 1 419 ? -6.885 0.797 14.099 1.00 91.75 419 ARG A O 1
ATOM 3375 N N . TYR A 1 420 ? -7.659 -0.412 15.838 1.00 87.62 420 TYR A N 1
ATOM 3376 C CA . TYR A 1 420 ? -6.516 -0.162 16.713 1.00 87.62 420 TYR A CA 1
ATOM 3377 C C . TYR A 1 420 ? -5.305 -1.014 16.327 1.00 87.62 420 TYR A C 1
ATOM 3379 O O . TYR A 1 420 ? -4.184 -0.519 16.245 1.00 87.62 420 TYR A O 1
ATOM 3387 N N . GLY A 1 421 ? -5.568 -2.283 16.021 1.00 82.12 421 GLY A N 1
ATOM 3388 C CA . GLY A 1 421 ? -4.570 -3.277 15.653 1.00 82.12 421 GLY A CA 1
ATOM 3389 C C . GLY A 1 421 ? -5.041 -4.126 14.479 1.00 82.12 421 GLY A C 1
ATOM 3390 O O . GLY A 1 421 ? -5.629 -3.629 13.515 1.00 82.12 421 GLY A O 1
ATOM 3391 N N . GLY A 1 422 ? -4.760 -5.427 14.521 1.00 78.50 422 GLY A N 1
ATOM 3392 C CA . GLY A 1 422 ? -5.134 -6.327 13.430 1.00 78.50 422 GLY A CA 1
ATOM 3393 C C . GLY A 1 422 ? -6.548 -6.812 13.420 1.00 78.50 422 GLY A C 1
ATOM 3394 O O . GLY A 1 422 ? -7.269 -6.628 12.437 1.00 78.50 422 GLY A O 1
ATOM 3395 N N . GLU A 1 423 ? -6.942 -7.360 14.544 1.00 87.50 423 GLU A N 1
ATOM 3396 C CA . GLU A 1 423 ? -8.298 -7.791 14.837 1.00 87.50 423 GLU A CA 1
ATOM 3397 C C . GLU A 1 423 ? -8.904 -6.969 15.983 1.00 87.50 423 GLU A C 1
ATOM 3399 O O . GLU A 1 423 ? -9.970 -7.304 16.490 1.00 87.50 423 GLU A O 1
ATOM 3404 N N . GLU A 1 424 ? -8.231 -5.875 16.358 1.00 92.69 424 GLU A N 1
ATOM 3405 C CA . GLU A 1 424 ? -8.553 -5.022 17.499 1.00 92.69 424 GLU A CA 1
ATOM 3406 C C . GLU A 1 424 ? -9.203 -3.709 17.050 1.00 92.69 424 GLU A C 1
ATOM 3408 O O . GLU A 1 424 ? -8.744 -3.042 16.113 1.00 92.69 424 GLU A O 1
ATOM 3413 N N . PHE A 1 425 ? -10.254 -3.312 17.758 1.00 96.00 425 PHE A N 1
ATOM 3414 C CA . PHE A 1 425 ? -11.078 -2.144 17.480 1.00 96.00 425 PHE A CA 1
ATOM 3415 C C . PHE A 1 425 ? -11.232 -1.308 18.747 1.00 96.00 425 PHE A C 1
ATOM 3417 O O . PHE A 1 425 ? -11.587 -1.835 19.799 1.00 96.00 425 PHE A O 1
ATOM 3424 N N . LEU A 1 426 ? -11.007 -0.001 18.638 1.00 97.38 426 LEU A N 1
ATOM 3425 C CA . LEU A 1 426 ? -11.124 0.934 19.752 1.00 97.38 426 LEU A CA 1
ATOM 3426 C C . LEU A 1 426 ? -12.300 1.878 19.505 1.00 97.38 426 LEU A C 1
ATOM 3428 O O . LEU A 1 426 ? -12.450 2.446 18.419 1.00 97.38 426 LEU A O 1
ATOM 3432 N N . PHE A 1 427 ? -13.129 2.044 20.528 1.00 97.62 427 PHE A N 1
ATOM 3433 C CA . PHE A 1 427 ? -14.319 2.881 20.494 1.00 97.62 427 PHE A CA 1
ATOM 3434 C C . PHE A 1 427 ? -14.198 3.995 21.519 1.00 97.62 427 PHE A C 1
ATOM 3436 O O . PHE A 1 427 ? -13.776 3.767 22.652 1.00 97.62 427 PHE A O 1
ATOM 3443 N N . PHE A 1 428 ? -14.652 5.181 21.133 1.00 96.12 428 PHE A N 1
ATOM 3444 C CA . PHE A 1 428 ? -14.890 6.288 22.044 1.00 96.12 428 PHE A CA 1
ATOM 3445 C C . PHE A 1 428 ? -16.387 6.573 22.061 1.00 96.12 428 PHE A C 1
ATOM 3447 O O . PHE A 1 428 ? -16.943 7.030 21.060 1.00 96.12 428 PHE A O 1
ATOM 3454 N N . LEU A 1 429 ? -17.027 6.260 23.185 1.00 93.50 429 LEU A N 1
ATOM 3455 C CA . LEU A 1 429 ? -18.464 6.415 23.367 1.00 93.50 429 LEU A CA 1
ATOM 3456 C C . LEU A 1 429 ? -18.761 7.720 24.098 1.00 93.50 429 LEU A C 1
ATOM 3458 O O . LEU A 1 429 ? -18.139 8.039 25.116 1.00 93.50 429 LEU A O 1
ATOM 3462 N N . THR A 1 430 ? -19.735 8.455 23.576 1.00 88.88 430 THR A N 1
ATOM 3463 C CA . THR A 1 430 ? -20.144 9.768 24.080 1.00 88.88 430 THR A CA 1
ATOM 3464 C C . THR A 1 430 ? -21.494 9.706 24.790 1.00 88.88 430 THR A C 1
ATOM 3466 O O . THR A 1 430 ? -22.354 8.888 24.459 1.00 88.88 430 THR A O 1
ATOM 3469 N N . GLY A 1 431 ? -21.689 10.588 25.776 1.00 81.25 431 GLY A N 1
ATOM 3470 C CA . GLY A 1 431 ? -22.944 10.665 26.530 1.00 81.25 431 GLY A CA 1
ATOM 3471 C C . GLY A 1 431 ? -23.214 9.409 27.358 1.00 81.25 431 GLY A C 1
ATOM 3472 O O . GLY A 1 431 ? -24.321 8.884 27.311 1.00 81.25 431 GLY A O 1
ATOM 3473 N N . VAL A 1 432 ? -22.190 8.902 28.051 1.00 84.62 432 VAL A N 1
ATOM 3474 C CA . VAL A 1 432 ? -22.268 7.688 28.866 1.00 84.62 432 VAL A CA 1
ATOM 3475 C C . VAL A 1 432 ? -22.088 8.062 30.333 1.00 84.62 432 VAL A C 1
ATOM 3477 O O . VAL A 1 432 ? -20.993 8.383 30.768 1.00 84.62 432 VAL A O 1
ATOM 3480 N N . HIS A 1 433 ? -23.143 8.043 31.137 1.00 81.06 433 HIS A N 1
ATOM 3481 C CA . HIS A 1 433 ? -23.141 8.656 32.469 1.00 81.06 433 HIS A CA 1
ATOM 3482 C C . HIS A 1 433 ? -22.483 7.793 33.563 1.00 81.06 433 HIS A C 1
ATOM 3484 O O . HIS A 1 433 ? -22.036 8.314 34.601 1.00 81.06 433 HIS A O 1
ATOM 3490 N N . SER A 1 434 ? -22.365 6.487 33.316 1.00 84.75 434 SER A N 1
ATOM 3491 C CA . SER A 1 434 ? -21.837 5.491 34.250 1.00 84.75 434 SER A CA 1
ATOM 3492 C C . SER A 1 434 ? -21.087 4.362 33.532 1.00 84.75 434 SER A C 1
ATOM 3494 O O . SER A 1 434 ? -21.248 4.138 32.333 1.00 84.75 434 SER A O 1
ATOM 3496 N N . LEU A 1 435 ? -20.259 3.622 34.278 1.00 85.62 435 LEU A N 1
ATOM 3497 C CA . LEU A 1 435 ? -19.535 2.463 33.741 1.00 85.62 435 LEU A CA 1
ATOM 3498 C C . LEU A 1 435 ? -20.518 1.359 33.330 1.00 85.62 435 LEU A C 1
ATOM 3500 O O . LEU A 1 435 ? -20.287 0.645 32.361 1.00 85.62 435 LEU A O 1
ATOM 3504 N N . GLU A 1 436 ? -21.635 1.258 34.044 1.00 84.38 436 GLU A N 1
ATOM 3505 C CA . GLU A 1 436 ? -22.726 0.341 33.738 1.00 84.38 436 GLU A CA 1
ATOM 3506 C C . GLU A 1 436 ? -23.372 0.660 32.385 1.00 84.38 436 GLU A C 1
ATOM 3508 O O . GLU A 1 436 ? -23.499 -0.230 31.548 1.00 84.38 436 GLU A O 1
ATOM 3513 N N . GLU A 1 437 ? -23.691 1.930 32.115 1.00 86.31 437 GLU A N 1
ATOM 3514 C CA . GLU A 1 437 ? -24.230 2.350 30.818 1.00 86.31 437 GLU A CA 1
ATOM 3515 C C . GLU A 1 437 ? -23.241 2.058 29.677 1.00 86.31 437 GLU A C 1
ATOM 3517 O O . GLU A 1 437 ? -23.636 1.554 28.622 1.00 86.31 437 GLU A O 1
ATOM 3522 N N . ALA A 1 438 ? -21.943 2.285 29.913 1.00 90.44 438 ALA A N 1
ATOM 3523 C CA . ALA A 1 438 ? -20.881 1.947 28.965 1.00 90.44 438 ALA A CA 1
ATOM 3524 C C . ALA A 1 438 ? -20.868 0.446 28.639 1.00 90.44 438 ALA A C 1
ATOM 3526 O O . ALA A 1 438 ? -20.775 0.052 27.472 1.00 90.44 438 ALA A O 1
ATOM 3527 N N . CYS A 1 439 ? -20.994 -0.396 29.667 1.00 89.75 439 CYS A N 1
ATOM 3528 C CA . CYS A 1 439 ? -21.041 -1.845 29.512 1.00 89.75 439 CYS A CA 1
ATOM 3529 C C . CYS A 1 439 ? -22.303 -2.294 28.772 1.00 89.75 439 CYS A C 1
ATOM 3531 O O . CYS A 1 439 ? -22.206 -3.145 27.895 1.00 89.75 439 CYS A O 1
ATOM 3533 N N . ILE A 1 440 ? -23.465 -1.693 29.048 1.00 86.69 440 ILE A N 1
ATOM 3534 C CA . ILE A 1 440 ? -24.727 -2.004 28.357 1.00 86.69 440 ILE A CA 1
ATOM 3535 C C . ILE A 1 440 ? -24.630 -1.682 26.861 1.00 86.69 440 ILE A C 1
ATOM 3537 O O . ILE A 1 440 ? -25.019 -2.497 26.019 1.00 86.69 440 ILE A O 1
ATOM 3541 N N . LEU A 1 441 ? -24.096 -0.508 26.511 1.00 90.38 441 LEU A N 1
ATOM 3542 C CA . LEU A 1 441 ? -23.870 -0.131 25.114 1.00 90.38 441 LEU A CA 1
ATOM 3543 C C . LEU A 1 441 ? -22.892 -1.092 24.431 1.00 90.38 441 LEU A C 1
ATOM 3545 O O . LEU A 1 441 ? -23.145 -1.528 23.308 1.00 90.38 441 LEU A O 1
ATOM 3549 N N . THR A 1 442 ? -21.819 -1.466 25.125 1.00 94.25 442 THR A N 1
ATOM 3550 C CA . THR A 1 442 ? -20.816 -2.410 24.618 1.00 94.25 442 THR A CA 1
ATOM 3551 C C . THR A 1 442 ? -21.394 -3.814 24.429 1.00 94.25 442 THR A C 1
ATOM 3553 O O . THR A 1 442 ? -21.155 -4.448 23.406 1.00 94.25 442 THR A O 1
ATOM 3556 N N . GLU A 1 443 ? -22.233 -4.284 25.349 1.00 89.94 443 GLU A N 1
ATOM 3557 C CA . GLU A 1 443 ? -22.905 -5.582 25.255 1.00 89.94 443 GLU A CA 1
ATOM 3558 C C . GLU A 1 443 ? -23.870 -5.636 24.064 1.00 89.94 443 GLU A C 1
ATOM 3560 O O . GLU A 1 443 ? -23.984 -6.663 23.394 1.00 89.94 443 GLU A O 1
ATOM 3565 N N . ARG A 1 444 ? -24.520 -4.514 23.727 1.00 88.50 444 ARG A N 1
ATOM 3566 C CA . ARG A 1 444 ? -25.300 -4.403 22.486 1.00 88.50 444 ARG A CA 1
ATOM 3567 C C . ARG A 1 444 ? -24.412 -4.572 21.251 1.00 88.50 444 ARG A C 1
ATOM 3569 O O . ARG A 1 444 ? -24.809 -5.276 20.326 1.00 88.50 444 ARG A O 1
ATOM 3576 N N . ILE A 1 445 ? -23.231 -3.947 21.228 1.00 92.50 445 ILE A N 1
ATOM 3577 C CA . ILE A 1 445 ? -22.264 -4.107 20.128 1.00 92.50 445 ILE A CA 1
ATOM 3578 C C . ILE A 1 445 ? -21.842 -5.579 20.024 1.00 92.50 445 ILE A C 1
ATOM 3580 O O . ILE A 1 445 ? -21.918 -6.154 18.939 1.00 92.50 445 ILE A O 1
ATOM 3584 N N . ARG A 1 446 ? -21.490 -6.214 21.150 1.00 94.56 446 ARG A N 1
ATOM 3585 C CA . ARG A 1 446 ? -21.116 -7.634 21.215 1.00 94.56 446 ARG A CA 1
ATOM 3586 C C . ARG A 1 446 ? -22.207 -8.545 20.651 1.00 94.56 446 ARG A C 1
ATOM 3588 O O . ARG A 1 446 ? -21.923 -9.377 19.792 1.00 94.56 446 ARG A O 1
ATOM 3595 N N . LYS A 1 447 ? -23.461 -8.351 21.074 1.00 83.69 447 LYS A N 1
ATOM 3596 C CA . LYS A 1 447 ? -24.614 -9.122 20.576 1.00 83.69 447 LYS A CA 1
ATOM 3597 C C . LYS A 1 447 ? -24.866 -8.905 19.090 1.00 83.69 447 LYS A C 1
ATOM 3599 O O . LYS A 1 447 ? -25.145 -9.866 18.387 1.00 83.69 447 LYS A O 1
ATOM 3604 N N . ASN A 1 448 ? -24.733 -7.677 18.589 1.00 86.69 448 ASN A N 1
ATOM 3605 C CA . ASN A 1 448 ? -24.893 -7.408 17.160 1.00 86.69 448 ASN A CA 1
ATOM 3606 C C . ASN A 1 448 ? -23.855 -8.151 16.306 1.00 86.69 448 ASN A C 1
ATOM 3608 O O . ASN A 1 448 ? -24.186 -8.577 15.201 1.00 86.69 448 ASN A O 1
ATOM 3612 N N . VAL A 1 449 ? -22.621 -8.298 16.802 1.00 86.75 449 VAL A N 1
ATOM 3613 C CA . VAL A 1 449 ? -21.591 -9.114 16.145 1.00 86.75 449 VAL A CA 1
ATOM 3614 C C . VAL A 1 449 ? -21.964 -10.592 16.217 1.00 86.75 449 VAL A C 1
ATOM 3616 O O . VAL A 1 449 ? -22.013 -11.238 15.180 1.00 86.75 449 VAL A O 1
ATOM 3619 N N . GLU A 1 450 ? -22.305 -11.099 17.404 1.00 85.69 450 GLU A N 1
ATOM 3620 C CA . GLU A 1 450 ? -22.672 -12.509 17.616 1.00 85.69 450 GLU A CA 1
ATOM 3621 C C . GLU A 1 450 ? -23.906 -12.956 16.806 1.00 85.69 450 GLU A C 1
ATOM 3623 O O . GLU A 1 450 ? -24.011 -14.118 16.421 1.00 85.69 450 GLU A O 1
ATOM 3628 N N . GLU A 1 451 ? -24.861 -12.055 16.561 1.00 80.06 451 GLU A N 1
ATOM 3629 C CA . GLU A 1 451 ? -26.077 -12.330 15.783 1.00 80.06 451 GLU A CA 1
ATOM 3630 C C . GLU A 1 451 ? -25.877 -12.220 14.262 1.00 80.06 451 GLU A C 1
ATOM 3632 O O . GLU A 1 451 ? -26.761 -12.621 13.493 1.00 80.06 451 GLU A O 1
ATOM 3637 N N . MET A 1 452 ? -24.769 -11.630 13.812 1.00 78.81 452 MET A N 1
ATOM 3638 C CA . MET A 1 452 ? -24.490 -11.450 12.395 1.00 78.81 452 MET A CA 1
ATOM 3639 C C . MET A 1 452 ? -23.825 -12.700 11.823 1.00 78.81 452 MET A C 1
ATOM 3641 O O . MET A 1 452 ? -22.824 -13.157 12.349 1.00 78.81 452 MET A O 1
ATOM 3645 N N . TYR A 1 453 ? -24.330 -13.183 10.687 1.00 81.62 453 TYR A N 1
ATOM 3646 C CA . TYR A 1 453 ? -23.686 -14.273 9.957 1.00 81.62 453 TYR A CA 1
ATOM 3647 C C . TYR A 1 453 ? -22.423 -13.786 9.236 1.00 81.62 453 TYR A C 1
ATOM 3649 O O . TYR A 1 453 ? -22.488 -12.867 8.401 1.00 81.62 453 TYR A O 1
ATOM 3657 N N . PHE A 1 454 ? -21.293 -14.437 9.491 1.00 80.25 454 PHE A N 1
ATOM 3658 C CA . PHE A 1 454 ? -20.049 -14.296 8.740 1.00 80.25 454 PHE A CA 1
ATOM 3659 C C . PHE A 1 454 ? -19.759 -15.560 7.932 1.00 80.25 454 PHE A C 1
ATOM 3661 O O . PHE A 1 454 ? -20.010 -16.677 8.366 1.00 80.25 454 PHE A O 1
ATOM 3668 N N . ASP A 1 455 ? -19.218 -15.380 6.733 1.00 78.31 455 ASP A N 1
ATOM 3669 C CA . ASP A 1 455 ? -18.936 -16.504 5.843 1.00 78.31 455 ASP A CA 1
ATOM 3670 C C . ASP A 1 455 ? -17.872 -17.405 6.504 1.00 78.31 455 ASP A C 1
ATOM 3672 O O . ASP A 1 455 ? -16.903 -16.890 7.071 1.00 78.31 455 ASP A O 1
ATOM 3676 N N . ASN A 1 456 ? -18.026 -18.729 6.433 1.00 81.88 456 ASN A N 1
ATOM 3677 C CA . ASN A 1 456 ? -17.159 -19.728 7.082 1.00 81.88 456 ASN A CA 1
ATOM 3678 C C . ASN A 1 456 ? -17.132 -19.690 8.630 1.00 81.88 456 ASN A C 1
ATOM 3680 O O . ASN A 1 456 ? -16.201 -20.232 9.238 1.00 81.88 456 ASN A O 1
ATOM 3684 N N . GLU A 1 457 ? -18.089 -19.034 9.299 1.00 75.56 457 GLU A N 1
ATOM 3685 C CA . GLU A 1 457 ? -18.147 -18.990 10.770 1.00 75.56 457 GLU A CA 1
ATOM 3686 C C . GLU A 1 457 ? -18.509 -20.334 11.416 1.00 75.56 457 GLU A C 1
ATOM 3688 O O . GLU A 1 457 ? -18.169 -20.565 12.576 1.00 75.56 457 GLU A O 1
ATOM 3693 N N . GLU A 1 458 ? -19.129 -21.249 10.664 1.00 75.19 458 GLU A N 1
ATOM 3694 C CA . GLU A 1 458 ? -19.509 -22.592 11.112 1.00 75.19 458 GLU A CA 1
ATOM 3695 C C . GLU A 1 458 ? -18.312 -23.424 11.590 1.00 75.19 458 GLU A C 1
ATOM 3697 O O . GLU A 1 458 ? -18.464 -24.324 12.417 1.00 75.19 458 GLU A O 1
ATOM 3702 N N . PHE A 1 459 ? -17.113 -23.088 11.110 1.00 77.44 459 PHE A N 1
ATOM 3703 C CA . PHE A 1 459 ? -15.868 -23.748 11.482 1.00 77.44 459 PHE A CA 1
ATOM 3704 C C . PHE A 1 459 ? -15.211 -23.169 12.734 1.00 77.44 459 PHE A C 1
ATOM 3706 O O . PHE A 1 459 ? -14.166 -23.666 13.148 1.00 77.44 459 PHE A O 1
ATOM 3713 N N . GLN A 1 460 ? -15.767 -22.113 13.324 1.00 78.19 460 GLN A N 1
ATOM 3714 C CA . GLN A 1 460 ? -15.245 -21.569 14.571 1.00 78.19 460 GLN A CA 1
ATOM 3715 C C . GLN A 1 460 ? -15.581 -22.474 15.761 1.00 78.19 460 GLN A C 1
ATOM 3717 O O . GLN A 1 460 ? -16.556 -23.222 15.698 1.00 78.19 460 GLN A O 1
ATOM 3722 N N . PRO A 1 461 ? -14.843 -22.380 16.887 1.00 75.69 461 PRO A N 1
ATOM 3723 C CA . PRO A 1 461 ? -15.084 -23.223 18.064 1.00 75.69 461 PRO A CA 1
ATOM 3724 C C . PRO A 1 461 ? -16.523 -23.198 18.606 1.00 75.69 461 PRO A C 1
ATOM 3726 O O . PRO A 1 461 ? -16.945 -24.140 19.265 1.00 75.69 461 PRO A O 1
ATOM 3729 N N . ARG A 1 462 ? -17.276 -22.122 18.342 1.00 72.44 462 ARG A N 1
ATOM 3730 C CA . ARG A 1 462 ? -18.684 -21.954 18.742 1.00 72.44 462 ARG A CA 1
ATOM 3731 C C . ARG A 1 462 ? -19.667 -21.975 17.562 1.00 72.44 462 ARG A C 1
ATOM 3733 O O . ARG A 1 462 ? -20.831 -21.631 17.739 1.00 72.44 462 ARG A O 1
ATOM 3740 N N . SER A 1 463 ? -19.194 -22.339 16.368 1.00 73.00 463 SER A N 1
ATOM 3741 C CA . SER A 1 463 ? -19.933 -22.270 15.097 1.00 73.00 463 SER A CA 1
ATOM 3742 C C . SER A 1 463 ? -20.534 -20.891 14.791 1.00 73.00 463 SER A C 1
ATOM 3744 O O . SER A 1 463 ? -21.528 -20.784 14.078 1.00 73.00 463 SER A O 1
ATOM 3746 N N . ASN A 1 464 ? -19.934 -19.838 15.345 1.00 77.19 464 ASN A N 1
ATOM 3747 C CA . ASN A 1 464 ? -20.233 -18.446 15.055 1.00 77.19 464 ASN A CA 1
ATOM 3748 C C . ASN A 1 464 ? -18.987 -17.573 15.268 1.00 77.19 464 ASN A C 1
ATOM 3750 O O . ASN A 1 464 ? -18.031 -17.978 15.940 1.00 77.19 464 ASN A O 1
ATOM 3754 N N . LEU A 1 465 ? -18.997 -16.364 14.700 1.00 85.38 465 LEU A N 1
ATOM 3755 C CA . LEU A 1 465 ? -17.975 -15.358 14.974 1.00 85.38 465 LEU A CA 1
ATOM 3756 C C . LEU A 1 465 ? -18.364 -14.512 16.193 1.00 85.38 465 LEU A C 1
ATOM 3758 O O . LEU A 1 465 ? -19.476 -13.992 16.274 1.00 85.38 465 LEU A O 1
ATOM 3762 N N . THR A 1 466 ? -17.434 -14.326 17.130 1.00 89.56 466 THR A N 1
ATOM 3763 C CA . THR A 1 466 ? -17.669 -13.531 18.342 1.00 89.56 466 THR A CA 1
ATOM 3764 C C . THR A 1 466 ? -16.552 -12.526 18.599 1.00 89.56 466 THR A C 1
ATOM 3766 O O . THR A 1 466 ? -15.474 -12.596 18.007 1.00 89.56 466 THR A O 1
ATOM 3769 N N . MET A 1 467 ? -16.821 -11.567 19.483 1.00 94.69 467 MET A N 1
ATOM 3770 C CA . MET A 1 467 ? -15.838 -10.597 19.957 1.00 94.69 467 MET A CA 1
ATOM 3771 C C . MET A 1 467 ? -15.896 -10.479 21.475 1.00 94.69 467 MET A C 1
ATOM 3773 O O . MET A 1 467 ? -16.973 -10.525 22.072 1.00 94.69 467 MET A O 1
ATOM 3777 N N . SER A 1 468 ? -14.739 -10.248 22.084 1.00 93.38 468 SER A N 1
ATOM 3778 C CA . SER A 1 468 ? -14.622 -9.879 23.495 1.00 93.38 468 SER A CA 1
ATOM 3779 C C . SER A 1 468 ? -14.322 -8.388 23.619 1.00 93.38 468 SER A C 1
ATOM 3781 O O . SER A 1 468 ? -13.703 -7.811 22.725 1.00 93.38 468 SER A O 1
ATOM 3783 N N . PHE A 1 469 ? -14.753 -7.762 24.718 1.00 96.38 469 PHE A N 1
ATOM 3784 C CA . PHE A 1 469 ? -14.611 -6.323 24.939 1.00 96.38 469 PHE A CA 1
ATOM 3785 C C . PHE A 1 469 ? -14.159 -5.984 26.362 1.00 96.38 469 PHE A C 1
ATOM 3787 O O . PHE A 1 469 ? -14.589 -6.602 27.337 1.00 96.38 469 PHE A O 1
ATOM 3794 N N . GLY A 1 470 ? -13.339 -4.945 26.474 1.00 94.44 470 GLY A N 1
ATOM 3795 C CA . GLY A 1 470 ? -12.948 -4.297 27.718 1.00 94.44 470 GLY A CA 1
ATOM 3796 C C . GLY A 1 470 ? -13.365 -2.829 27.729 1.00 94.44 470 GLY A C 1
ATOM 3797 O O . GLY A 1 470 ? -13.181 -2.127 26.739 1.00 94.44 470 GLY A O 1
ATOM 3798 N N . VAL A 1 471 ? -13.939 -2.360 28.835 1.00 95.06 471 VAL A N 1
ATOM 3799 C CA . VAL A 1 471 ? -14.544 -1.024 28.969 1.00 95.06 471 VAL A CA 1
ATOM 3800 C C . VAL A 1 471 ? -13.871 -0.250 30.100 1.00 95.06 471 VAL A C 1
ATOM 3802 O O . VAL A 1 471 ? -13.678 -0.790 31.184 1.00 95.06 471 VAL A O 1
ATOM 3805 N N . THR A 1 472 ? -13.576 1.032 29.899 1.00 93.19 472 THR A N 1
ATOM 3806 C CA . THR A 1 472 ? -13.153 1.956 30.967 1.00 93.19 472 THR A CA 1
ATOM 3807 C C . THR A 1 472 ? -13.805 3.326 30.784 1.00 93.19 472 THR A C 1
ATOM 3809 O O . THR A 1 472 ? -14.213 3.698 29.681 1.00 93.19 472 THR A O 1
ATOM 3812 N N . LEU A 1 473 ? -13.890 4.103 31.864 1.00 90.31 473 LEU A N 1
ATOM 3813 C CA . LEU A 1 473 ? -14.345 5.492 31.816 1.00 90.31 473 LEU A CA 1
ATOM 3814 C C . LEU A 1 473 ? -13.174 6.474 31.792 1.00 90.31 473 LEU A C 1
ATOM 3816 O O . LEU A 1 473 ? -12.167 6.318 32.496 1.00 90.31 473 LEU A O 1
ATOM 3820 N N . LEU A 1 474 ? -13.362 7.565 31.055 1.00 88.75 474 LEU A N 1
ATOM 3821 C CA . LEU A 1 474 ? -12.487 8.722 31.162 1.00 88.75 474 LEU A CA 1
ATOM 3822 C C . LEU A 1 474 ? -12.683 9.409 32.532 1.00 88.75 474 LEU A C 1
ATOM 3824 O O . LEU A 1 474 ? -13.815 9.499 33.019 1.00 88.75 474 LEU A O 1
ATOM 3828 N N . PRO A 1 475 ? -11.604 9.903 33.173 1.00 82.56 475 PRO A N 1
ATOM 3829 C CA . PRO A 1 475 ? -11.705 10.654 34.421 1.00 82.56 475 PRO A CA 1
ATOM 3830 C C . PRO A 1 475 ? -12.633 11.871 34.301 1.00 82.56 475 PRO A C 1
ATOM 3832 O O . PRO A 1 475 ? -12.454 12.712 33.425 1.00 82.56 475 PRO A O 1
ATOM 3835 N N . LYS A 1 476 ? -13.582 12.015 35.235 1.00 73.50 476 LYS A N 1
ATOM 3836 C CA . LYS A 1 476 ? -14.466 13.191 35.346 1.00 73.50 476 LYS A CA 1
ATOM 3837 C C . LYS A 1 476 ? -13.761 14.357 36.065 1.00 73.50 476 LYS A C 1
ATOM 3839 O O . LYS A 1 476 ? -14.200 14.771 37.133 1.00 73.50 476 LYS A O 1
ATOM 3844 N N . LYS A 1 477 ? -12.618 14.831 35.557 1.00 71.19 477 LYS A N 1
ATOM 3845 C CA . LYS A 1 477 ? -11.874 15.964 36.150 1.00 71.19 477 LYS A CA 1
ATOM 3846 C C . LYS A 1 477 ? -11.595 17.029 35.094 1.00 71.19 477 LYS A C 1
ATOM 3848 O O . LYS A 1 477 ? -11.048 16.706 34.046 1.00 71.19 477 LYS A O 1
ATOM 3853 N N . GLU A 1 478 ? -11.921 18.288 35.380 1.00 65.62 478 GLU A N 1
ATOM 3854 C CA . GLU A 1 478 ? -11.666 19.403 34.454 1.00 65.62 478 GLU A CA 1
ATOM 3855 C C . GLU A 1 478 ? -10.173 19.529 34.106 1.00 65.62 478 GLU A C 1
ATOM 3857 O O . GLU A 1 478 ? -9.832 19.637 32.928 1.00 65.62 478 GLU A O 1
ATOM 3862 N N . ASP A 1 479 ? -9.282 19.365 35.090 1.00 66.69 479 ASP A N 1
ATOM 3863 C CA . ASP A 1 479 ? -7.822 19.374 34.889 1.00 66.69 479 ASP A CA 1
ATOM 3864 C C . ASP A 1 479 ? -7.340 18.265 33.940 1.00 66.69 479 ASP A C 1
ATOM 3866 O O . ASP A 1 479 ? -6.395 18.452 33.169 1.00 66.69 479 ASP A O 1
ATOM 3870 N N . PHE A 1 480 ? -8.004 17.103 33.966 1.00 75.69 480 PHE A N 1
ATOM 3871 C CA . PHE A 1 480 ? -7.689 15.998 33.062 1.00 75.69 480 PHE A CA 1
ATOM 3872 C C . PHE A 1 480 ? -8.019 16.370 31.614 1.00 75.69 480 PHE A C 1
ATOM 3874 O O . PHE A 1 480 ? -7.229 16.115 30.711 1.00 75.69 480 PHE A O 1
ATOM 3881 N N . PHE A 1 481 ? -9.157 17.028 31.384 1.00 78.25 481 PHE A N 1
ATOM 3882 C CA . PHE A 1 481 ? -9.539 17.463 30.042 1.00 78.25 481 PHE A CA 1
ATOM 3883 C C . PHE A 1 481 ? -8.705 18.648 29.544 1.00 78.25 481 PHE A C 1
ATOM 3885 O O . PHE A 1 481 ? -8.428 18.729 28.350 1.00 78.25 481 PHE A O 1
ATOM 3892 N N . ALA A 1 482 ? -8.264 19.533 30.442 1.00 73.06 482 ALA A N 1
ATOM 3893 C CA . ALA A 1 482 ? -7.383 20.651 30.108 1.00 73.06 482 ALA A CA 1
ATOM 3894 C C . ALA A 1 482 ? -5.971 20.203 29.690 1.00 73.06 482 ALA A C 1
ATOM 3896 O O . ALA A 1 482 ? -5.340 20.855 28.861 1.00 73.06 482 ALA A O 1
ATOM 3897 N N . SER A 1 483 ? -5.486 19.085 30.237 1.00 79.50 483 SER A N 1
ATOM 3898 C CA . SER A 1 483 ? -4.169 18.509 29.929 1.00 79.50 483 SER A CA 1
ATOM 3899 C C . SER A 1 483 ? -4.226 17.332 28.945 1.00 79.50 483 SER A C 1
ATOM 3901 O O . SER A 1 483 ? -3.203 16.693 28.677 1.00 79.50 483 SER A O 1
ATOM 3903 N N . LEU A 1 484 ? -5.409 17.049 28.386 1.00 84.31 484 LEU A N 1
ATOM 3904 C CA . LEU A 1 484 ? -5.645 15.871 27.565 1.00 84.31 484 LEU A CA 1
ATOM 3905 C C . LEU A 1 484 ? -4.785 15.892 26.303 1.00 84.31 484 LEU A C 1
ATOM 3907 O O . LEU A 1 484 ? -4.898 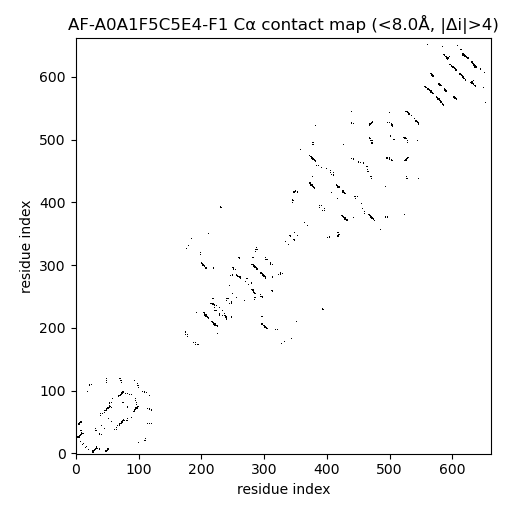16.766 25.444 1.00 84.31 484 LEU A O 1
ATOM 3911 N N . ASN A 1 485 ? -3.962 14.864 26.168 1.00 86.19 485 ASN A N 1
ATOM 3912 C CA . ASN A 1 485 ? -3.106 14.651 25.018 1.00 86.19 485 ASN A CA 1
ATOM 3913 C C . ASN A 1 485 ? -3.186 13.183 24.575 1.00 86.19 485 ASN A C 1
ATOM 3915 O O . ASN A 1 485 ? -3.872 12.354 25.181 1.00 86.19 485 ASN A O 1
ATOM 3919 N N . ARG A 1 486 ? -2.476 12.860 23.492 1.00 86.06 486 ARG A N 1
ATOM 3920 C CA . ARG A 1 486 ? -2.473 11.511 22.916 1.00 86.06 486 ARG A CA 1
ATOM 3921 C C . ARG A 1 486 ? -1.972 10.458 23.913 1.00 86.06 486 ARG A C 1
ATOM 3923 O O . ARG A 1 486 ? -2.531 9.369 23.957 1.00 86.06 486 ARG A O 1
ATOM 3930 N N . TYR A 1 487 ? -0.962 10.783 24.717 1.00 84.50 487 TYR A N 1
ATOM 3931 C CA . TYR A 1 487 ? -0.385 9.868 25.704 1.00 84.50 487 TYR A CA 1
ATOM 3932 C C . TYR A 1 487 ? -1.404 9.478 26.788 1.00 84.50 487 TYR A C 1
ATOM 3934 O O . TYR A 1 487 ? -1.585 8.294 27.070 1.00 84.50 487 TYR A O 1
ATOM 3942 N N . GLU A 1 488 ? -2.161 10.441 27.321 1.00 87.38 488 GLU A N 1
ATOM 3943 C CA . GLU A 1 488 ? -3.216 10.161 28.308 1.00 87.38 488 GLU A CA 1
ATOM 3944 C C . GLU A 1 488 ? -4.350 9.297 27.730 1.00 87.38 488 GLU A C 1
ATOM 3946 O O . GLU A 1 488 ? -4.824 8.364 28.382 1.00 87.38 488 GLU A O 1
ATOM 3951 N N . LEU A 1 489 ? -4.767 9.545 26.482 1.00 91.56 489 LEU A N 1
ATOM 3952 C CA . LEU A 1 489 ? -5.786 8.715 25.827 1.00 91.56 489 LEU A CA 1
ATOM 3953 C C . LEU A 1 489 ? -5.307 7.285 25.566 1.00 91.56 489 LEU A C 1
ATOM 3955 O O . LEU A 1 489 ? -6.096 6.351 25.711 1.00 91.56 489 LEU A O 1
ATOM 3959 N N . LYS A 1 490 ? -4.030 7.094 25.223 1.00 89.00 490 LYS A N 1
ATOM 3960 C CA . LYS A 1 490 ? -3.441 5.758 25.069 1.00 89.00 490 LYS A CA 1
ATOM 3961 C C . LYS A 1 490 ? -3.359 5.014 26.400 1.00 89.00 490 LYS A C 1
ATOM 3963 O O . LYS A 1 490 ? -3.687 3.833 26.449 1.00 89.00 490 LYS A O 1
ATOM 3968 N N . LYS A 1 491 ? -3.053 5.705 27.503 1.00 88.69 491 LYS A N 1
ATOM 3969 C CA . LYS A 1 491 ? -3.130 5.125 28.853 1.00 88.69 491 LYS A CA 1
ATOM 3970 C C . LYS A 1 491 ? -4.541 4.629 29.183 1.00 88.69 491 LYS A C 1
ATOM 3972 O O . LYS A 1 491 ? -4.692 3.536 29.719 1.00 88.69 491 LYS A O 1
ATOM 3977 N N . ILE A 1 492 ? -5.574 5.390 28.822 1.00 91.12 492 ILE A N 1
ATOM 3978 C CA . ILE A 1 492 ? -6.972 4.957 28.972 1.00 91.12 492 ILE A CA 1
ATOM 3979 C C . ILE A 1 492 ? -7.292 3.774 28.043 1.00 91.12 492 ILE A C 1
ATOM 3981 O O . ILE A 1 492 ? -7.958 2.834 28.464 1.00 91.12 492 ILE A O 1
ATOM 3985 N N . ALA A 1 493 ? -6.813 3.777 26.797 1.00 92.81 493 ALA A N 1
ATOM 3986 C CA . ALA A 1 493 ? -6.984 2.637 25.895 1.00 92.81 493 ALA A CA 1
ATOM 3987 C C . ALA A 1 493 ? -6.329 1.359 26.455 1.00 92.81 493 ALA A C 1
ATOM 3989 O O . ALA A 1 493 ? -6.922 0.289 26.366 1.00 92.81 493 ALA A O 1
ATOM 3990 N N . ASN A 1 494 ? -5.168 1.476 27.106 1.00 88.94 494 ASN A N 1
ATOM 3991 C CA . ASN A 1 494 ? -4.502 0.364 27.786 1.00 88.94 494 ASN A CA 1
ATOM 3992 C C . ASN A 1 494 ? -5.322 -0.173 28.976 1.00 88.94 494 ASN A C 1
ATOM 3994 O O . ASN A 1 494 ? -5.405 -1.376 29.183 1.00 88.94 494 ASN A O 1
ATOM 3998 N N . GLU A 1 495 ? -6.001 0.688 29.739 1.00 89.00 495 GLU A N 1
ATOM 3999 C CA . GLU A 1 495 ? -6.930 0.225 30.784 1.00 89.00 495 GLU A CA 1
ATOM 4000 C C . GLU A 1 495 ? -8.107 -0.578 30.206 1.00 89.00 495 GLU A C 1
ATOM 4002 O O . GLU A 1 495 ? -8.518 -1.585 30.785 1.00 89.00 495 GLU A O 1
ATOM 4007 N N . ALA A 1 496 ? -8.636 -0.158 29.051 1.00 91.81 496 ALA A N 1
ATOM 4008 C CA . ALA A 1 496 ? -9.644 -0.931 28.330 1.00 91.81 496 ALA A CA 1
ATOM 4009 C C . ALA A 1 496 ? -9.076 -2.276 27.840 1.00 91.81 496 ALA A C 1
ATOM 4011 O O . ALA A 1 496 ? -9.750 -3.297 27.955 1.00 91.81 496 ALA A O 1
ATOM 4012 N N . ASP A 1 497 ? -7.832 -2.301 27.354 1.00 90.81 497 ASP A N 1
ATOM 4013 C CA . ASP A 1 497 ? -7.152 -3.529 26.928 1.00 90.81 497 ASP A CA 1
ATOM 4014 C C . ASP A 1 497 ? -6.909 -4.509 28.092 1.00 90.81 497 ASP A C 1
ATOM 4016 O O . ASP A 1 497 ? -7.150 -5.711 27.970 1.00 90.81 497 ASP A O 1
ATOM 4020 N N . MET A 1 498 ? -6.555 -4.011 29.281 1.00 84.81 498 MET A N 1
ATOM 4021 C CA . MET A 1 498 ? -6.463 -4.842 30.489 1.00 84.81 498 MET A CA 1
ATOM 4022 C C . MET A 1 498 ? -7.795 -5.538 30.803 1.00 84.81 498 MET A C 1
ATOM 4024 O O . MET A 1 498 ? -7.817 -6.735 31.099 1.00 84.81 498 MET A O 1
ATOM 4028 N N . ALA A 1 499 ? -8.917 -4.817 30.703 1.00 87.62 499 ALA A N 1
ATOM 4029 C CA . ALA A 1 499 ? -10.240 -5.418 30.862 1.00 87.62 499 ALA A CA 1
ATOM 4030 C C . ALA A 1 499 ? -10.569 -6.415 29.737 1.00 87.62 499 ALA A C 1
ATOM 4032 O O . ALA A 1 499 ? -11.157 -7.462 30.005 1.00 87.62 499 ALA A O 1
ATOM 4033 N N . LEU A 1 500 ? -10.166 -6.140 28.494 1.00 91.19 500 LEU A N 1
ATOM 4034 C CA . LEU A 1 500 ? -10.350 -7.054 27.364 1.00 91.19 500 LEU A CA 1
ATOM 4035 C C . LEU A 1 500 ? -9.595 -8.370 27.580 1.00 91.19 500 LEU A C 1
ATOM 4037 O O . LEU A 1 500 ? -10.113 -9.451 27.298 1.00 91.19 500 LEU A O 1
ATOM 4041 N N . ALA A 1 501 ? -8.370 -8.301 28.086 1.00 84.38 501 ALA A N 1
ATOM 4042 C CA . ALA A 1 501 ? -7.575 -9.483 28.363 1.00 84.38 501 ALA A CA 1
ATOM 4043 C C . ALA A 1 501 ? -8.236 -10.383 29.427 1.00 84.38 501 ALA A C 1
ATOM 4045 O O . ALA A 1 501 ? -8.269 -11.602 29.237 1.00 84.38 501 ALA A O 1
ATOM 4046 N N . GLU A 1 502 ? -8.869 -9.808 30.454 1.00 83.69 502 GLU A N 1
ATOM 4047 C CA . GLU A 1 502 ? -9.721 -10.557 31.391 1.00 83.69 502 GLU A CA 1
ATOM 4048 C C . GLU A 1 502 ? -10.961 -11.146 30.690 1.00 83.69 502 GLU A C 1
ATOM 4050 O O . GLU A 1 502 ? -11.292 -12.313 30.899 1.00 83.69 502 GLU A O 1
ATOM 4055 N N . ALA A 1 503 ? -11.620 -10.396 29.793 1.00 82.75 503 ALA A N 1
ATOM 4056 C CA . ALA A 1 503 ? -12.750 -10.904 28.997 1.00 82.75 503 ALA A CA 1
ATOM 4057 C C . ALA A 1 503 ? -12.368 -12.112 28.120 1.00 82.75 503 ALA A C 1
ATOM 4059 O O . ALA A 1 503 ? -13.190 -12.999 27.882 1.00 82.75 503 ALA A O 1
ATOM 4060 N N . LYS A 1 504 ? -11.102 -12.178 27.693 1.00 82.62 504 LYS A N 1
ATOM 4061 C CA . LYS A 1 504 ? -10.504 -13.305 26.964 1.00 82.62 504 LYS A CA 1
ATOM 4062 C C . LYS A 1 504 ? -9.987 -14.436 27.867 1.00 82.62 504 LYS A C 1
ATOM 4064 O O . LYS A 1 504 ? -9.466 -15.420 27.344 1.00 82.62 504 LYS A O 1
ATOM 4069 N N . GLY A 1 505 ? -10.104 -14.312 29.190 1.00 75.19 505 GLY A N 1
ATOM 4070 C CA . GLY A 1 505 ? -9.667 -15.319 30.161 1.00 75.19 505 GLY A CA 1
ATOM 4071 C C . GLY A 1 505 ? -8.172 -15.291 30.507 1.00 75.19 505 GLY A C 1
ATOM 4072 O O . GLY A 1 505 ? -7.660 -16.271 31.047 1.00 75.19 505 GLY A O 1
ATOM 4073 N N . LYS A 1 506 ? -7.447 -14.202 30.209 1.00 71.62 506 LYS A N 1
ATOM 4074 C CA . LYS A 1 506 ? -6.048 -14.025 30.632 1.00 71.62 506 LYS A CA 1
ATOM 4075 C C . LYS A 1 506 ? -6.010 -13.450 32.054 1.00 71.62 506 LYS A C 1
ATOM 4077 O O . LYS A 1 506 ? -6.301 -12.277 32.241 1.00 71.62 506 LYS A O 1
ATOM 4082 N N . ARG A 1 507 ? -5.610 -14.254 33.047 1.00 54.19 507 ARG A N 1
ATOM 4083 C CA . ARG A 1 507 ? -5.451 -13.788 34.439 1.00 54.19 507 ARG A CA 1
ATOM 4084 C C . ARG A 1 507 ? -4.266 -12.824 34.570 1.00 54.19 507 ARG A C 1
ATOM 4086 O O . ARG A 1 507 ? -3.140 -13.194 34.235 1.00 54.19 507 ARG A O 1
ATOM 4093 N N . PHE A 1 508 ? -4.491 -11.647 35.154 1.00 45.22 508 PHE A N 1
ATOM 4094 C CA . PHE A 1 508 ? -3.418 -10.794 35.672 1.00 45.22 508 PHE A CA 1
ATOM 4095 C C . PHE A 1 508 ? -3.155 -11.115 37.154 1.00 45.22 508 PHE A C 1
ATOM 4097 O O . PHE A 1 508 ? -4.083 -11.219 37.945 1.00 45.22 508 PHE A O 1
ATOM 4104 N N . THR A 1 509 ? -1.871 -11.302 37.483 1.00 34.19 509 THR A N 1
ATOM 4105 C CA . THR A 1 509 ? -1.260 -11.391 38.829 1.00 34.19 509 THR A CA 1
ATOM 4106 C C . THR A 1 509 ? -1.700 -12.516 39.801 1.00 34.19 509 THR A C 1
ATOM 4108 O O . THR A 1 509 ? -2.713 -12.476 40.485 1.00 34.19 509 THR A O 1
ATOM 4111 N N . GLY A 1 510 ? -0.793 -13.483 40.008 1.00 38.22 510 GLY A N 1
ATOM 4112 C CA . GLY A 1 510 ? -0.356 -13.911 41.352 1.00 38.22 510 GLY A CA 1
ATOM 4113 C C . GLY A 1 510 ? -1.210 -14.857 42.212 1.00 38.22 510 GLY A C 1
ATOM 4114 O O . GLY A 1 510 ? -0.649 -15.441 43.134 1.00 38.22 510 GLY A O 1
ATOM 4115 N N . GLN A 1 511 ? -2.500 -15.083 41.952 1.00 34.72 511 GLN A N 1
ATOM 4116 C CA . GLN A 1 511 ? -3.284 -16.056 42.734 1.00 34.72 511 GLN A CA 1
ATOM 4117 C C . GLN A 1 511 ? -3.354 -17.425 42.039 1.00 34.72 511 GLN A C 1
ATOM 4119 O O . GLN A 1 511 ? -4.263 -17.722 41.263 1.00 34.72 511 GLN A O 1
ATOM 4124 N N . LYS A 1 512 ? -2.385 -18.298 42.352 1.00 32.41 512 LYS A N 1
ATOM 4125 C CA . LYS A 1 512 ? -2.578 -19.751 42.234 1.00 32.41 512 LYS A CA 1
ATOM 4126 C C . LYS A 1 512 ? -3.511 -20.192 43.366 1.00 32.41 512 LYS A C 1
ATOM 4128 O O . LYS A 1 512 ? -3.044 -20.499 44.458 1.00 32.41 512 LYS A O 1
ATOM 4133 N N . ALA A 1 513 ? -4.814 -20.238 43.110 1.00 33.59 513 ALA A N 1
ATOM 4134 C CA . ALA A 1 513 ? -5.680 -21.124 43.878 1.00 33.59 513 ALA A CA 1
ATOM 4135 C C . ALA A 1 513 ? -5.362 -22.562 43.434 1.00 33.59 513 ALA A C 1
ATOM 4137 O O . ALA A 1 513 ? -5.530 -22.906 42.264 1.00 33.59 513 ALA A O 1
ATOM 4138 N N . GLN A 1 514 ? -4.801 -23.367 44.338 1.00 30.47 514 GLN A N 1
ATOM 4139 C CA . GLN A 1 514 ? -4.648 -24.806 44.137 1.00 30.47 514 GLN A CA 1
ATOM 4140 C C . GLN A 1 514 ? -6.040 -25.441 44.021 1.00 30.47 514 GLN A C 1
ATOM 4142 O O . GLN A 1 514 ? -6.861 -25.254 44.913 1.00 30.47 514 GLN A O 1
ATOM 4147 N N . GLY A 1 515 ? -6.273 -26.221 42.962 1.00 34.97 515 GLY A N 1
ATOM 4148 C CA . GLY A 1 515 ? -7.359 -27.206 42.942 1.00 34.97 515 GLY A CA 1
ATOM 4149 C C . GLY A 1 515 ? -8.631 -26.864 42.164 1.00 34.97 515 GLY A C 1
ATOM 4150 O O . GLY A 1 515 ? -9.662 -27.445 42.473 1.00 34.97 515 GLY A O 1
ATOM 4151 N N . GLU A 1 516 ? -8.591 -26.000 41.149 1.00 33.69 516 GLU A N 1
ATOM 4152 C CA . GLU A 1 516 ? -9.682 -25.939 40.165 1.00 33.69 516 GLU A CA 1
ATOM 4153 C C . GLU A 1 516 ? -9.155 -26.326 38.781 1.00 33.69 516 GLU A C 1
ATOM 4155 O O . GLU A 1 516 ? -8.200 -25.729 38.282 1.00 33.69 516 GLU A O 1
ATOM 4160 N N . GLU A 1 517 ? -9.774 -27.359 38.208 1.00 32.72 517 GLU A N 1
ATOM 4161 C CA . GLU A 1 517 ? -9.639 -27.814 36.823 1.00 32.72 517 GLU A CA 1
ATOM 4162 C C . GLU A 1 517 ? -9.704 -26.630 35.842 1.00 32.72 517 GLU A C 1
ATOM 4164 O O . GLU A 1 517 ? -10.322 -25.604 36.143 1.00 32.72 517 GLU A O 1
ATOM 4169 N N . GLU A 1 518 ? -9.047 -26.754 34.682 1.00 34.34 518 GLU A N 1
ATOM 4170 C CA . GLU A 1 518 ? -9.074 -25.778 33.584 1.00 34.34 518 GLU A CA 1
ATOM 4171 C C . GLU A 1 518 ? -10.522 -25.422 33.204 1.00 34.34 518 GLU A C 1
ATOM 4173 O O . GLU A 1 518 ? -11.125 -26.037 32.331 1.00 34.34 518 GLU A O 1
ATOM 4178 N N . LYS A 1 519 ? -11.108 -24.422 33.874 1.00 39.41 519 LYS A N 1
ATOM 4179 C CA . LYS A 1 519 ? -12.399 -23.847 33.494 1.00 39.41 519 LYS A CA 1
ATOM 4180 C C . LYS A 1 519 ? -12.237 -23.294 32.083 1.00 39.41 519 LYS A C 1
ATOM 4182 O O . LYS A 1 519 ? -11.435 -22.379 31.879 1.00 39.41 519 LYS A O 1
ATOM 4187 N N . ASP A 1 520 ? -12.993 -23.868 31.150 1.00 43.53 520 ASP A N 1
ATOM 4188 C CA . ASP A 1 520 ? -13.097 -23.479 29.745 1.00 43.53 520 ASP A CA 1
ATOM 4189 C C . ASP A 1 520 ? -12.878 -21.972 29.547 1.00 43.53 520 ASP A C 1
ATOM 4191 O O . ASP A 1 520 ? -13.547 -21.138 30.169 1.00 43.53 520 ASP A O 1
ATOM 4195 N N . GLN A 1 521 ? -11.944 -21.602 28.665 1.00 53.19 521 GLN A N 1
ATOM 4196 C CA . GLN A 1 521 ? -11.716 -20.214 28.252 1.00 53.19 521 GLN A CA 1
ATOM 4197 C C . GLN A 1 521 ? -12.912 -19.708 27.433 1.00 53.19 521 GLN A C 1
ATOM 4199 O O . GLN A 1 521 ? -12.860 -19.579 26.209 1.00 53.19 521 GLN A O 1
ATOM 4204 N N . VAL A 1 522 ? -14.027 -19.423 28.103 1.00 65.62 522 VAL A N 1
ATOM 4205 C CA . VAL A 1 522 ? -15.217 -18.867 27.465 1.00 65.62 522 VAL A CA 1
ATOM 4206 C C . VAL A 1 522 ? -14.935 -17.393 27.167 1.00 65.62 522 VAL A C 1
ATOM 4208 O O . VAL A 1 522 ? -15.106 -16.542 28.042 1.00 65.62 522 VAL A O 1
ATOM 4211 N N . LYS A 1 523 ? -14.463 -17.108 25.947 1.00 83.62 523 LYS A N 1
ATOM 4212 C CA . LYS A 1 523 ? -14.421 -15.761 25.344 1.00 83.62 523 LYS A CA 1
ATOM 4213 C C . LYS A 1 523 ? -15.847 -15.246 25.070 1.00 83.62 523 LYS A C 1
ATOM 4215 O O . LYS A 1 523 ? -16.810 -15.893 25.488 1.00 83.62 523 LYS A O 1
ATOM 4220 N N . ASN A 1 524 ? -15.993 -14.137 24.338 1.00 87.62 524 ASN A N 1
ATOM 4221 C CA . ASN A 1 524 ? -17.263 -13.492 23.987 1.00 87.62 524 ASN A CA 1
ATOM 4222 C C . ASN A 1 524 ? -17.952 -12.834 25.195 1.00 87.62 524 ASN A C 1
ATOM 4224 O O . ASN A 1 524 ? -19.088 -13.157 25.547 1.00 87.62 524 ASN A O 1
ATOM 4228 N N . LYS A 1 525 ? -17.227 -11.937 25.871 1.00 89.00 525 LYS A N 1
ATOM 4229 C CA . LYS A 1 525 ? -17.656 -11.266 27.109 1.00 89.00 525 LYS A CA 1
ATOM 4230 C C . LYS A 1 525 ? -17.335 -9.777 27.084 1.00 89.00 525 LYS A C 1
ATOM 4232 O O . LYS A 1 525 ? -16.457 -9.342 26.342 1.00 89.00 525 LYS A O 1
ATOM 4237 N N . VAL A 1 526 ? -18.011 -9.023 27.948 1.00 89.19 526 VAL A N 1
ATOM 4238 C CA . VAL A 1 526 ? -17.672 -7.635 28.281 1.00 89.19 526 VAL A CA 1
ATOM 4239 C C . VAL A 1 526 ? -17.129 -7.592 29.708 1.00 89.19 526 VAL A C 1
ATOM 4241 O O . VAL A 1 526 ? -17.773 -8.072 30.643 1.00 89.19 526 VAL A O 1
ATOM 4244 N N . CYS A 1 527 ? -15.951 -7.005 29.885 1.00 88.12 527 CYS A N 1
ATOM 4245 C CA . CYS A 1 527 ? -15.357 -6.738 31.193 1.00 88.12 527 CYS A CA 1
ATOM 4246 C C . CYS A 1 527 ? -15.105 -5.242 31.357 1.00 88.12 527 CYS A C 1
ATOM 4248 O O . CYS A 1 527 ? -14.915 -4.521 30.379 1.00 88.12 527 CYS A O 1
ATOM 4250 N N . ALA A 1 528 ? -15.088 -4.777 32.602 1.00 88.44 528 ALA A N 1
ATOM 4251 C CA . ALA A 1 528 ? -14.918 -3.368 32.910 1.00 88.44 528 ALA A CA 1
ATOM 4252 C C . ALA A 1 528 ? -13.715 -3.142 33.829 1.00 88.44 528 ALA A C 1
ATOM 4254 O O . ALA A 1 528 ? -13.537 -3.844 34.827 1.00 88.44 528 ALA A O 1
ATOM 4255 N N . TYR A 1 529 ? -12.912 -2.137 33.496 1.00 87.88 529 TYR A N 1
ATOM 4256 C CA . TYR A 1 529 ? -11.842 -1.621 34.331 1.00 87.88 529 TYR A CA 1
ATOM 4257 C C . TYR A 1 529 ? -12.382 -0.487 35.204 1.00 87.88 529 TYR A C 1
ATOM 4259 O O . TYR A 1 529 ? -12.935 0.494 34.698 1.00 87.88 529 TYR A O 1
ATOM 4267 N N . GLN A 1 530 ? -12.203 -0.600 36.521 1.00 81.50 530 GLN A N 1
ATOM 4268 C CA . GLN A 1 530 ? -12.603 0.432 37.470 1.00 81.50 530 GLN A CA 1
ATOM 4269 C C . GLN A 1 530 ? -11.402 0.895 38.302 1.00 81.50 530 GLN A C 1
ATOM 4271 O O . GLN A 1 530 ? -10.727 0.104 38.962 1.00 81.50 530 GLN A O 1
ATOM 4276 N N . ARG A 1 531 ? -11.154 2.211 38.295 1.00 70.62 531 ARG A N 1
ATOM 4277 C CA . ARG A 1 531 ? -10.213 2.862 39.215 1.00 70.62 531 ARG A CA 1
ATOM 4278 C C . ARG A 1 531 ? -10.914 3.029 40.564 1.00 70.62 531 ARG A C 1
ATOM 4280 O O . ARG A 1 531 ? -11.912 3.745 40.631 1.00 70.62 531 ARG A O 1
ATOM 4287 N N . GLU A 1 532 ? -10.436 2.389 41.625 1.00 54.62 532 GLU A N 1
ATOM 4288 C CA . GLU A 1 532 ? -10.963 2.654 42.967 1.00 54.62 532 GLU A CA 1
ATOM 4289 C C . GLU A 1 532 ? -10.346 3.933 43.557 1.00 54.62 532 GLU A C 1
ATOM 4291 O O . GLU A 1 532 ? -9.142 4.168 43.455 1.00 54.62 532 GLU A O 1
ATOM 4296 N N . PHE A 1 533 ? -11.181 4.750 44.205 1.00 41.41 533 PHE A N 1
ATOM 4297 C CA . PHE A 1 533 ? -10.749 5.680 45.248 1.00 41.41 533 PHE A CA 1
ATOM 4298 C C . PHE A 1 533 ? -10.818 4.918 46.576 1.00 41.41 533 PHE A C 1
ATOM 4300 O O . PHE A 1 533 ? -11.815 5.014 47.285 1.00 41.41 533 PHE A O 1
ATOM 4307 N N . PHE A 1 534 ? -9.805 4.111 46.890 1.00 34.28 534 PHE A N 1
ATOM 4308 C CA . PHE A 1 534 ? -9.618 3.659 48.268 1.00 34.28 534 PHE A CA 1
ATOM 4309 C C . PHE A 1 534 ? -8.779 4.690 49.011 1.00 34.28 534 PHE A C 1
ATOM 4311 O O . PHE A 1 534 ? -7.782 5.194 48.485 1.00 34.28 534 PHE A O 1
ATOM 4318 N N . ASP A 1 535 ? -9.224 5.009 50.224 1.00 34.53 535 ASP A N 1
ATOM 4319 C CA . ASP A 1 535 ? -8.471 5.792 51.190 1.00 34.53 535 ASP A CA 1
ATOM 4320 C C . ASP A 1 535 ? -7.019 5.312 51.273 1.00 34.53 535 ASP A C 1
ATOM 4322 O O . ASP A 1 535 ? -6.711 4.132 51.079 1.00 34.53 535 ASP A O 1
ATOM 4326 N N . ARG A 1 536 ? -6.133 6.281 51.512 1.00 37.78 536 ARG A N 1
ATOM 4327 C CA . ARG A 1 536 ? -4.674 6.150 51.577 1.00 37.78 536 ARG A CA 1
ATOM 4328 C C . ARG A 1 536 ? -4.265 4.861 52.303 1.00 37.78 536 ARG A C 1
ATOM 4330 O O . ARG A 1 536 ? -4.259 4.876 53.521 1.00 37.78 536 ARG A O 1
ATOM 4337 N N . GLU A 1 537 ? -3.937 3.788 51.569 1.00 39.12 537 GLU A N 1
ATOM 4338 C CA . GLU A 1 537 ? -2.868 2.815 51.902 1.00 39.12 537 GLU A CA 1
ATOM 4339 C C . GLU A 1 537 ? -2.774 1.554 51.014 1.00 39.12 537 GLU A C 1
ATOM 4341 O O . GLU A 1 537 ? -1.784 0.835 51.131 1.00 39.12 537 GLU A O 1
ATOM 4346 N N . LYS A 1 538 ? -3.669 1.287 50.045 1.00 36.34 538 LYS A N 1
ATOM 4347 C CA . LYS A 1 538 ? -3.422 0.243 49.016 1.00 36.34 538 LYS A CA 1
ATOM 4348 C C . LYS A 1 538 ? -3.929 0.654 47.631 1.00 36.34 538 LYS A C 1
ATOM 4350 O O . LYS A 1 538 ? -5.128 0.709 47.395 1.00 36.34 538 LYS A O 1
ATOM 4355 N N . GLN A 1 539 ? -3.008 0.925 46.702 1.00 33.41 539 GLN A N 1
ATOM 4356 C CA . GLN A 1 539 ? -3.318 1.136 45.283 1.00 33.41 539 GLN A CA 1
ATOM 4357 C C . GLN A 1 539 ? -3.436 -0.221 44.575 1.00 33.41 539 GLN A C 1
ATOM 4359 O O . GLN A 1 539 ? -2.446 -0.937 44.444 1.00 33.41 539 GLN A O 1
ATOM 4364 N N . GLY A 1 540 ? -4.630 -0.570 44.098 1.00 44.88 540 GLY A N 1
ATOM 4365 C CA . GLY A 1 540 ? -4.852 -1.723 43.228 1.00 44.88 540 GLY A CA 1
ATOM 4366 C C . GLY A 1 540 ? -6.013 -1.456 42.276 1.00 44.88 540 GLY A C 1
ATOM 4367 O O . GLY A 1 540 ? -7.046 -0.942 42.692 1.00 44.88 540 GLY A O 1
ATOM 4368 N N . ALA A 1 541 ? -5.836 -1.752 40.989 1.00 48.44 541 ALA A N 1
ATOM 4369 C CA . ALA A 1 541 ? -6.918 -1.699 40.011 1.00 48.44 541 ALA A CA 1
ATOM 4370 C C . ALA A 1 541 ? -7.808 -2.943 40.139 1.00 48.44 541 ALA A C 1
ATOM 4372 O O . ALA A 1 541 ? -7.288 -4.046 40.307 1.00 48.44 541 ALA A O 1
ATOM 4373 N N . VAL A 1 542 ? -9.130 -2.782 40.020 1.00 65.25 542 VAL A N 1
ATOM 4374 C CA . VAL A 1 542 ? -10.081 -3.901 40.082 1.00 65.25 542 VAL A CA 1
ATOM 4375 C C . VAL A 1 542 ? -10.758 -4.059 38.723 1.00 65.25 542 VAL A C 1
ATOM 4377 O O . VAL A 1 542 ? -11.448 -3.155 38.249 1.00 65.25 542 VAL A O 1
ATOM 4380 N N . ILE A 1 543 ? -10.568 -5.221 38.094 1.00 61.00 543 ILE A N 1
ATOM 4381 C CA . ILE A 1 543 ? -11.283 -5.618 36.876 1.00 61.00 543 ILE A CA 1
ATOM 4382 C C . ILE A 1 543 ? -12.480 -6.460 37.307 1.00 61.00 543 ILE A C 1
ATOM 4384 O O . ILE A 1 543 ? -12.325 -7.423 38.059 1.00 61.00 543 ILE A O 1
ATOM 4388 N N . ARG A 1 544 ? -13.685 -6.089 36.865 1.00 59.19 544 ARG A N 1
ATOM 4389 C CA . ARG A 1 544 ? -14.909 -6.835 37.182 1.00 59.19 544 ARG A CA 1
ATOM 4390 C C . ARG A 1 544 ? -15.534 -7.368 35.891 1.00 59.19 544 ARG A C 1
ATOM 4392 O O . ARG A 1 544 ? -15.718 -6.586 34.951 1.00 59.19 544 ARG A O 1
ATOM 4399 N N . PRO A 1 545 ? -15.891 -8.665 35.821 1.00 53.41 545 PRO A N 1
ATOM 4400 C CA . PRO A 1 545 ? -16.743 -9.143 34.745 1.00 53.41 545 PRO A CA 1
ATOM 4401 C C . PRO A 1 545 ? -18.091 -8.433 34.853 1.00 53.41 545 PRO A C 1
ATOM 4403 O O . PRO A 1 545 ? -18.640 -8.294 35.952 1.00 53.41 545 PRO A O 1
ATOM 4406 N N . PHE A 1 546 ? -18.628 -7.977 33.724 1.00 53.19 546 PHE A N 1
ATOM 4407 C CA . PHE A 1 546 ? -19.978 -7.434 33.705 1.00 53.19 546 PHE A CA 1
ATOM 4408 C C . PHE A 1 546 ? -20.956 -8.565 34.063 1.00 53.19 546 PHE A C 1
ATOM 4410 O O . PHE A 1 546 ? -21.087 -9.542 33.323 1.00 53.19 546 PHE A O 1
ATOM 4417 N N . ARG A 1 547 ? -21.594 -8.488 35.240 1.00 47.31 547 ARG A N 1
ATOM 4418 C CA . ARG A 1 547 ? -22.574 -9.494 35.669 1.00 47.31 547 ARG A CA 1
ATOM 4419 C C . ARG A 1 547 ? -23.894 -9.264 34.942 1.00 47.31 547 ARG A C 1
ATOM 4421 O O . ARG A 1 547 ? -24.484 -8.193 35.010 1.00 47.31 547 ARG A O 1
ATOM 4428 N N . HIS A 1 548 ? -24.364 -10.325 34.299 1.00 37.97 548 HIS A N 1
ATOM 4429 C CA . HIS A 1 548 ? -25.560 -10.409 33.460 1.00 37.97 548 HIS A CA 1
ATOM 4430 C C . HIS A 1 548 ? -26.896 -10.281 34.237 1.00 37.97 548 HIS A C 1
ATOM 4432 O O . HIS A 1 548 ? -27.956 -10.527 33.666 1.00 37.97 548 HIS A O 1
ATOM 4438 N N . GLU A 1 549 ? -26.874 -9.913 35.525 1.00 34.31 549 GLU A N 1
ATOM 4439 C CA . GLU A 1 549 ? -28.049 -9.918 36.421 1.00 34.31 549 GLU A CA 1
ATOM 4440 C C . GLU A 1 549 ? -29.115 -8.864 36.049 1.00 34.31 549 GLU A C 1
ATOM 4442 O O . GLU A 1 549 ? -30.247 -8.952 36.509 1.00 34.31 549 GLU A O 1
ATOM 4447 N N . PHE A 1 550 ? -28.810 -7.931 35.138 1.00 33.66 550 PHE A N 1
ATOM 4448 C CA . PHE A 1 550 ? -29.778 -6.967 34.586 1.00 33.66 550 PHE A CA 1
ATOM 4449 C C . PHE A 1 550 ? -30.128 -7.201 33.112 1.00 33.66 550 PHE A C 1
ATOM 4451 O O . PHE A 1 550 ? -30.805 -6.390 32.479 1.00 33.66 550 PHE A O 1
ATOM 4458 N N . PHE A 1 551 ? -29.702 -8.335 32.561 1.00 31.36 551 PHE A N 1
ATOM 4459 C CA . PHE A 1 551 ? -30.097 -8.787 31.239 1.00 31.36 551 PHE A CA 1
ATOM 4460 C C . PHE A 1 551 ? -30.650 -10.203 31.386 1.00 31.36 551 PHE A C 1
ATOM 4462 O O . PHE A 1 551 ? -30.011 -11.185 31.012 1.00 31.36 551 PHE A O 1
ATOM 4469 N N . GLU A 1 552 ? -31.884 -10.315 31.884 1.00 28.75 552 GLU A N 1
ATOM 4470 C CA . GLU A 1 552 ? -32.729 -11.362 31.324 1.00 28.75 552 GLU A CA 1
ATOM 4471 C C . GLU A 1 552 ? -32.672 -11.168 29.811 1.00 28.75 552 GLU A C 1
ATOM 4473 O O . GLU A 1 552 ? -32.982 -10.098 29.271 1.00 28.75 552 GLU A O 1
ATOM 4478 N N . GLU A 1 553 ? -32.187 -12.189 29.117 1.00 34.00 553 GLU A N 1
ATOM 4479 C CA . 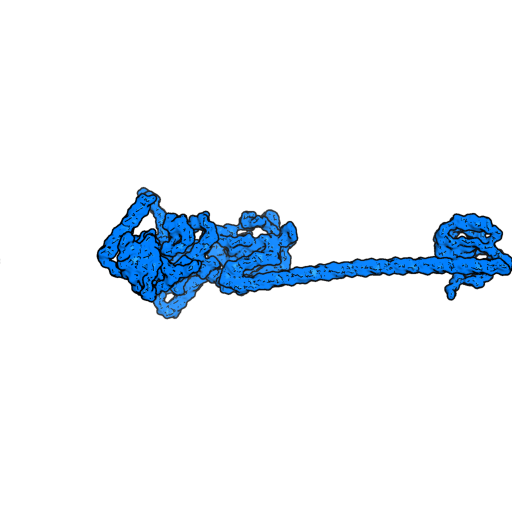GLU A 1 553 ? -32.441 -12.335 27.706 1.00 34.00 553 GLU A CA 1
ATOM 4480 C C . GLU A 1 553 ? -33.955 -12.123 27.533 1.00 34.00 553 GLU A C 1
ATOM 4482 O O . GLU A 1 553 ? -34.753 -12.994 27.858 1.00 34.00 553 GLU A O 1
ATOM 4487 N N . LYS A 1 554 ? -34.403 -10.963 27.022 1.00 34.91 554 LYS A N 1
ATOM 4488 C CA . LYS A 1 554 ? -35.811 -10.776 26.609 1.00 34.91 554 LYS A CA 1
ATOM 4489 C C . LYS A 1 554 ? -36.129 -11.606 25.357 1.00 34.91 554 LYS A C 1
ATOM 4491 O O . LYS A 1 554 ? -36.915 -11.207 24.499 1.00 34.91 554 LYS A O 1
ATOM 4496 N N . ARG A 1 555 ? -35.479 -12.756 25.214 1.00 52.06 555 ARG A N 1
ATOM 4497 C CA . ARG A 1 555 ? -35.914 -13.861 24.389 1.00 52.06 555 ARG A CA 1
ATOM 4498 C C . ARG A 1 555 ? -36.428 -14.880 25.377 1.00 52.06 555 ARG A C 1
ATOM 4500 O O . ARG A 1 555 ? -35.686 -15.635 25.980 1.00 52.06 555 ARG A O 1
ATOM 4507 N N . THR A 1 556 ? -37.733 -14.878 25.527 1.00 53.59 556 THR A N 1
ATOM 4508 C CA . THR A 1 556 ? -38.422 -15.776 26.441 1.00 53.59 556 THR A CA 1
ATOM 4509 C C . THR A 1 556 ? -38.267 -17.247 26.024 1.00 53.59 556 THR A C 1
ATOM 4511 O O . THR A 1 556 ? -38.621 -18.126 26.800 1.00 53.59 556 THR A O 1
ATOM 4514 N N . PHE A 1 557 ? -37.786 -17.527 24.797 1.00 68.38 557 PHE A N 1
ATOM 4515 C CA . PHE A 1 557 ? -37.911 -18.836 24.160 1.00 68.38 557 PHE A CA 1
ATOM 4516 C C . PHE A 1 557 ? -36.754 -19.208 23.202 1.00 68.38 557 PHE A C 1
ATOM 4518 O O . PHE A 1 557 ? -36.358 -18.367 22.383 1.00 68.38 557 PHE A O 1
ATOM 4525 N N . PRO A 1 558 ? -36.279 -20.473 23.226 1.00 73.62 558 PRO A N 1
ATOM 4526 C CA . PRO A 1 558 ? -35.233 -20.993 22.337 1.00 73.62 558 PRO A CA 1
ATOM 4527 C C . PRO A 1 558 ? -35.698 -21.089 20.873 1.00 73.62 558 PRO A C 1
ATOM 4529 O O . PRO A 1 558 ? -36.884 -21.279 20.601 1.00 73.62 558 PRO A O 1
ATOM 4532 N N . ARG A 1 559 ? -34.766 -20.945 19.917 1.00 75.06 559 ARG A N 1
ATOM 4533 C CA . ARG A 1 559 ? -35.024 -21.077 18.470 1.00 75.06 559 ARG A CA 1
ATOM 4534 C C . ARG A 1 559 ? -34.593 -22.440 17.953 1.00 75.06 559 ARG A C 1
ATOM 4536 O O . ARG A 1 559 ? -33.500 -22.900 18.259 1.00 75.06 559 ARG A O 1
ATOM 4543 N N . HIS A 1 560 ? -35.411 -22.999 17.075 1.00 80.75 560 HIS A N 1
ATOM 4544 C CA . HIS A 1 560 ? -35.171 -24.279 16.423 1.00 80.75 560 HIS A CA 1
ATOM 4545 C C . HIS A 1 560 ? -35.190 -24.092 14.904 1.00 80.75 560 HIS A C 1
ATOM 4547 O O . HIS A 1 560 ? -36.036 -23.357 14.385 1.00 80.75 560 HIS A O 1
ATOM 4553 N N . TYR A 1 561 ? -34.263 -24.730 14.185 1.00 80.75 561 TYR A N 1
ATOM 4554 C CA . TYR A 1 561 ? -34.173 -24.691 12.719 1.00 80.75 561 TYR A CA 1
ATOM 4555 C C . TYR A 1 561 ? -35.224 -25.602 12.076 1.00 80.75 561 TYR A C 1
ATOM 4557 O O . TYR A 1 561 ? -34.919 -26.591 11.426 1.00 80.75 561 TYR A O 1
ATOM 4565 N N . ILE A 1 562 ? -36.492 -25.263 12.288 1.00 81.69 562 ILE A N 1
ATOM 4566 C CA . ILE A 1 562 ? -37.627 -26.040 11.802 1.00 81.69 562 ILE A CA 1
ATOM 4567 C C . ILE A 1 562 ? -38.114 -25.429 10.495 1.00 81.69 562 ILE A C 1
ATOM 4569 O O . ILE A 1 562 ? -38.379 -24.223 10.432 1.00 81.69 562 ILE A O 1
ATOM 4573 N N . SER A 1 563 ? -38.277 -26.272 9.474 1.00 84.31 563 SER A N 1
ATOM 4574 C CA . SER A 1 563 ? -38.890 -25.900 8.201 1.00 84.31 563 SER A CA 1
ATOM 4575 C C . SER A 1 563 ? -40.316 -26.430 8.116 1.00 84.31 563 SER A C 1
ATOM 4577 O O . SER A 1 563 ? -40.544 -27.591 7.787 1.00 84.31 563 SER A O 1
ATOM 4579 N N . THR A 1 564 ? -41.283 -25.564 8.414 1.00 87.12 564 THR A N 1
ATOM 4580 C CA . THR A 1 564 ? -42.709 -25.832 8.234 1.00 87.12 564 THR A CA 1
ATOM 4581 C C . THR A 1 564 ? -43.357 -24.812 7.305 1.00 87.12 564 THR A C 1
ATOM 4583 O O . THR A 1 564 ? -42.803 -23.740 7.060 1.00 87.12 564 THR A O 1
ATOM 4586 N N . ILE A 1 565 ? -44.521 -25.149 6.754 1.00 91.69 565 ILE A N 1
ATOM 4587 C CA . ILE A 1 565 ? -45.261 -24.278 5.842 1.00 91.69 565 ILE A CA 1
ATOM 4588 C C . ILE A 1 565 ? -45.864 -23.115 6.635 1.00 91.69 565 ILE A C 1
ATOM 4590 O O . ILE A 1 565 ? -46.527 -23.311 7.655 1.00 91.69 565 ILE A O 1
ATOM 4594 N N . LEU A 1 566 ? -45.645 -21.904 6.128 1.00 93.75 566 LEU A N 1
ATOM 4595 C CA . LEU A 1 566 ? -46.199 -20.663 6.647 1.00 93.75 566 LEU A CA 1
ATOM 4596 C C . LEU A 1 566 ? -46.984 -19.971 5.533 1.00 93.75 566 LEU A C 1
ATOM 4598 O O . LEU A 1 566 ? -46.440 -19.704 4.462 1.00 93.75 566 LEU A O 1
ATOM 4602 N N . LEU A 1 567 ? -48.251 -19.657 5.796 1.00 93.00 567 LEU A N 1
ATOM 4603 C CA . LEU A 1 567 ? -49.092 -18.856 4.911 1.00 93.00 567 LEU A CA 1
ATOM 4604 C C . LEU A 1 567 ? -49.307 -17.478 5.527 1.00 93.00 567 LEU A C 1
ATOM 4606 O O . LEU A 1 567 ? -49.750 -17.406 6.664 1.00 93.00 567 LEU A O 1
ATOM 4610 N N . TYR A 1 568 ? -49.036 -16.392 4.813 1.00 91.38 568 TYR A N 1
ATOM 4611 C CA . TYR A 1 568 ? -49.244 -15.031 5.322 1.00 91.38 568 TYR A CA 1
ATOM 4612 C C . TYR A 1 568 ? -49.991 -14.172 4.310 1.00 91.38 568 TYR A C 1
ATOM 4614 O O . TYR A 1 568 ? -49.905 -14.414 3.106 1.00 91.38 568 TYR A O 1
ATOM 4622 N N . GLN A 1 569 ? -50.731 -13.172 4.790 1.00 84.31 569 GLN A N 1
ATOM 4623 C CA . GLN A 1 569 ? -51.442 -12.250 3.909 1.00 84.31 569 GLN A CA 1
ATOM 4624 C C . GLN A 1 569 ? -50.568 -11.037 3.566 1.00 84.31 569 GLN A C 1
ATOM 4626 O O . GLN A 1 569 ? -50.025 -10.371 4.446 1.00 84.31 569 GLN A O 1
ATOM 4631 N N . GLU A 1 570 ? -50.455 -10.729 2.278 1.00 81.50 570 GLU A N 1
ATOM 4632 C CA . GLU A 1 570 ? -49.762 -9.554 1.754 1.00 81.50 570 GLU A CA 1
ATOM 4633 C C . GLU A 1 570 ? -50.623 -8.918 0.660 1.00 81.50 570 GLU A C 1
ATOM 4635 O O . GLU A 1 570 ? -51.050 -9.594 -0.274 1.00 81.50 570 GLU A O 1
ATOM 4640 N N . ASN A 1 571 ? -50.909 -7.616 0.777 1.00 78.38 571 ASN A N 1
ATOM 4641 C CA . ASN A 1 571 ? -51.729 -6.861 -0.183 1.00 78.38 571 ASN A CA 1
ATOM 4642 C C . ASN A 1 571 ? -53.088 -7.519 -0.510 1.00 78.38 571 ASN A C 1
ATOM 4644 O O . ASN A 1 571 ? -53.551 -7.469 -1.645 1.00 78.38 571 ASN A O 1
ATOM 4648 N N . GLY A 1 572 ? -53.723 -8.163 0.474 1.00 77.81 572 GLY A N 1
ATOM 4649 C CA . GLY A 1 572 ? -55.021 -8.824 0.305 1.00 77.81 572 GLY A CA 1
ATOM 4650 C C . GLY A 1 572 ? -54.963 -10.278 -0.183 1.00 77.81 572 GLY A C 1
ATOM 4651 O O . GLY A 1 572 ? -55.984 -10.955 -0.107 1.00 77.81 572 GLY A O 1
ATOM 4652 N N . HIS A 1 573 ? -53.797 -10.797 -0.583 1.00 83.12 573 HIS A N 1
ATOM 4653 C CA . HIS A 1 573 ? -53.625 -12.170 -1.074 1.00 83.12 573 HIS A CA 1
ATOM 4654 C C . HIS A 1 573 ? -52.818 -13.040 -0.103 1.00 83.12 573 HIS A C 1
ATOM 4656 O O . HIS A 1 573 ? -51.921 -12.549 0.581 1.00 83.12 573 HIS A O 1
ATOM 4662 N N . PHE A 1 574 ? -53.110 -14.343 -0.058 1.00 85.88 574 PHE A N 1
ATOM 4663 C CA . PHE A 1 574 ? -52.302 -15.304 0.695 1.00 85.88 574 PHE A CA 1
ATOM 4664 C C . PHE A 1 574 ? -51.061 -15.709 -0.100 1.00 85.88 574 PHE A C 1
ATOM 4666 O O . PHE A 1 574 ? -51.163 -16.156 -1.242 1.00 85.88 574 PHE A O 1
ATOM 4673 N N . LYS A 1 575 ? -49.897 -15.598 0.538 1.00 90.44 575 LYS A N 1
ATOM 4674 C CA . LYS A 1 575 ? -48.622 -16.135 0.062 1.00 90.44 575 LYS A CA 1
ATOM 4675 C C . LYS A 1 575 ? -48.188 -17.315 0.914 1.00 90.44 575 LYS A C 1
ATOM 4677 O O . LYS A 1 575 ? -48.479 -17.363 2.107 1.00 90.44 575 LYS A O 1
ATOM 4682 N N . VAL A 1 576 ? -47.468 -18.247 0.297 1.00 90.62 576 VAL A N 1
ATOM 4683 C CA . VAL A 1 576 ? -46.973 -19.469 0.939 1.00 90.62 576 VAL A CA 1
ATOM 4684 C C . VAL A 1 576 ? -45.451 -19.452 0.942 1.00 90.62 576 VAL A C 1
ATOM 4686 O O . VAL A 1 576 ? -44.824 -19.217 -0.085 1.00 90.62 576 VAL A O 1
ATOM 4689 N N . THR A 1 577 ? -44.855 -19.720 2.097 1.00 90.19 577 THR A N 1
ATOM 4690 C CA . THR A 1 577 ? -43.408 -19.859 2.273 1.00 90.19 577 THR A CA 1
ATOM 4691 C C . THR A 1 577 ? -43.105 -20.964 3.284 1.00 90.19 577 THR A C 1
ATOM 4693 O O . THR A 1 577 ? -44.007 -21.637 3.790 1.00 90.19 577 THR A O 1
ATOM 4696 N N . LYS A 1 578 ? -41.823 -21.174 3.576 1.00 88.31 578 LYS A N 1
ATOM 4697 C CA . LYS A 1 578 ? -41.369 -22.044 4.658 1.00 88.31 578 LYS A CA 1
ATOM 4698 C C . LYS A 1 578 ? -40.700 -21.233 5.757 1.00 88.31 578 LYS A C 1
ATOM 4700 O O . LYS A 1 578 ? -40.070 -20.200 5.511 1.00 88.31 578 LYS A O 1
ATOM 4705 N N . THR A 1 579 ? -40.803 -21.732 6.979 1.00 87.56 579 THR A N 1
ATOM 4706 C CA . THR A 1 579 ? -40.018 -21.229 8.099 1.00 87.56 579 THR A CA 1
ATOM 4707 C C . THR A 1 579 ? -38.553 -21.640 7.933 1.00 87.56 579 THR A C 1
ATOM 4709 O O . THR A 1 579 ? -38.236 -22.713 7.421 1.00 87.56 579 THR A O 1
ATOM 4712 N N . LEU A 1 580 ? -37.652 -20.752 8.340 1.00 79.88 580 LEU A N 1
ATOM 4713 C CA . LEU A 1 580 ? -36.216 -21.010 8.468 1.00 79.88 580 LEU A CA 1
ATOM 4714 C C . LEU A 1 580 ? -35.857 -21.367 9.907 1.00 79.88 580 LEU A C 1
ATOM 4716 O O . LEU A 1 580 ? -34.998 -22.204 10.158 1.00 79.88 580 LEU A O 1
ATOM 4720 N N . ASN A 1 581 ? -36.491 -20.681 10.856 1.00 83.12 581 ASN A N 1
ATOM 4721 C CA . ASN A 1 581 ? -36.448 -21.034 12.261 1.00 83.12 581 ASN A CA 1
ATOM 4722 C C . ASN A 1 581 ? -37.763 -20.656 12.943 1.00 83.12 581 ASN A C 1
ATOM 4724 O O . ASN A 1 581 ? -38.493 -19.777 12.476 1.00 83.12 581 ASN A O 1
ATOM 4728 N N . LEU A 1 582 ? -38.042 -21.338 14.048 1.00 85.94 582 LEU A N 1
ATOM 4729 C CA . LEU A 1 582 ? -39.270 -21.231 14.818 1.00 85.94 582 LEU A CA 1
ATOM 4730 C C . LEU A 1 582 ? -38.935 -21.232 16.315 1.00 85.94 582 LEU A C 1
ATOM 4732 O O . LEU A 1 582 ? -38.091 -22.002 16.772 1.00 85.94 582 LEU A O 1
ATOM 4736 N N . SER A 1 583 ? -39.581 -20.357 17.077 1.00 86.88 583 SER A N 1
ATOM 4737 C CA . SER A 1 583 ? -39.607 -20.377 18.541 1.00 86.88 583 SER A CA 1
ATOM 4738 C C . SER A 1 583 ? -41.009 -20.051 19.033 1.00 86.88 583 SER A C 1
ATOM 4740 O O . SER A 1 583 ? -41.853 -19.587 18.272 1.00 86.88 583 SER A O 1
ATOM 4742 N N . LEU A 1 584 ? -41.251 -20.193 20.334 1.00 85.44 584 LEU A N 1
ATOM 4743 C CA . LEU A 1 584 ? -42.492 -19.711 20.954 1.00 85.44 584 LEU A CA 1
ATOM 4744 C C . LEU A 1 584 ? -42.617 -18.174 20.946 1.00 85.44 584 LEU A C 1
ATOM 4746 O O . LEU A 1 584 ? -43.680 -17.643 21.248 1.00 85.44 584 LEU A O 1
ATOM 4750 N N . GLY A 1 585 ? -41.547 -17.448 20.602 1.00 81.94 585 GLY A N 1
ATOM 4751 C CA . GLY A 1 585 ? -41.538 -15.984 20.522 1.00 81.94 585 GLY A CA 1
ATOM 4752 C C . GLY A 1 585 ? -41.682 -15.429 19.105 1.00 81.94 585 GLY A C 1
ATOM 4753 O O . GLY A 1 585 ? -41.846 -14.217 18.936 1.00 81.94 585 GLY A O 1
ATOM 4754 N N . GLY A 1 586 ? -41.586 -16.271 18.076 1.00 89.00 586 GLY A N 1
ATOM 4755 C CA . GLY A 1 586 ? -41.657 -15.818 16.696 1.00 89.00 586 GLY A CA 1
ATOM 4756 C C . GLY A 1 586 ? -41.085 -16.796 15.680 1.00 89.00 586 GLY A C 1
ATOM 4757 O O . GLY A 1 586 ? -40.652 -17.901 15.996 1.00 89.00 586 GLY A O 1
ATOM 4758 N N . VAL A 1 587 ? -41.048 -16.343 14.434 1.00 90.06 587 VAL A N 1
ATOM 4759 C CA . VAL A 1 587 ? -40.643 -17.136 13.275 1.00 90.06 587 VAL A CA 1
ATOM 4760 C C . VAL A 1 587 ? -39.777 -16.305 12.333 1.00 90.06 587 VAL A C 1
ATOM 4762 O O . VAL A 1 587 ? -39.977 -15.096 12.186 1.00 90.06 587 VAL A O 1
ATOM 4765 N N . LYS A 1 588 ? -38.797 -16.940 11.690 1.00 88.88 588 LYS A N 1
ATOM 4766 C CA . LYS A 1 588 ? -38.061 -16.368 10.555 1.00 88.88 588 LYS A CA 1
ATOM 4767 C C . LYS A 1 588 ? -38.504 -17.071 9.281 1.00 88.88 588 LYS A C 1
ATOM 4769 O O . LYS A 1 588 ? -38.559 -18.296 9.255 1.00 88.88 588 LYS A O 1
ATOM 4774 N N . MET A 1 589 ? -38.762 -16.311 8.225 1.00 90.00 589 MET A N 1
ATOM 4775 C CA . MET A 1 589 ? -39.175 -16.826 6.919 1.00 90.00 589 MET A CA 1
ATOM 4776 C C . MET A 1 589 ? -38.415 -16.148 5.775 1.00 90.00 589 MET A C 1
ATOM 4778 O O . MET A 1 589 ? -37.710 -15.154 5.983 1.00 90.00 589 MET A O 1
ATOM 4782 N N . LEU A 1 590 ? -38.573 -16.698 4.573 1.00 87.31 590 LEU A N 1
ATOM 4783 C CA . LEU A 1 590 ? -38.218 -16.038 3.317 1.00 87.31 590 LEU A CA 1
ATOM 4784 C C . LEU A 1 590 ? -39.467 -15.393 2.712 1.00 87.31 590 LEU A C 1
ATOM 4786 O O . LEU A 1 590 ? -40.482 -16.068 2.550 1.00 87.31 590 LEU A O 1
ATOM 4790 N N . SER A 1 591 ? -39.392 -14.112 2.364 1.00 86.81 591 SER A N 1
ATOM 4791 C CA . SER A 1 591 ? -40.417 -13.413 1.584 1.00 86.81 591 SER A CA 1
ATOM 4792 C C . SER A 1 591 ? -39.847 -12.932 0.250 1.00 86.81 591 SER A C 1
ATOM 4794 O O . SER A 1 591 ? -38.659 -12.646 0.131 1.00 86.81 591 SER A O 1
ATOM 4796 N N . GLU A 1 592 ? -40.695 -12.827 -0.767 1.00 84.94 592 GLU A N 1
ATOM 4797 C CA . GLU A 1 592 ? -40.323 -12.336 -2.111 1.00 84.94 592 GLU A CA 1
ATOM 4798 C C . GLU A 1 592 ? -40.246 -10.802 -2.192 1.00 84.94 592 GLU A C 1
ATOM 4800 O O . GLU A 1 592 ? -39.847 -10.216 -3.194 1.00 84.94 592 GLU A O 1
ATOM 4805 N N . SER A 1 593 ? -40.693 -10.130 -1.140 1.00 85.19 593 SER A N 1
ATOM 4806 C CA . SER A 1 593 ? -40.857 -8.685 -1.050 1.00 85.19 593 SER A CA 1
ATOM 4807 C C . SER A 1 593 ? -40.427 -8.209 0.333 1.00 85.19 593 SER A C 1
ATOM 4809 O O . SER A 1 593 ? -40.451 -8.952 1.322 1.00 85.19 593 SER A O 1
ATOM 4811 N N . LYS A 1 594 ? -40.015 -6.943 0.419 1.00 87.75 594 LYS A N 1
ATOM 4812 C CA . LYS A 1 594 ? -39.644 -6.325 1.690 1.00 87.75 594 LYS A CA 1
ATOM 4813 C C . LYS A 1 594 ? -40.900 -6.003 2.497 1.00 87.75 594 LYS A C 1
ATOM 4815 O O . LYS A 1 594 ? -41.558 -5.000 2.233 1.00 87.75 594 LYS A O 1
ATOM 4820 N N . LEU A 1 595 ? -41.178 -6.803 3.522 1.00 85.25 595 LEU A N 1
ATOM 4821 C CA . LEU A 1 595 ? -42.278 -6.527 4.441 1.00 85.25 595 LEU A CA 1
ATOM 4822 C C . LEU A 1 595 ? -41.919 -5.350 5.377 1.00 85.25 595 LEU A C 1
ATOM 4824 O O . LEU A 1 595 ? -40.800 -5.321 5.905 1.00 85.25 595 LEU A O 1
ATOM 4828 N N . PRO A 1 596 ? -42.812 -4.363 5.595 1.00 81.38 596 PRO A N 1
ATOM 4829 C CA . PRO A 1 596 ? -42.492 -3.198 6.417 1.00 81.38 596 PRO A CA 1
ATOM 4830 C C . PRO A 1 596 ? -42.390 -3.565 7.903 1.00 81.38 596 PRO A C 1
ATOM 4832 O O . PRO A 1 596 ? -43.246 -4.272 8.440 1.00 81.38 596 PRO A O 1
ATOM 4835 N N . SER A 1 597 ? -41.360 -3.061 8.589 1.00 79.56 597 SER A N 1
ATOM 4836 C CA . SER A 1 597 ? -41.180 -3.265 10.032 1.00 79.56 597 SER A CA 1
ATOM 4837 C C . SER A 1 597 ? -42.327 -2.652 10.846 1.00 79.56 597 SER A C 1
ATOM 4839 O O . SER A 1 597 ? -42.918 -1.657 10.445 1.00 79.56 597 SER A O 1
ATOM 4841 N N . ALA A 1 598 ? -42.611 -3.242 12.007 1.00 73.50 598 ALA A N 1
ATOM 4842 C CA . ALA A 1 598 ? -43.712 -2.920 12.919 1.00 73.50 598 ALA A CA 1
ATOM 4843 C C . ALA A 1 598 ? -45.136 -3.154 12.370 1.00 73.50 598 ALA A C 1
ATOM 4845 O O . ALA A 1 598 ? -46.109 -2.899 13.082 1.00 73.50 598 ALA A O 1
ATOM 4846 N N . THR A 1 599 ? -45.281 -3.712 11.165 1.00 77.25 599 THR A N 1
ATOM 4847 C CA . THR A 1 599 ? -46.595 -4.040 10.595 1.00 77.25 599 THR A CA 1
ATOM 4848 C C . THR A 1 599 ? -47.171 -5.290 11.268 1.00 77.25 599 THR A C 1
ATOM 4850 O O . THR A 1 599 ? -46.459 -6.301 11.348 1.00 77.25 599 THR A O 1
ATOM 4853 N N . PRO A 1 600 ? -48.421 -5.254 11.774 1.00 84.75 600 PRO A N 1
ATOM 4854 C CA . PRO A 1 600 ? -49.130 -6.464 12.166 1.00 84.75 600 PRO A CA 1
ATOM 4855 C C . PRO A 1 600 ? -49.320 -7.371 10.954 1.00 84.75 600 PRO A C 1
ATOM 4857 O O . PRO A 1 600 ? -49.671 -6.902 9.875 1.00 84.75 600 PRO A O 1
ATOM 4860 N N . ILE A 1 601 ? -49.101 -8.663 11.144 1.00 87.69 601 ILE A N 1
ATOM 4861 C CA . ILE A 1 601 ? -49.299 -9.666 10.109 1.00 87.69 601 ILE A CA 1
ATOM 4862 C C . ILE A 1 601 ? -50.041 -10.855 10.702 1.00 87.69 601 ILE A C 1
ATOM 4864 O O . ILE A 1 601 ? -49.652 -11.384 11.748 1.00 87.69 601 ILE A O 1
ATOM 4868 N N . ASP A 1 602 ? -51.113 -11.243 10.026 1.00 89.56 602 ASP A N 1
ATOM 4869 C CA . ASP A 1 602 ? -51.832 -12.480 10.288 1.00 89.56 602 ASP A CA 1
ATOM 4870 C C . ASP A 1 602 ? -51.245 -13.568 9.383 1.00 89.56 602 ASP A C 1
ATOM 4872 O O . ASP A 1 602 ? -51.001 -13.358 8.186 1.00 89.56 602 ASP A O 1
ATOM 4876 N N . PHE A 1 603 ? -50.955 -14.724 9.970 1.00 91.44 603 PHE A N 1
ATOM 4877 C CA . PHE A 1 603 ? -50.371 -15.850 9.254 1.00 91.44 603 PHE A CA 1
ATOM 4878 C C . PHE A 1 603 ? -50.814 -17.177 9.870 1.00 91.44 603 PHE A C 1
ATOM 4880 O O . PHE A 1 603 ? -51.222 -17.257 11.025 1.00 91.44 603 PHE A O 1
ATOM 4887 N N . PHE A 1 604 ? -50.728 -18.240 9.085 1.00 92.69 604 PHE A N 1
ATOM 4888 C CA . PHE A 1 604 ? -51.013 -19.603 9.495 1.00 92.69 604 PHE A CA 1
ATOM 4889 C C . PHE A 1 604 ? -49.725 -20.413 9.452 1.00 92.69 604 PHE A C 1
ATOM 4891 O O . PHE A 1 604 ? -49.000 -20.380 8.458 1.00 92.69 604 PHE A O 1
ATOM 4898 N N . LEU A 1 605 ? -49.457 -21.164 10.515 1.00 92.50 605 LEU A N 1
ATOM 4899 C CA . LEU A 1 605 ? -48.436 -22.205 10.520 1.00 92.50 605 LEU A CA 1
ATOM 4900 C C . LEU A 1 605 ? -49.122 -23.553 10.339 1.00 92.50 605 LEU A C 1
ATOM 4902 O O . LEU A 1 605 ? -50.065 -23.872 11.063 1.00 92.50 605 LEU A O 1
ATOM 4906 N N . VAL A 1 606 ? -48.642 -24.354 9.394 1.00 91.31 606 VAL A N 1
ATOM 4907 C CA . VAL A 1 606 ? -49.076 -25.747 9.266 1.00 91.31 606 VAL A CA 1
ATOM 4908 C C . VAL A 1 606 ? -48.289 -26.563 10.286 1.00 91.31 606 VAL A C 1
ATOM 4910 O O . VAL A 1 606 ? -47.095 -26.796 10.128 1.00 91.31 606 VAL A O 1
ATOM 4913 N N . LEU A 1 607 ? -48.933 -26.930 11.387 1.00 89.69 607 LEU A N 1
ATOM 4914 C CA . LEU A 1 607 ? -48.341 -27.715 12.464 1.00 89.69 607 LEU A CA 1
ATOM 4915 C C . LEU A 1 607 ? -48.897 -29.136 12.337 1.00 89.69 607 LEU A C 1
ATOM 4917 O O . LEU A 1 607 ? -50.064 -29.378 12.634 1.00 89.69 607 LEU A O 1
ATOM 4921 N N . GLU A 1 608 ? -48.068 -30.049 11.831 1.00 83.75 608 GLU A N 1
ATOM 4922 C CA . GLU A 1 608 ? -48.468 -31.405 11.420 1.00 83.75 608 GLU A CA 1
ATOM 4923 C C . GLU A 1 608 ? -49.587 -31.406 10.360 1.00 83.75 608 GLU A C 1
ATOM 4925 O O . GLU A 1 608 ? -49.340 -31.015 9.221 1.00 83.75 608 GLU A O 1
ATOM 4930 N N . ASP A 1 609 ? -50.798 -31.847 10.709 1.00 82.19 609 ASP A N 1
ATOM 4931 C CA . ASP A 1 609 ? -51.963 -31.962 9.826 1.00 82.19 609 ASP A CA 1
ATOM 4932 C C . ASP A 1 609 ? -52.933 -30.768 9.936 1.00 82.19 609 ASP A C 1
ATOM 4934 O O . ASP A 1 609 ? -53.987 -30.760 9.296 1.00 82.19 609 ASP A O 1
ATOM 4938 N N . LYS A 1 610 ? -52.594 -29.738 10.727 1.00 83.44 610 LYS A N 1
ATOM 4939 C CA . LYS A 1 610 ? -53.483 -28.600 11.019 1.00 83.44 610 LYS A CA 1
ATOM 4940 C C . LYS A 1 610 ? -52.844 -27.250 10.718 1.00 83.44 610 LYS A C 1
ATOM 4942 O O . LYS A 1 610 ? -51.759 -26.930 11.196 1.00 83.44 610 LYS A O 1
ATOM 4947 N N . ALA A 1 611 ? -53.573 -26.400 9.997 1.00 89.19 611 ALA A N 1
ATOM 4948 C CA . ALA A 1 611 ? -53.235 -24.987 9.855 1.00 89.19 611 ALA A CA 1
ATOM 4949 C C . ALA A 1 611 ? -53.708 -24.214 11.094 1.00 89.19 611 ALA A C 1
ATOM 4951 O O . ALA A 1 611 ? -54.906 -24.073 11.332 1.00 89.19 611 ALA A O 1
ATOM 4952 N N . THR A 1 612 ? -52.761 -23.714 11.883 1.00 90.12 612 THR A N 1
ATOM 4953 C CA . THR A 1 612 ? -53.026 -22.954 13.107 1.00 90.12 612 THR A CA 1
ATOM 4954 C C . THR A 1 612 ? -52.766 -21.476 12.848 1.00 90.12 612 THR A C 1
ATOM 4956 O O . THR A 1 612 ? -51.717 -21.108 12.321 1.00 90.12 612 THR A O 1
ATOM 4959 N N . HIS A 1 613 ? -53.737 -20.635 13.192 1.00 90.69 613 HIS A N 1
ATOM 4960 C CA . HIS A 1 613 ? -53.683 -19.192 12.989 1.00 90.69 613 HIS A CA 1
ATOM 4961 C C . HIS A 1 613 ? -52.847 -18.506 14.075 1.00 90.69 613 HIS A C 1
ATOM 4963 O O . HIS A 1 613 ? -52.971 -18.840 15.249 1.00 90.69 613 HIS A O 1
ATOM 4969 N N . PHE A 1 614 ? -52.035 -17.525 13.688 1.00 90.00 614 PHE A N 1
ATOM 4970 C CA . PHE A 1 614 ? -51.217 -16.718 14.584 1.00 90.00 614 PHE A CA 1
ATOM 4971 C C . PHE A 1 614 ? -51.201 -15.255 14.138 1.00 90.00 614 PHE A C 1
ATOM 4973 O O . PHE A 1 614 ? -51.265 -14.934 12.951 1.00 90.00 614 PHE A O 1
ATOM 4980 N N . LYS A 1 615 ? -51.033 -14.359 15.115 1.00 89.38 615 LYS A N 1
ATOM 4981 C CA . LYS A 1 615 ? -50.824 -12.927 14.880 1.00 89.38 615 LYS A CA 1
ATOM 4982 C C . LYS A 1 615 ? -49.413 -12.531 15.265 1.00 89.38 615 LYS A C 1
ATOM 4984 O O . LYS A 1 615 ? -48.904 -12.948 16.306 1.00 89.38 615 LYS A O 1
ATOM 4989 N N . GLY A 1 616 ? -48.780 -11.681 14.468 1.00 88.94 616 GLY A N 1
ATOM 4990 C CA . GLY A 1 616 ? -47.422 -11.225 14.733 1.00 88.94 616 GLY A CA 1
ATOM 4991 C C . GLY A 1 616 ? -47.152 -9.797 14.291 1.00 88.94 616 GLY A C 1
ATOM 4992 O O . GLY A 1 616 ? -48.000 -9.135 13.707 1.00 88.94 616 GLY A O 1
ATOM 4993 N N . SER A 1 617 ? -45.954 -9.312 14.594 1.00 87.38 617 SER A N 1
ATOM 4994 C CA . SER A 1 617 ? -45.405 -8.066 14.061 1.00 87.38 617 SER A CA 1
ATOM 4995 C C . SER A 1 617 ? -44.102 -8.359 13.334 1.00 87.38 617 SER A C 1
ATOM 4997 O O . SER A 1 617 ? -43.224 -9.028 13.887 1.00 87.38 617 SER A O 1
ATOM 4999 N N . VAL A 1 618 ? -43.933 -7.801 12.139 1.00 84.56 618 VAL A N 1
ATOM 5000 C CA . VAL A 1 618 ? -42.648 -7.839 11.431 1.00 84.56 618 VAL A CA 1
ATOM 5001 C C . VAL A 1 618 ? -41.620 -7.022 12.218 1.00 84.56 618 VAL A C 1
ATOM 5003 O O . VAL A 1 618 ? -41.814 -5.834 12.458 1.00 84.56 618 VAL A O 1
ATOM 5006 N N . ILE A 1 619 ? -40.520 -7.641 12.639 1.00 80.50 619 ILE A N 1
ATOM 5007 C CA . ILE A 1 619 ? -39.440 -6.968 13.380 1.00 80.50 619 ILE A CA 1
ATOM 5008 C C . ILE A 1 619 ? -38.349 -6.479 12.425 1.00 80.50 619 ILE A C 1
ATOM 5010 O O . ILE A 1 619 ? -37.797 -5.396 12.611 1.00 80.50 619 ILE A O 1
ATOM 5014 N N . TYR A 1 620 ? -38.052 -7.257 11.383 1.00 79.06 620 TYR A N 1
ATOM 5015 C CA . TYR A 1 620 ? -37.112 -6.884 10.328 1.00 79.06 620 TYR A CA 1
ATOM 5016 C C . TYR A 1 620 ? -37.443 -7.604 9.016 1.00 79.06 620 TYR A C 1
ATOM 5018 O O . TYR A 1 620 ? -38.001 -8.699 9.039 1.00 79.06 620 TYR A O 1
ATOM 5026 N N . SER A 1 621 ? -37.029 -7.017 7.889 1.00 83.88 621 SER A N 1
ATOM 5027 C CA . SER A 1 621 ? -37.035 -7.645 6.562 1.00 83.88 621 SER A CA 1
ATOM 5028 C C . SER A 1 621 ? -35.793 -7.190 5.781 1.00 83.88 621 SER A C 1
ATOM 5030 O O . SER A 1 621 ? -35.684 -6.013 5.427 1.00 83.88 621 SER A O 1
ATOM 5032 N N . ARG A 1 622 ? -34.818 -8.085 5.558 1.00 82.75 622 ARG A N 1
ATOM 5033 C CA . ARG A 1 622 ? -33.511 -7.780 4.925 1.00 82.75 622 ARG A CA 1
ATOM 5034 C C . ARG A 1 622 ? 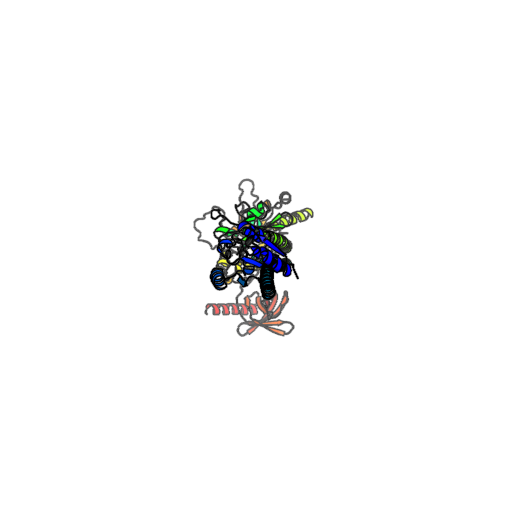-33.284 -8.637 3.682 1.00 82.75 622 ARG A C 1
ATOM 5036 O O . ARG A 1 622 ? -33.651 -9.800 3.702 1.00 82.75 622 ARG A O 1
ATOM 5043 N N . LYS A 1 623 ? -32.675 -8.085 2.629 1.00 84.75 623 LYS A N 1
ATOM 5044 C CA . LYS A 1 623 ? -32.397 -8.803 1.370 1.00 84.75 623 LYS A CA 1
ATOM 5045 C C . LYS A 1 623 ? -31.495 -10.023 1.640 1.00 84.75 623 LYS A C 1
ATOM 5047 O O . LYS A 1 623 ? -30.519 -9.893 2.374 1.00 84.75 623 LYS A O 1
ATOM 5052 N N . ALA A 1 624 ? -31.859 -11.179 1.094 1.00 69.81 624 ALA A N 1
ATOM 5053 C CA . ALA A 1 624 ? -31.247 -12.487 1.339 1.00 69.81 624 ALA A CA 1
ATOM 5054 C C . ALA A 1 624 ? -30.403 -13.015 0.156 1.00 69.81 624 ALA A C 1
ATOM 5056 O O . ALA A 1 624 ? -29.675 -13.982 0.341 1.00 69.81 624 ALA A O 1
ATOM 5057 N N . GLY A 1 625 ? -30.455 -12.384 -1.029 1.00 70.56 625 GLY A N 1
ATOM 5058 C CA . GLY A 1 625 ? -29.667 -12.776 -2.211 1.00 70.56 625 GLY A CA 1
ATOM 5059 C C . GLY A 1 625 ? -29.874 -11.862 -3.430 1.00 70.56 625 GLY A C 1
ATOM 5060 O O . GLY A 1 625 ? -30.668 -10.917 -3.367 1.00 70.56 625 GLY A O 1
ATOM 5061 N N . GLU A 1 626 ? -29.157 -12.129 -4.528 1.00 54.62 626 GLU A N 1
ATOM 5062 C CA . GLU A 1 626 ? -29.302 -11.442 -5.823 1.00 54.62 626 GLU A CA 1
ATOM 5063 C C . GLU A 1 626 ? -30.035 -12.346 -6.833 1.00 54.62 626 GLU A C 1
ATOM 5065 O O . GLU A 1 626 ? -29.490 -13.341 -7.284 1.00 54.62 626 GLU A O 1
ATOM 5070 N N . GLU A 1 627 ? -31.284 -11.964 -7.126 1.00 50.78 627 GLU A N 1
ATOM 5071 C CA . GLU A 1 627 ? -32.259 -12.517 -8.089 1.00 50.78 627 GLU A CA 1
ATOM 5072 C C . GLU A 1 627 ? -32.768 -13.975 -7.921 1.00 50.78 627 GLU A C 1
ATOM 5074 O O . GLU A 1 627 ? -31.993 -14.927 -7.964 1.00 50.78 627 GLU A O 1
ATOM 5079 N N . PRO A 1 628 ? -34.104 -14.184 -7.815 1.00 55.66 628 PRO A N 1
ATOM 5080 C CA . PRO A 1 628 ? -35.140 -13.175 -7.553 1.00 55.66 628 PRO A CA 1
ATOM 5081 C C . PRO A 1 628 ? -34.950 -12.541 -6.156 1.00 55.66 628 PRO A C 1
ATOM 5083 O O . PRO A 1 628 ? -34.314 -13.142 -5.289 1.00 55.66 628 PRO A O 1
ATOM 5086 N N . PRO A 1 629 ? -35.438 -11.308 -5.907 1.00 63.81 629 PRO A N 1
ATOM 5087 C CA . PRO A 1 629 ? -35.205 -10.609 -4.644 1.00 63.81 629 PRO A CA 1
ATOM 5088 C C . PRO A 1 629 ? -35.903 -11.326 -3.482 1.00 63.81 629 PRO A C 1
ATOM 5090 O O . PRO A 1 629 ? -37.079 -11.120 -3.214 1.00 63.81 629 PRO A O 1
ATOM 5093 N N . GLN A 1 630 ? -35.166 -12.167 -2.764 1.00 81.81 630 GLN A N 1
ATOM 5094 C CA . GLN A 1 630 ? -35.642 -12.785 -1.532 1.00 81.81 630 GLN A CA 1
ATOM 5095 C C . GLN A 1 630 ? -35.248 -11.931 -0.326 1.00 81.81 630 GLN A C 1
ATOM 5097 O O . GLN A 1 630 ? -34.211 -11.265 -0.327 1.00 81.81 630 GLN A O 1
ATOM 5102 N N . TYR A 1 631 ? -36.061 -11.961 0.724 1.00 86.44 631 TYR A N 1
ATOM 5103 C CA . TYR A 1 631 ? -35.832 -11.257 1.977 1.00 86.44 631 TYR A CA 1
ATOM 5104 C C . TYR A 1 631 ? -35.944 -12.225 3.151 1.00 86.44 631 TYR A C 1
ATOM 5106 O O . TYR A 1 631 ? -36.879 -13.010 3.247 1.00 86.44 631 TYR A O 1
ATOM 5114 N N . HIS A 1 632 ? -35.008 -12.138 4.088 1.00 86.81 632 HIS A N 1
ATOM 5115 C CA . HIS A 1 632 ? -35.168 -12.712 5.411 1.00 86.81 632 HIS A CA 1
ATOM 5116 C C . HIS A 1 632 ? -36.061 -11.804 6.246 1.00 86.81 632 HIS A C 1
ATOM 5118 O O . HIS A 1 632 ? -35.655 -10.691 6.602 1.00 86.81 632 HIS A O 1
ATOM 5124 N N . THR A 1 633 ? -37.240 -12.309 6.601 1.00 87.00 633 THR A N 1
ATOM 5125 C CA . THR A 1 633 ? -38.207 -11.603 7.442 1.00 87.00 633 THR A CA 1
ATOM 5126 C C . THR A 1 633 ? -38.344 -12.296 8.786 1.00 87.00 633 THR A C 1
ATOM 5128 O O . THR A 1 633 ? -38.599 -13.497 8.855 1.00 87.00 633 THR A O 1
ATOM 5131 N N . GLY A 1 634 ? -38.178 -11.532 9.866 1.00 86.88 634 GLY A N 1
ATOM 5132 C CA . GLY A 1 634 ? -38.459 -11.985 11.225 1.00 86.88 634 GLY A CA 1
ATOM 5133 C C . GLY A 1 634 ? -39.805 -11.460 11.708 1.00 86.88 634 GLY A C 1
ATOM 5134 O O . GLY A 1 634 ? -40.021 -10.248 11.716 1.00 86.88 634 GLY A O 1
ATOM 5135 N N . ILE A 1 635 ? -40.677 -12.356 12.162 1.00 88.94 635 ILE A N 1
ATOM 5136 C CA . ILE A 1 635 ? -41.986 -12.043 12.740 1.00 88.94 635 ILE A CA 1
ATOM 5137 C C . ILE A 1 635 ? -41.961 -12.424 14.221 1.00 88.94 635 ILE A C 1
ATOM 5139 O O . ILE A 1 635 ? -41.621 -13.551 14.573 1.00 88.94 635 ILE A O 1
ATOM 5143 N N . ARG A 1 636 ? -42.324 -11.489 15.100 1.00 87.38 636 ARG A N 1
ATOM 5144 C CA . ARG A 1 636 ? -42.552 -11.755 16.529 1.00 87.38 636 ARG A CA 1
ATOM 5145 C C . ARG A 1 636 ? -44.028 -12.045 16.747 1.00 87.38 636 ARG A C 1
ATOM 5147 O O . ARG A 1 636 ? -44.848 -11.266 16.269 1.00 87.38 636 ARG A O 1
ATOM 5154 N N . PHE A 1 637 ? -44.366 -13.097 17.483 1.00 88.06 637 PHE A N 1
ATOM 5155 C CA . PHE A 1 637 ? -45.761 -13.368 17.833 1.00 88.06 637 PHE A CA 1
ATOM 5156 C C . PHE A 1 637 ? -46.308 -12.283 18.772 1.00 88.06 637 PHE A C 1
ATOM 5158 O O . PHE A 1 637 ? -45.592 -11.781 19.642 1.00 88.06 637 PHE A O 1
ATOM 5165 N N . ARG A 1 638 ? -47.561 -11.875 18.558 1.00 80.31 638 ARG A N 1
ATOM 5166 C CA . ARG A 1 638 ? -48.336 -11.071 19.516 1.00 80.31 638 ARG A CA 1
ATOM 5167 C C . ARG A 1 638 ? -48.982 -12.011 20.541 1.00 80.31 638 ARG A C 1
ATOM 5169 O O . ARG A 1 638 ? -48.723 -13.209 20.487 1.00 80.31 638 ARG A O 1
ATOM 5176 N N . GLU A 1 639 ? -49.747 -11.471 21.493 1.00 73.31 639 GLU A N 1
ATOM 5177 C CA . GLU A 1 639 ? -50.456 -12.263 22.513 1.00 73.31 639 GLU A CA 1
ATOM 5178 C C . GLU A 1 639 ? -51.053 -13.541 21.901 1.00 73.31 639 GLU A C 1
ATOM 5180 O O . GLU A 1 639 ? -51.892 -13.477 21.005 1.00 73.31 639 GLU A O 1
ATOM 5185 N N . MET A 1 640 ? -50.535 -14.688 22.344 1.00 82.38 640 MET A N 1
ATOM 5186 C CA . MET A 1 640 ? -50.866 -16.016 21.835 1.00 82.38 640 MET A CA 1
ATOM 5187 C C . MET A 1 640 ? -51.793 -16.696 22.836 1.00 82.38 640 MET A C 1
ATOM 5189 O O . MET A 1 640 ? -51.506 -16.704 24.038 1.00 82.38 640 MET A O 1
ATOM 5193 N N . ALA A 1 641 ? -52.888 -17.286 22.361 1.00 82.50 641 ALA A N 1
ATOM 5194 C CA . ALA A 1 641 ? -53.802 -18.001 23.239 1.00 82.50 641 ALA A CA 1
ATOM 5195 C C . ALA A 1 641 ? -53.115 -19.241 23.841 1.00 82.50 641 ALA A C 1
ATOM 5197 O O . ALA A 1 641 ? -52.293 -19.897 23.200 1.00 82.50 641 ALA A O 1
ATOM 5198 N N . ALA A 1 642 ? -53.485 -19.621 25.069 1.00 81.06 642 ALA A N 1
ATOM 5199 C CA . ALA A 1 642 ? -52.887 -20.775 25.751 1.00 81.06 642 ALA A CA 1
ATOM 5200 C C . ALA A 1 642 ? -53.007 -22.085 24.942 1.00 81.06 642 ALA A C 1
ATOM 5202 O O . ALA A 1 642 ? -52.109 -22.926 24.976 1.00 81.06 642 ALA A O 1
ATOM 5203 N N . ALA A 1 643 ? -54.095 -22.239 24.180 1.00 81.06 643 ALA A N 1
ATOM 5204 C CA . ALA A 1 643 ? -54.300 -23.374 23.286 1.00 81.06 643 ALA A CA 1
ATOM 5205 C C . ALA A 1 643 ? -53.302 -23.384 22.113 1.00 81.06 643 ALA A C 1
ATOM 5207 O O . ALA A 1 643 ? -52.680 -24.412 21.858 1.00 81.06 643 ALA A O 1
ATOM 5208 N N . GLU A 1 644 ? -53.099 -22.244 21.445 1.00 82.50 644 GLU A N 1
ATOM 5209 C CA . GLU A 1 644 ? -52.151 -22.088 20.327 1.00 82.50 644 GLU A CA 1
ATOM 5210 C C . GLU A 1 644 ? -50.713 -22.357 20.784 1.00 82.50 644 GLU A C 1
ATOM 5212 O O . GLU A 1 644 ? -49.963 -23.081 20.127 1.00 82.50 644 GLU A O 1
ATOM 5217 N N . ARG A 1 645 ? -50.361 -21.845 21.969 1.00 85.56 645 ARG A N 1
ATOM 5218 C CA . ARG A 1 645 ? -49.057 -22.070 22.594 1.00 85.56 645 ARG A CA 1
ATOM 5219 C C . ARG A 1 645 ? -48.788 -23.547 22.828 1.00 85.56 645 ARG A C 1
ATOM 5221 O O . ARG A 1 645 ? -47.737 -24.040 22.432 1.00 85.56 645 ARG A O 1
ATOM 5228 N N . LYS A 1 646 ? -49.748 -24.268 23.409 1.00 86.19 646 LYS A N 1
ATOM 5229 C CA . LYS A 1 646 ? -49.608 -25.701 23.693 1.00 86.19 646 LYS A CA 1
ATOM 5230 C C . LYS A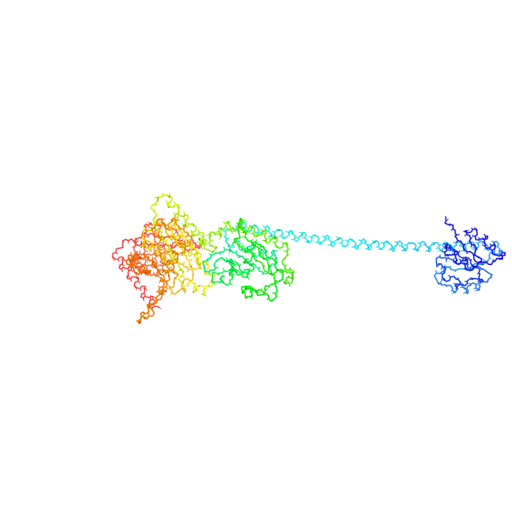 1 646 ? -49.429 -26.533 22.418 1.00 86.19 646 LYS A C 1
ATOM 5232 O O . LYS A 1 646 ? -48.657 -27.493 22.419 1.00 86.19 646 LYS A O 1
ATOM 5237 N N . VAL A 1 647 ? -50.117 -26.169 21.333 1.00 88.00 647 VAL A N 1
ATOM 5238 C CA . VAL A 1 647 ? -49.966 -26.829 20.024 1.00 88.00 647 VAL A CA 1
ATOM 5239 C C . VAL A 1 647 ? -48.558 -26.604 19.470 1.00 88.00 647 VAL A C 1
ATOM 5241 O O . VAL A 1 647 ? -47.901 -27.561 19.065 1.00 88.00 647 VAL A O 1
ATOM 5244 N N . LEU A 1 648 ? -48.059 -25.366 19.516 1.00 88.56 648 LEU A N 1
ATOM 5245 C CA . LEU A 1 648 ? -46.718 -25.030 19.040 1.00 88.56 648 LEU A CA 1
ATOM 5246 C C . LEU A 1 648 ? -45.608 -25.688 19.880 1.00 88.56 648 LEU A C 1
ATOM 5248 O O . LEU A 1 648 ? -44.650 -26.213 19.317 1.00 88.56 648 LEU A O 1
ATOM 5252 N N . GLU A 1 649 ? -45.750 -25.710 21.209 1.00 89.31 649 GLU A N 1
ATOM 5253 C CA . GLU A 1 649 ? -44.837 -26.410 22.127 1.00 89.31 649 GLU A CA 1
ATOM 5254 C C . GLU A 1 649 ? -44.756 -27.906 21.802 1.00 89.31 649 GLU A C 1
ATOM 5256 O O . GLU A 1 649 ? -43.664 -28.458 21.659 1.00 89.31 649 GLU A O 1
ATOM 5261 N N . SER A 1 650 ? -45.916 -28.547 21.627 1.00 89.00 650 SER A N 1
ATOM 5262 C CA . SER A 1 650 ? -46.004 -29.976 21.303 1.00 89.00 650 SER A CA 1
ATOM 5263 C C . SER A 1 650 ? -45.355 -30.287 19.954 1.00 89.00 650 SER A C 1
ATOM 5265 O O . SER A 1 650 ? -44.624 -31.269 19.835 1.00 89.00 650 SER A O 1
ATOM 5267 N N . TYR A 1 651 ? -45.572 -29.426 18.955 1.00 90.56 651 TYR A N 1
ATOM 5268 C CA . TYR A 1 651 ? -44.975 -29.570 17.631 1.00 90.56 651 TYR A CA 1
ATOM 5269 C C . TYR A 1 651 ? -43.447 -29.457 17.668 1.00 90.56 651 TYR A C 1
ATOM 5271 O O . TYR A 1 651 ? -42.754 -30.332 17.151 1.00 90.56 651 TYR A O 1
ATOM 5279 N N . ILE A 1 652 ? -42.910 -28.419 18.319 1.00 88.81 652 ILE A N 1
ATOM 5280 C CA . ILE A 1 652 ? -41.458 -28.226 18.453 1.00 88.81 652 ILE A CA 1
ATOM 5281 C C . ILE A 1 652 ? -40.826 -29.441 19.146 1.00 88.81 652 ILE A C 1
ATOM 5283 O O . ILE A 1 652 ? -39.842 -29.987 18.650 1.00 88.81 652 ILE A O 1
ATOM 5287 N N . ALA A 1 653 ? -41.417 -29.914 20.246 1.00 87.88 653 ALA A N 1
ATOM 5288 C CA . ALA A 1 653 ? -40.924 -31.089 20.960 1.00 87.88 653 ALA A CA 1
ATOM 5289 C C . ALA A 1 653 ? -40.954 -32.363 20.094 1.00 87.88 653 ALA A C 1
ATOM 5291 O O . ALA A 1 653 ? -40.009 -33.153 20.124 1.00 87.88 653 ALA A O 1
ATOM 5292 N N . ALA A 1 654 ? -42.013 -32.562 19.302 1.00 88.12 654 ALA A N 1
ATOM 5293 C CA . ALA A 1 654 ? -42.139 -33.710 18.409 1.00 88.12 654 ALA A CA 1
ATOM 5294 C C . ALA A 1 654 ? -41.094 -33.693 17.281 1.00 88.12 654 ALA A C 1
ATOM 5296 O O . ALA A 1 654 ? -40.498 -34.733 16.997 1.00 88.12 654 ALA A O 1
ATOM 5297 N N . VAL A 1 655 ? -40.839 -32.530 16.670 1.00 85.38 655 VAL A N 1
ATOM 5298 C CA . VAL A 1 655 ? -39.821 -32.372 15.617 1.00 85.38 655 VAL A CA 1
ATOM 5299 C C . VAL A 1 655 ? -38.424 -32.660 16.164 1.00 85.38 655 VAL A C 1
ATOM 5301 O O . VAL A 1 655 ? -37.717 -33.490 15.600 1.00 85.38 655 VAL A O 1
ATOM 5304 N N . LEU A 1 656 ? -38.064 -32.078 17.312 1.00 82.94 656 LEU A N 1
ATOM 5305 C CA . LEU A 1 656 ? -36.758 -32.306 17.943 1.00 82.94 656 LEU A CA 1
ATOM 5306 C C . LEU A 1 656 ? -36.552 -33.771 18.340 1.00 82.94 656 LEU A C 1
ATOM 5308 O O . LEU A 1 656 ? -35.455 -34.308 18.211 1.00 82.94 656 LEU A O 1
ATOM 5312 N N . LYS A 1 657 ? -37.615 -34.448 18.792 1.00 84.19 657 LYS A N 1
ATOM 5313 C CA . LYS A 1 657 ? -37.554 -35.879 19.103 1.00 84.19 657 LYS A CA 1
ATOM 5314 C C . LYS A 1 657 ? -37.304 -36.723 17.849 1.00 84.19 657 LYS A C 1
ATOM 5316 O O . LYS A 1 657 ? -36.552 -37.688 17.938 1.00 84.19 657 LYS A O 1
ATOM 5321 N N . ARG A 1 658 ? -37.910 -36.375 16.704 1.00 80.38 658 ARG A N 1
ATOM 5322 C CA . ARG A 1 658 ? -37.677 -37.056 15.414 1.00 80.38 658 ARG A CA 1
ATOM 5323 C C . ARG A 1 658 ? -36.257 -36.818 14.894 1.00 80.38 658 ARG A C 1
ATOM 5325 O O . ARG A 1 658 ? -35.635 -37.770 14.453 1.00 80.38 658 ARG A O 1
ATOM 5332 N N . GLU A 1 659 ? -35.729 -35.599 15.006 1.00 72.88 659 GLU A N 1
ATOM 5333 C CA . GLU A 1 659 ? -34.339 -35.290 14.624 1.00 72.88 659 GLU A CA 1
ATOM 5334 C C . GLU A 1 659 ? -33.308 -36.006 15.504 1.00 72.88 659 GLU A C 1
ATOM 5336 O O . GLU A 1 659 ? -32.275 -36.420 15.006 1.00 72.88 659 GLU A O 1
ATOM 5341 N N . ALA A 1 660 ? -33.593 -36.204 16.794 1.00 69.19 660 ALA A N 1
ATOM 5342 C CA . ALA A 1 660 ? -32.710 -36.949 17.696 1.00 69.19 660 ALA A CA 1
ATOM 5343 C C . ALA A 1 660 ? -32.781 -38.482 17.524 1.00 69.19 660 ALA A C 1
ATOM 5345 O O . ALA A 1 660 ? -31.998 -39.200 18.143 1.00 69.19 660 ALA A O 1
ATOM 5346 N N . SER A 1 661 ? -33.753 -38.992 16.758 1.00 64.19 661 SER A N 1
ATOM 5347 C CA . SER A 1 661 ? -33.947 -40.429 16.502 1.00 64.19 661 SER A CA 1
ATOM 5348 C C . SER A 1 661 ? -33.687 -40.845 15.047 1.00 64.19 661 SER A C 1
ATOM 5350 O O . SER A 1 661 ? -33.818 -42.030 14.736 1.00 64.19 661 SER A O 1
ATOM 5352 N N . ALA A 1 662 ? -33.304 -39.894 14.192 1.00 51.59 662 ALA A N 1
ATOM 5353 C CA . ALA A 1 662 ? -32.770 -40.093 12.845 1.00 51.59 662 ALA A CA 1
ATOM 5354 C C . ALA A 1 662 ? -31.246 -39.926 12.871 1.00 51.59 662 ALA A C 1
ATOM 5356 O O . ALA A 1 662 ? -30.580 -40.600 12.053 1.00 51.59 662 ALA A O 1
#

Foldseek 3Di:
DDFQEEEEEDAPDPLSVLVCVLVVVQGDYDYDHDLVRSQVVCQVPNGQEYEYELVPLACVSCVVRHDLLHAYEYEDDDPVSSVVRVVNDDPSHHYDYAYRCPDPVRSVVVSVVSNVSSVSSVVVVVVVVVVVVVVVVVVVVVVVVVVVVVVVVVVVVVVVVVVVVVVLVVLLVVLLVQLVPDQAPVSNLVSQVSLCVSQQFQFKWKWFWDADDVLGIKTFTCADRNHGDFAPCSVVVIGRLPDPAQFSCCQVVVAKDWFLADDPPDDHDCCQPPPHPDHFTIKIKHFQDDPHHGRIIMMGTFHDDDPGGDNRGGDVVSNVSVNVVSPSNSVSCVSNVVVAAPRLARAGALVNQLVVVLVLLVVCVVVPDQSAKKKKKKKFKPCLVVVCVPVNRVLSSVQNNVLSVLLVVLADPPKGWGQHGNRMIMIIHPPQRDQLSQLVSVLSSQVSQQPDDRPPCCPDPVHTITMFMFMEMDDSDPVCSVPDDSVVVVVSNVLRVVLRCVLQVNDDDDDPPPDDDPDDRDHSFYKYKDADPDPPDDGDIDIGTDDCPVDPPVPPWDKDQDWWWKWWDDPRDIDIWIFRIDILFWTKTKDLDFDDFQDKIWMWTCQPPDTDIFIWTWHGWAFDDDPSTITTIITTTDDDDPVSSVSRVVSVVVVVVVVVVD

Sequence (662 aa):
MGEIKILIFADDSKDGADLLDACREAGTPLRAQSVEEAVLEARRDPPHVLVVDQSKGDYRLFKDSLSPMTSVLLTGPDEKAARDLISGWPAGFFIDYVPRPEKESDRGRFIHTLKMAAEHARLKQERGKMRDVLSEIREIKGSINSGIVQELEKRVALQVRYLWFQRRKQKIEDILRKIYIANDVSSLLDTVSDIKELVQASGLTFYVLDENETLGKYLKPLVWDDAFLSHPEFSKYIALLDSQDFASQVVRQQEEINIAAVPPDKKLPKRYAEHLRTPLRSILGVPIRHEKEVIGVLEVYNKLHKDGLSRLGFSREDQQVLRGLSEHISLAMTKLNLIQYDALTGILRPDPFFEKVIQKISLQSKRRQETGPYAMVMGDVDWFKHYNDRNGHEAGNKLLRKLAGVLKLSIREDDLLCRYGGEEFLFFLTGVHSLEEACILTERIRKNVEEMYFDNEEFQPRSNLTMSFGVTLLPKKEDFFASLNRYELKKIANEADMALAEAKGKRFTGQKAQGEEEKDQVKNKVCAYQREFFDREKQGAVIRPFRHEFFEEKRTFPRHYISTILLYQENGHFKVTKTLNLSLGGVKMLSESKLPSATPIDFFLVLEDKATHFKGSVIYSRKAGEEPPQYHTGIRFREMAAAERKVLESYIAAVLKREASA

Mean predicted aligned error: 20.31 Å

Radius of gyration: 54.31 Å; Cα contacts (8 Å, |Δi|>4): 1121; chains: 1; bounding box: 131×66×153 Å

Secondary structure (DSSP, 8-state):
----EEEEE--SSHHHHHHHHHHHTTSEEEEESSHHHHHHHHHHS--SEEEEEGGG--GGGTTTT--TTSEEEEEES-HHHHHHHHHTS-TTS-EEEEE---SHHHHHHHHHHHHHHHHHHHHHHHHHHHHHHHHHHHHHHHHHHHHHHHHHHHHHHHHHHHHHHHHHHHHHHHHHHHHHH--SHHHHHTHHHHHHHHHTEEEEEEEEEEEETTTEEEEEEEEETTEEPPTTTGGGT-EETTSS-HHHHHHHH-S-EEES---TTS---HHHHHSSSS----EEEEEEEETTEEEEEEEEEEEEETTEE-SS-S-HHHHHHHHHHHHHHHHHHHHTTTTTB-TTT-SBPHHHHHHHHHHHHHHHHHTT---PPPEEEEEEETTHHHHHHHH-HHHHHHHHHHHHHHHHHTS-TTSEEEE-SSSEEEEEE-S--SHHHHHHHHHHHHHHHHTS--TTGGGSTTSS--EEEEEEEPP--HHHHHT--HHHHHHHHHHHHHHHHHHTT---S----TT----------EEEEE-----TT----EEEE--GGG---S--S--B----EEEEEETTEEEEEEEEEEETTEEEEEESS-PPTT-EEEEEEEETTEEEEEEEEEEEEEE-SSSS--EEEEEEE-S--HHHHHHHHHHHHHHHHHHTT-

Nearest PDB structures (foldseek):
  6tts-assembly1_A  TM=8.546E-01  e=5.382E-09  Caulobacter vibrioides NA1000
  6tts-assembly1_B  TM=8.391E-01  e=1.083E-08  Caulobacter vibrioides NA1000
  5m3c-assembly1_A  TM=8.740E-01  e=5.744E-08  Pseudomonas aeruginosa
  6ttr-assembly1_A  TM=7.728E-01  e=1.418E-08  Caulobacter vibrioides NA1000
  6zxc-assembly2_D  TM=4.702E-01  e=3.241E-11  Leptospira biflexa serovar Patoc strain 'Patoc 1 (Paris)'

pLDDT: mean 80.26, std 13.35, range [28.75, 97.62]